Protein AF-A0AAE0TBE8-F1 (afdb_monomer_lite)

Foldseek 3Di:
DDDDDDDDDAALLLCLLVLLCVLVPHDLVQLCVLLVPDSVVNVCSNVVVDDDDPSSLCSSCVSSVHDSCSRRDDPDPDPDDDDDDPVNWDWDADPVRQKIWTWPDPSVCVVPDTDTDIGGHAFDKDKDAADDPPAKDKDAAQAAKKWKADPNDIDIAHHRDIDMDRRNGIMMIHHHAFAQAQPPDDPVVLVVCVVVVPPQSVLNVVCNVVVVLLVVLVVVVLVVCLVVVLVVQLVVCCVPVNDVCSVVSSVVSVVCCCVPSNPVNVVSNPRHHDPCNSVCSVVSVVSSVVCVVVSVVVVVVCVVPDDDDDDDPDDPVNVLVVLVVCVVVVNAPPLRNQLVVLVVCQVPDFQLVQFLFLVLAAAEEQQAFLLVVCVVCVLDPDQKHFYAHPDSQHGPAIAGNVVSVVCVVVVNRRDTNVVRGDHAAEDERRDGSVVVLVVCVVVVHFKHFHAYPVRGTGGMGGVQSSVCSSSVAADDDPSDPDRDSVVVVVVVVVVVVVVVVVVCVVDPDDD

Radius of gyration: 38.02 Å; chains: 1; bounding box: 78×93×111 Å

Sequence (511 aa):
MKKKTAAPAPPKVGKTIQRLRQAYNLSLGELADKSGVSKSIISQIERNEANPTIGTIWRLSNALDIKMEDVIGTEETTAFFGTLTDNSTPVIRSEDGLCTLRVVSPLQTVEWVQWYEFTARPGGVLESDGHQPGSTEHLTLLEGTLKVTALNEKKIVSAGETIRYRCHLNHVLHNTVAESAILSLNNAYIEKLLQQKKKNARILKKMKDNIDRTLSSILIMNNTVNTVGAIIIGAKSAEVFGEKELFFVSFAVTLVLLIFAEIVPKSIGAYHWKSVSLLLSYYLRFIVFITYPLLHITEMVTRFVKPAQNISLINREDIMLMINIARKEGQIADKDEKFIRNYLAIEQTEINEIMTPRTVMFTEDMTITAAEFYRRHPDCNFSRIPVYSGDEDNIEGMVIKNEILRAILDGKGDMPLSGFKRNVRSVPETMTVSELFGLLLNKKIHMVLAVNEYGTIDGLVTLEDIIEFIIGGEIIDESDKVTDLRNLAVQRWKTRMMLHTQKRELMPDRD

Secondary structure (DSSP, 8-state):
-PPPPPPPPPP-HHHHHHHHHHHTT--HHHHHHHH---HHHHHHHHTT-S---HHHHHHHHHHTT--HHHHH-------------GGGS-EEE-TTS-EEEEE-S-TTTTTT---EEEEE-TT-EEEE---STT-EEEEE--SSEEEEEETTEEEEEETT-EEEEE-SS-EEEE----S-TTTT--HHHHHHHHHTT-TTHHHHHHHHTTHHHHHHHHHHHHHHHHHHHHHHHHHHHHHHH-HHHHHHHHHHHHHHHIIIIIIHHHHHHHT-HHHHHHHHHHHHHHHHHHHHHHHHHHHHHHTTT-------S--HHHHHHHHHHHHHTTSS-HHHHHHHHHHHHTTT-BGGGTSEEGGG---EETTSBHHHHHHH-TT---SEEEEEESEEEEEEEEEEHHHHHHHHHTT-TTSBGGGG-BPPEEEETTSBHHHHHHHHHHHT--EEEEE-TTS-EEEEEEHHHHHHHHHTS----TT-S-S-HHHHHHHHHHHHHHHHHHHHHSS----

pLDDT: mean 77.82, std 15.18, range [33.66, 97.56]

Organism: NCBI:txid2493646

InterPro domains:
  IPR000644 CBS domain [PF00571] (352-409)
  IPR000644 CBS domain [PF00571] (422-471)
  IPR000644 CBS domain [PS51371] (355-415)
  IPR000644 CBS domain [PS51371] (420-478)
  IPR001387 Cro/C1-type, helix-turn-helix domain [PF01381] (17-70)
  IPR001387 Cro/C1-type, helix-turn-helix domain [PS50943] (17-71)
  IPR001387 Cro/C1-type, helix-turn-helix domain [SM00530] (16-71)
  IPR001387 Cro/C1-type, helix-turn-helix domain [cd00093] (14-71)
  IPR002550 CNNM, transmembrane domain [PF01595] (178-336)
  IPR010982 Lambda repressor-like, DNA-binding domain superfamily [G3DSA:1.10.260.40] (9-79)
  IPR010982 Lambda repressor-like, DNA-binding domain superfamily [SSF47413] (12-76)
  IPR011051 RmlC-like cupin domain superfamily [SSF51182] (95-181)
  IPR014710 RmlC-like jelly roll fold [G3DSA:2.60.120.10] (99-192)
  IPR044751 Ion transporter-like, CBS domain [cd04590] (351-465)
  IPR046342 CBS domain superfamily [G3DSA:3.10.580.10] (331-482)
  IPR046342 CBS domain superfamily [SSF54631] (339-472)

Structure (mmCIF, N/CA/C/O backbone):
data_AF-A0AAE0TBE8-F1
#
_entry.id   AF-A0AAE0TBE8-F1
#
loop_
_atom_site.group_PDB
_atom_site.id
_atom_site.type_symbol
_atom_site.label_atom_id
_atom_site.label_alt_id
_atom_site.label_comp_id
_atom_site.label_asym_id
_atom_site.label_entity_id
_atom_site.label_seq_id
_atom_site.pdbx_PDB_ins_code
_atom_site.Cartn_x
_atom_site.Cartn_y
_atom_site.Cartn_z
_atom_site.occupancy
_atom_site.B_iso_or_equiv
_atom_site.auth_seq_id
_atom_site.auth_comp_id
_atom_site.auth_asym_id
_atom_site.auth_atom_id
_atom_site.pdbx_PDB_model_num
ATOM 1 N N . MET A 1 1 ? -30.665 19.182 -53.267 1.00 40.41 1 MET A N 1
ATOM 2 C CA . MET A 1 1 ? -31.310 20.307 -52.537 1.00 40.41 1 MET A CA 1
ATOM 3 C C . MET A 1 1 ? -30.349 20.803 -51.461 1.00 40.41 1 MET A C 1
ATOM 5 O O . MET A 1 1 ? -29.712 19.961 -50.841 1.00 40.41 1 MET A O 1
ATOM 9 N N . LYS A 1 2 ? -30.218 22.117 -51.222 1.00 36.59 2 LYS A N 1
ATOM 10 C CA . LYS A 1 2 ? -29.435 22.624 -50.075 1.00 36.59 2 LYS A CA 1
ATOM 11 C C . LYS A 1 2 ? -30.213 22.351 -48.779 1.00 36.59 2 LYS A C 1
ATOM 13 O O . LYS A 1 2 ? -31.367 22.766 -48.686 1.00 36.59 2 LYS A O 1
ATOM 18 N N . LYS A 1 3 ? -29.609 21.686 -47.784 1.00 39.47 3 LYS A N 1
ATOM 19 C CA . LYS A 1 3 ? -30.172 21.652 -46.421 1.00 39.47 3 LYS A CA 1
ATOM 20 C C . LYS A 1 3 ? -30.158 23.082 -45.872 1.00 39.47 3 LYS A C 1
ATOM 22 O O . LYS A 1 3 ? -29.098 23.701 -45.838 1.00 39.47 3 LYS A O 1
ATOM 27 N N . LYS A 1 4 ? -31.312 23.600 -45.442 1.00 40.06 4 LYS A N 1
ATOM 28 C CA . LYS A 1 4 ? -31.348 24.785 -44.576 1.00 40.06 4 LYS A CA 1
ATOM 29 C C . LYS A 1 4 ? -30.743 24.383 -43.232 1.00 40.06 4 LYS A C 1
ATOM 31 O O . LYS A 1 4 ? -31.257 23.468 -42.593 1.00 40.06 4 LYS A O 1
ATOM 36 N N . THR A 1 5 ? -29.679 25.053 -42.807 1.00 39.91 5 THR A N 1
ATOM 37 C CA . THR A 1 5 ? -29.313 25.090 -41.389 1.00 39.91 5 THR A CA 1
ATOM 38 C C . THR A 1 5 ? -30.439 25.786 -40.627 1.00 39.91 5 THR A C 1
ATOM 40 O O . THR A 1 5 ? -30.981 26.792 -41.090 1.00 39.91 5 THR A O 1
ATOM 43 N N . ALA A 1 6 ? -30.844 25.223 -39.489 1.00 42.72 6 ALA A N 1
ATOM 44 C CA . ALA A 1 6 ? -31.768 25.905 -38.590 1.00 42.72 6 ALA A CA 1
ATOM 45 C C . ALA A 1 6 ? -31.060 27.118 -37.964 1.00 42.72 6 ALA A C 1
ATOM 47 O O . ALA A 1 6 ? -29.850 27.077 -37.736 1.00 42.72 6 ALA A O 1
ATOM 48 N N . ALA A 1 7 ? -31.806 28.188 -37.687 1.00 40.69 7 ALA A N 1
ATOM 49 C CA . ALA A 1 7 ? -31.277 29.296 -36.900 1.00 40.69 7 ALA A CA 1
ATOM 50 C C . ALA A 1 7 ? -30.946 28.807 -35.473 1.00 40.69 7 ALA A C 1
ATOM 52 O O . ALA A 1 7 ? -31.676 27.954 -34.956 1.00 40.69 7 ALA A O 1
ATOM 53 N N . PRO A 1 8 ? -29.878 29.317 -34.831 1.00 49.22 8 PRO A N 1
ATOM 54 C CA . PRO A 1 8 ? -29.572 28.965 -33.450 1.00 49.22 8 PRO A CA 1
ATOM 55 C C . PRO A 1 8 ? -30.736 29.369 -32.538 1.00 49.22 8 PRO A C 1
ATOM 57 O O . PRO A 1 8 ? -31.269 30.475 -32.644 1.00 49.22 8 PRO A O 1
ATOM 60 N N . ALA A 1 9 ? -31.143 28.461 -31.652 1.00 53.19 9 ALA A N 1
ATOM 61 C CA . ALA A 1 9 ? -32.158 28.757 -30.650 1.00 53.19 9 ALA A CA 1
ATOM 62 C C . ALA A 1 9 ? -31.617 29.783 -29.633 1.00 53.19 9 ALA A C 1
ATOM 64 O O . ALA A 1 9 ? -30.426 29.734 -29.312 1.00 53.19 9 ALA A O 1
ATOM 65 N N . PRO A 1 10 ? -32.457 30.693 -29.102 1.00 57.03 10 PRO A N 1
ATOM 66 C CA . PRO A 1 10 ? -32.034 31.604 -28.042 1.00 57.03 10 PRO A CA 1
ATOM 67 C C . PRO A 1 10 ? -31.594 30.824 -26.785 1.00 57.03 10 PRO A C 1
ATOM 69 O O . PRO A 1 10 ? -32.109 29.727 -26.533 1.00 57.03 10 PRO A O 1
ATOM 72 N N . PRO A 1 11 ? -30.655 31.365 -25.985 1.00 62.47 11 PRO A N 1
ATOM 73 C CA . PRO A 1 11 ? -30.159 30.699 -24.782 1.00 62.47 11 PRO A CA 1
ATOM 74 C C . PRO A 1 11 ? -31.294 30.449 -23.778 1.00 62.47 11 PRO A C 1
ATOM 76 O O . PRO A 1 11 ? -32.193 31.274 -23.614 1.00 62.47 11 PRO A O 1
ATOM 79 N N . LYS A 1 12 ? -31.248 29.308 -23.076 1.00 66.44 12 LYS A N 1
ATOM 80 C CA . LYS A 1 12 ? -32.323 28.795 -22.193 1.00 66.44 12 LYS A CA 1
ATOM 81 C C . LYS A 1 12 ? -32.382 29.497 -20.821 1.00 66.44 12 LYS A C 1
ATOM 83 O O . LYS A 1 12 ? -32.632 28.860 -19.796 1.00 66.44 12 LYS A O 1
ATOM 88 N N . VAL A 1 13 ? -32.178 30.815 -20.825 1.00 77.44 13 VAL A N 1
ATOM 89 C CA . VAL A 1 13 ? -32.112 31.733 -19.673 1.00 77.44 13 VAL A CA 1
ATOM 90 C C . VAL A 1 13 ? -33.233 31.489 -18.655 1.00 77.44 13 VAL A C 1
ATOM 92 O O . VAL A 1 13 ? -32.981 31.490 -17.450 1.00 77.44 13 VAL A O 1
ATOM 95 N N . GLY A 1 14 ? -34.455 31.222 -19.129 1.00 82.81 14 GLY A N 1
ATOM 96 C CA . GLY A 1 14 ? -35.623 30.971 -18.285 1.00 82.81 14 GLY A CA 1
ATOM 97 C C . GLY A 1 14 ? -35.432 29.838 -17.282 1.00 82.81 14 GLY A C 1
ATOM 98 O O . GLY A 1 14 ? -35.636 30.027 -16.082 1.00 82.81 14 GLY A O 1
ATOM 99 N N . LYS A 1 15 ? -34.963 28.677 -17.755 1.00 81.31 15 LYS A N 1
ATOM 100 C CA . LYS A 1 15 ? -34.728 27.510 -16.891 1.00 81.31 15 LYS A CA 1
ATOM 101 C C . LYS A 1 15 ? -33.586 27.738 -15.904 1.00 81.31 15 LYS A C 1
ATOM 103 O O . LYS A 1 15 ? -33.669 27.276 -14.769 1.00 81.31 15 LYS A O 1
ATOM 108 N N . THR A 1 16 ? -32.545 28.466 -16.308 1.00 80.81 16 THR A N 1
ATOM 109 C CA . THR A 1 16 ? -31.421 28.800 -15.423 1.00 80.81 16 THR A CA 1
ATOM 110 C C . THR A 1 16 ? -31.885 29.680 -14.262 1.00 80.81 16 THR A C 1
ATOM 112 O O . THR A 1 16 ? -31.612 29.348 -13.109 1.00 80.81 16 THR A O 1
ATOM 115 N N . ILE A 1 17 ? -32.658 30.736 -14.545 1.00 85.56 17 ILE A N 1
ATOM 116 C CA . ILE A 1 17 ? -33.230 31.634 -13.526 1.00 85.56 17 ILE A CA 1
ATOM 117 C C . ILE A 1 17 ? -34.191 30.876 -12.600 1.00 85.56 17 ILE A C 1
ATOM 119 O O . ILE A 1 17 ? -34.083 31.013 -11.382 1.00 85.56 17 ILE A O 1
ATOM 123 N N . GLN A 1 18 ? -35.068 30.029 -13.153 1.00 85.62 18 GLN A N 1
ATOM 124 C CA . GLN A 1 18 ? -35.995 29.199 -12.378 1.00 85.62 18 GLN A CA 1
ATOM 125 C C . GLN A 1 18 ? -35.259 28.306 -11.362 1.00 85.62 18 GLN A C 1
ATOM 127 O O . GLN A 1 18 ? -35.538 28.359 -10.161 1.00 85.62 18 GLN A O 1
ATOM 132 N N . ARG A 1 19 ? -34.280 27.526 -11.844 1.00 77.38 19 ARG A N 1
ATOM 133 C CA . ARG A 1 19 ? -33.468 26.601 -11.039 1.00 77.38 19 ARG A CA 1
ATOM 134 C C . ARG A 1 19 ? -32.723 27.330 -9.921 1.00 77.38 19 ARG A C 1
ATOM 136 O O . ARG A 1 19 ? -32.720 26.876 -8.783 1.00 77.38 19 ARG A O 1
ATOM 143 N N . LEU A 1 20 ? -32.118 28.480 -10.227 1.00 79.88 20 LEU A N 1
ATOM 144 C CA . LEU A 1 20 ? -31.409 29.298 -9.238 1.00 79.88 20 LEU A CA 1
ATOM 145 C C . LEU A 1 20 ? -32.360 29.862 -8.180 1.00 79.88 20 LEU A C 1
ATOM 147 O O . LEU A 1 20 ? -32.078 29.750 -6.989 1.00 79.88 20 LEU A O 1
ATOM 151 N N . ARG A 1 21 ? -33.514 30.407 -8.586 1.00 89.31 21 ARG A N 1
ATOM 152 C CA . ARG A 1 21 ? -34.530 30.906 -7.650 1.00 89.31 21 ARG A CA 1
ATOM 153 C C . ARG A 1 21 ? -34.958 29.815 -6.661 1.00 89.31 21 ARG A C 1
ATOM 155 O O . ARG A 1 21 ? -35.067 30.089 -5.468 1.00 89.31 21 ARG A O 1
ATOM 162 N N . GLN A 1 22 ? -35.164 28.592 -7.150 1.00 82.62 22 GLN A N 1
ATOM 163 C CA . GLN A 1 22 ? -35.510 27.435 -6.321 1.00 82.62 22 GLN A CA 1
ATOM 164 C C . GLN A 1 22 ? -34.340 26.976 -5.431 1.00 82.62 22 GLN A C 1
ATOM 166 O O . GLN A 1 22 ? -34.567 26.676 -4.263 1.00 82.62 22 GLN A O 1
ATOM 171 N N . ALA A 1 23 ? -33.094 27.000 -5.918 1.00 72.19 23 ALA A N 1
ATOM 172 C CA . ALA A 1 23 ? -31.908 26.648 -5.128 1.00 72.19 23 ALA A CA 1
ATOM 173 C C . ALA A 1 23 ? -31.639 27.614 -3.954 1.00 72.19 23 ALA A C 1
ATOM 175 O O . ALA A 1 23 ? -31.226 27.174 -2.885 1.00 72.19 23 ALA A O 1
ATOM 176 N N . TYR A 1 24 ? -31.934 28.910 -4.115 1.00 77.31 24 TYR A N 1
ATOM 177 C CA . TYR A 1 24 ? -31.923 29.898 -3.020 1.00 77.31 24 TYR A CA 1
ATOM 178 C C . TYR A 1 24 ? -33.225 29.912 -2.188 1.00 77.31 24 TYR A C 1
ATOM 180 O O . TYR A 1 24 ? -33.412 30.801 -1.358 1.00 77.31 24 TYR A O 1
ATOM 188 N N . ASN A 1 25 ? -34.125 28.946 -2.411 1.00 79.94 25 ASN A N 1
ATOM 189 C CA . ASN A 1 25 ? -35.432 28.790 -1.762 1.00 79.94 25 ASN A CA 1
ATOM 190 C C . ASN A 1 25 ? -36.331 30.046 -1.808 1.00 79.94 25 ASN A C 1
ATOM 192 O O . ASN A 1 25 ? -37.123 30.292 -0.902 1.00 79.94 25 ASN A O 1
ATOM 196 N N . LEU A 1 26 ? -36.207 30.859 -2.864 1.00 84.06 26 LEU A N 1
ATOM 197 C CA . LEU A 1 26 ? -36.980 32.089 -3.038 1.00 84.06 26 LEU A CA 1
ATOM 198 C C . LEU A 1 26 ? -38.313 31.801 -3.738 1.00 84.06 26 LEU A C 1
ATOM 200 O O . LEU A 1 26 ? -38.369 31.144 -4.787 1.00 84.06 26 LEU A O 1
ATOM 204 N N . SER A 1 27 ? -39.399 32.389 -3.244 1.00 90.31 27 SER A N 1
ATOM 205 C CA . SER A 1 27 ? -40.628 32.485 -4.030 1.00 90.31 27 SER A CA 1
ATOM 206 C C . SER A 1 27 ? -40.430 33.392 -5.254 1.00 90.31 27 SER A C 1
ATOM 208 O O . SER A 1 27 ? -39.543 34.251 -5.300 1.00 90.31 27 SER A O 1
ATOM 210 N N . LEU A 1 28 ? -41.325 33.270 -6.244 1.00 88.69 28 LEU A N 1
ATOM 211 C CA . LEU A 1 28 ? -41.469 34.275 -7.312 1.00 88.69 28 LEU A CA 1
ATOM 212 C C . LEU A 1 28 ? -41.697 35.690 -6.749 1.00 88.69 28 LEU A C 1
ATOM 214 O O . LEU A 1 28 ? -41.418 36.671 -7.433 1.00 88.69 28 LEU A O 1
ATOM 218 N N . GLY A 1 29 ? -42.199 35.792 -5.512 1.00 88.69 29 GLY A N 1
ATOM 219 C CA . GLY A 1 29 ? -42.341 37.041 -4.786 1.00 88.69 29 GLY A CA 1
ATOM 220 C C . GLY A 1 29 ? -40.998 37.661 -4.430 1.00 88.69 29 GLY A C 1
ATOM 221 O O . GLY A 1 29 ? -40.684 38.744 -4.909 1.00 88.69 29 GLY A O 1
ATOM 222 N N . GLU A 1 30 ? -40.191 36.958 -3.644 1.00 89.00 30 GLU A N 1
ATOM 223 C CA . GLU A 1 30 ? -38.946 37.507 -3.099 1.00 89.00 30 GLU A CA 1
ATOM 224 C C . GLU A 1 30 ? -37.898 37.786 -4.181 1.00 89.00 30 GLU A C 1
ATOM 226 O O . GLU A 1 30 ? -37.163 38.765 -4.065 1.00 89.00 30 GLU A O 1
ATOM 231 N N . LEU A 1 31 ? -37.847 37.003 -5.270 1.00 91.50 31 LEU A N 1
ATOM 232 C CA . LEU A 1 31 ? -36.969 37.345 -6.397 1.00 91.50 31 LEU A CA 1
ATOM 233 C C . LEU A 1 31 ? -37.447 38.600 -7.143 1.00 91.50 31 LEU A C 1
ATOM 235 O O . LEU A 1 31 ? -36.620 39.405 -7.577 1.00 91.50 31 LEU A O 1
ATOM 239 N N . ALA A 1 32 ? -38.759 38.807 -7.279 1.00 94.06 32 ALA A N 1
ATOM 240 C CA . ALA A 1 32 ? -39.288 40.039 -7.858 1.00 94.06 32 ALA A CA 1
ATOM 241 C C . ALA A 1 32 ? -38.990 41.252 -6.980 1.00 94.06 32 ALA A C 1
ATOM 243 O O . ALA A 1 32 ? -38.589 42.294 -7.492 1.00 94.06 32 ALA A O 1
ATOM 244 N N . ASP A 1 33 ? -39.124 41.099 -5.665 1.00 92.00 33 ASP A N 1
ATOM 245 C CA . ASP A 1 33 ? -38.919 42.183 -4.712 1.00 92.00 33 ASP A CA 1
ATOM 246 C C . ASP A 1 33 ? -37.410 42.519 -4.574 1.00 92.00 33 ASP A C 1
ATOM 248 O O . ASP A 1 33 ? -37.053 43.694 -4.509 1.00 92.00 33 ASP A O 1
ATOM 252 N N . LYS A 1 34 ? -36.503 41.525 -4.670 1.00 89.62 34 LYS A N 1
ATOM 253 C CA . LYS A 1 34 ? -35.034 41.729 -4.724 1.00 89.62 34 LYS A CA 1
ATOM 254 C C . LYS A 1 34 ? -34.519 42.302 -6.053 1.00 89.62 34 LYS A C 1
ATOM 256 O O . LYS A 1 34 ? -33.615 43.131 -6.050 1.00 89.62 34 LYS A O 1
ATOM 261 N N . SER A 1 35 ? -35.047 41.855 -7.195 1.00 92.69 35 SER A N 1
ATOM 262 C CA . SER A 1 35 ? -34.604 42.324 -8.526 1.00 92.69 35 SER A CA 1
ATOM 263 C C . SER A 1 35 ? -35.323 43.594 -8.997 1.00 92.69 35 SER A C 1
ATOM 265 O O . SER A 1 35 ? -34.857 44.291 -9.907 1.00 92.69 35 SER A O 1
ATOM 267 N N . GLY A 1 36 ? -36.495 43.880 -8.424 1.00 89.31 36 GLY A N 1
ATOM 268 C CA . GLY A 1 36 ? -37.480 44.847 -8.904 1.00 89.31 36 GLY A CA 1
ATOM 269 C C . GLY A 1 36 ? -38.080 44.506 -10.280 1.00 89.31 36 GLY A C 1
ATOM 270 O O . GLY A 1 36 ? -38.567 45.409 -10.966 1.00 89.31 36 GLY A O 1
ATOM 271 N N . VAL A 1 37 ? -37.977 43.254 -10.741 1.00 92.94 37 VAL A N 1
ATOM 272 C CA . VAL A 1 37 ? -38.628 42.751 -11.965 1.00 92.94 37 VAL A CA 1
ATOM 273 C C . VAL A 1 37 ? -39.956 42.113 -11.562 1.00 92.94 37 VAL A C 1
ATOM 275 O O . VAL A 1 37 ? -39.995 41.347 -10.611 1.00 92.94 37 VAL A O 1
ATOM 278 N N . SER A 1 38 ? -41.065 42.416 -12.243 1.00 93.00 38 SER A N 1
ATOM 279 C CA . SER A 1 38 ? -42.385 41.988 -11.747 1.00 93.00 38 SER A CA 1
ATOM 280 C C . SER A 1 38 ? -42.560 40.460 -11.699 1.00 93.00 38 SER A C 1
ATOM 282 O O . SER A 1 38 ? -42.088 39.735 -12.577 1.00 93.00 38 SER A O 1
ATOM 284 N N . LYS A 1 39 ? -43.325 39.987 -10.705 1.00 91.62 39 LYS A N 1
ATOM 285 C CA . LYS A 1 39 ? -43.638 38.564 -10.443 1.00 91.62 39 LYS A CA 1
ATOM 286 C C . LYS A 1 39 ? -44.170 37.849 -11.701 1.00 91.62 39 LYS A C 1
ATOM 288 O O . LYS A 1 39 ? -43.806 36.707 -11.968 1.00 91.62 39 LYS A O 1
ATOM 293 N N . SER A 1 40 ? -44.957 38.558 -12.518 1.00 89.50 40 SER A N 1
ATOM 294 C CA . SER A 1 40 ? -45.474 38.075 -13.809 1.00 89.50 40 SER A CA 1
ATOM 295 C C . SER A 1 40 ? -44.382 37.931 -14.879 1.00 89.50 40 SER A C 1
ATOM 297 O O . SER A 1 40 ? -44.275 36.877 -15.502 1.00 89.50 40 SER A O 1
ATOM 299 N N . ILE A 1 41 ? -43.519 38.944 -15.042 1.00 87.69 41 ILE A N 1
ATOM 300 C CA . ILE A 1 41 ? -42.416 38.919 -16.019 1.00 87.69 41 ILE A CA 1
ATOM 301 C C . ILE A 1 41 ? -41.430 37.792 -15.692 1.00 87.69 41 ILE A C 1
ATOM 303 O O . ILE A 1 41 ? -41.048 37.050 -16.592 1.00 87.69 41 ILE A O 1
ATOM 307 N N . ILE A 1 42 ? -41.067 37.605 -14.417 1.00 90.12 42 ILE A N 1
ATOM 308 C CA . ILE A 1 42 ? -40.213 36.479 -14.000 1.00 90.12 42 ILE A CA 1
ATOM 309 C C . ILE A 1 42 ? -40.887 35.147 -14.350 1.00 90.12 42 ILE A C 1
ATOM 311 O O . ILE A 1 42 ? -40.272 34.299 -14.984 1.00 90.12 42 ILE A O 1
ATOM 315 N N . SER A 1 43 ? -42.174 34.985 -14.030 1.00 90.44 43 SER A N 1
ATOM 316 C CA . SER A 1 43 ? -42.922 33.757 -14.325 1.00 90.44 43 SER A CA 1
ATOM 317 C C . SER A 1 43 ? -43.002 33.433 -15.831 1.00 90.44 43 SER A C 1
ATOM 319 O O . SER A 1 43 ? -42.915 32.266 -16.214 1.00 90.44 43 SER A O 1
ATOM 321 N N . GLN A 1 44 ? -43.115 34.449 -16.696 1.00 87.69 44 GLN A N 1
ATOM 322 C CA . GLN A 1 44 ? -43.058 34.292 -18.158 1.00 87.69 44 GLN A CA 1
ATOM 323 C C . GLN A 1 44 ? -41.644 33.952 -18.656 1.00 87.69 44 GLN A C 1
ATOM 325 O O . GLN A 1 44 ? -41.493 33.122 -19.552 1.00 87.69 44 GLN A O 1
ATOM 330 N N . ILE A 1 45 ? -40.602 34.553 -18.070 1.00 88.00 45 ILE A N 1
ATOM 331 C CA . ILE A 1 45 ? -39.202 34.227 -18.377 1.00 88.00 45 ILE A CA 1
ATOM 332 C C . ILE A 1 45 ? -38.910 32.768 -18.010 1.00 88.00 45 ILE A C 1
ATOM 334 O O . ILE A 1 45 ? -38.400 32.036 -18.850 1.00 88.00 45 ILE A O 1
ATOM 338 N N . GLU A 1 46 ? -39.288 32.313 -16.811 1.00 89.25 46 GLU A N 1
ATOM 339 C CA . GLU A 1 46 ? -39.060 30.934 -16.344 1.00 89.25 46 GLU A CA 1
ATOM 340 C C . GLU A 1 46 ? -39.708 29.889 -17.268 1.00 89.25 46 GLU A C 1
ATOM 342 O O . GLU A 1 46 ? -39.060 28.913 -17.659 1.00 89.25 46 GLU A O 1
ATOM 347 N N . ARG A 1 47 ? -40.943 30.140 -17.731 1.00 84.19 47 ARG A N 1
ATOM 348 C CA . ARG A 1 47 ? -41.619 29.291 -18.732 1.00 84.19 47 ARG A CA 1
ATOM 349 C C . ARG A 1 47 ? -41.050 29.411 -20.155 1.00 84.19 47 ARG A C 1
ATOM 351 O O . ARG A 1 47 ? -41.393 28.594 -21.004 1.00 84.19 47 ARG A O 1
ATOM 358 N N . ASN A 1 48 ? -40.116 30.332 -20.407 1.00 78.81 48 ASN A N 1
ATOM 359 C CA . ASN A 1 48 ? -39.570 30.696 -21.726 1.00 78.81 48 ASN A CA 1
ATOM 360 C C . ASN A 1 48 ? -40.631 31.292 -22.682 1.00 78.81 48 ASN A C 1
ATOM 362 O O . ASN A 1 48 ? -40.500 31.212 -23.901 1.00 78.81 48 ASN A O 1
ATOM 366 N N . GLU A 1 49 ? -41.674 31.913 -22.123 1.00 79.12 49 GLU A N 1
ATOM 367 C CA . GLU A 1 49 ? -42.727 32.644 -22.849 1.00 79.12 49 GLU A CA 1
ATOM 368 C C . GLU A 1 49 ? -42.314 34.085 -23.189 1.00 79.12 49 GLU A C 1
ATOM 370 O O . GLU A 1 49 ? -42.866 34.692 -24.104 1.00 79.12 49 GLU A O 1
ATOM 375 N N . ALA A 1 50 ? -41.336 34.635 -22.462 1.00 77.50 50 ALA A N 1
ATOM 376 C CA . ALA A 1 50 ? -40.770 35.959 -22.697 1.00 77.50 50 ALA A CA 1
ATOM 377 C C . ALA A 1 50 ? -39.250 35.879 -22.888 1.00 77.50 50 ALA A C 1
ATOM 379 O O . ALA A 1 50 ? -38.558 35.195 -22.135 1.00 77.50 50 ALA A O 1
ATOM 380 N N . ASN A 1 51 ? -38.725 36.628 -23.863 1.00 78.06 51 ASN A N 1
ATOM 381 C CA . ASN A 1 51 ? -37.287 36.807 -24.063 1.00 78.06 51 ASN A CA 1
ATOM 382 C C . ASN A 1 51 ? -36.809 38.037 -23.257 1.00 78.06 51 ASN A C 1
ATOM 384 O O . ASN A 1 51 ? -37.167 39.162 -23.623 1.00 78.06 51 ASN A O 1
ATOM 388 N N . PRO A 1 52 ? -36.069 37.871 -22.144 1.00 83.75 52 PRO A N 1
ATOM 389 C CA . PRO A 1 52 ? -35.690 38.984 -21.278 1.00 83.75 52 PRO A CA 1
ATOM 390 C C . PRO A 1 52 ? -34.648 39.906 -21.920 1.00 83.75 52 PRO A C 1
ATOM 392 O O . PRO A 1 52 ? -33.740 39.466 -22.621 1.00 83.75 52 PRO A O 1
ATOM 395 N N . THR A 1 53 ? -34.730 41.206 -21.622 1.00 86.75 53 THR A N 1
ATOM 396 C CA . THR A 1 53 ? -33.695 42.158 -22.055 1.00 86.75 53 THR A CA 1
ATOM 397 C C . THR A 1 53 ? -32.389 41.944 -21.288 1.00 86.75 53 THR A C 1
ATOM 399 O O . THR A 1 53 ? -32.403 41.476 -20.149 1.00 86.75 53 THR A O 1
ATOM 402 N N . ILE A 1 54 ? -31.270 42.390 -21.867 1.00 84.38 54 ILE A N 1
ATOM 403 C CA . ILE A 1 54 ? -29.939 42.409 -21.235 1.00 84.38 54 ILE A CA 1
ATOM 404 C C . ILE A 1 54 ? -29.992 42.966 -19.790 1.00 84.38 54 ILE A C 1
ATOM 406 O O . ILE A 1 54 ? -29.497 42.337 -18.857 1.00 84.38 54 ILE A O 1
ATOM 410 N N . GLY A 1 55 ? -30.709 44.075 -19.568 1.00 84.75 55 GLY A N 1
ATOM 411 C CA . GLY A 1 55 ? -30.889 44.678 -18.243 1.00 84.75 55 GLY A CA 1
ATOM 412 C C . GLY A 1 55 ? -31.829 43.898 -17.314 1.00 84.75 55 GLY A C 1
ATOM 413 O O . GLY A 1 55 ? -31.645 43.921 -16.100 1.00 84.75 55 GLY A O 1
ATOM 414 N N . THR A 1 56 ? -32.811 43.170 -17.854 1.00 89.31 56 THR A N 1
ATOM 415 C CA . THR A 1 56 ? -33.664 42.258 -17.070 1.00 89.31 56 THR A CA 1
ATOM 416 C C . THR A 1 56 ? -32.848 41.081 -16.536 1.00 89.31 56 THR A C 1
ATOM 418 O O . THR A 1 56 ? -32.952 40.761 -15.354 1.00 89.31 56 THR A O 1
ATOM 421 N N . ILE A 1 57 ? -32.001 40.479 -17.379 1.00 88.19 57 ILE A N 1
ATOM 422 C CA . ILE A 1 57 ? -31.115 39.375 -16.985 1.00 88.19 57 ILE A CA 1
ATOM 423 C C . ILE A 1 57 ? -30.105 39.857 -15.937 1.00 88.19 57 ILE A C 1
ATOM 425 O O . ILE A 1 57 ? -29.967 39.214 -14.900 1.00 88.19 57 ILE A O 1
ATOM 429 N N . TRP A 1 58 ? -29.458 41.010 -16.147 1.00 88.12 58 TRP A N 1
ATOM 430 C CA . TRP A 1 58 ? -28.506 41.588 -15.186 1.00 88.12 58 TRP A CA 1
ATOM 431 C C . TRP A 1 58 ? -29.130 41.801 -13.796 1.00 88.12 58 TRP A C 1
ATOM 433 O O . TRP A 1 58 ? -28.574 41.373 -12.788 1.00 88.12 58 TRP A O 1
ATOM 443 N N . ARG A 1 59 ? -30.340 42.377 -13.737 1.00 89.94 59 ARG A N 1
ATOM 444 C CA . ARG A 1 59 ? -31.073 42.592 -12.474 1.00 89.94 59 ARG A CA 1
ATOM 445 C C . ARG A 1 59 ? -31.450 41.293 -11.762 1.00 89.94 59 ARG A C 1
ATOM 447 O O . ARG A 1 59 ? -31.431 41.259 -10.536 1.00 89.94 59 ARG A O 1
ATOM 454 N N . LEU A 1 60 ? -31.794 40.243 -12.508 1.00 90.75 60 LEU A N 1
ATOM 455 C CA . LEU A 1 60 ? -32.094 38.924 -11.939 1.00 90.75 60 LEU A CA 1
ATOM 456 C C . LEU A 1 60 ? -30.818 38.197 -11.488 1.00 90.75 60 LEU A C 1
ATOM 458 O O . LEU A 1 60 ? -30.842 37.559 -10.443 1.00 90.75 60 LEU A O 1
ATOM 462 N N . SER A 1 61 ? -29.705 38.363 -12.210 1.00 88.81 61 SER A N 1
ATOM 463 C CA . SER A 1 61 ? -28.389 37.808 -11.848 1.00 88.81 61 SER A CA 1
ATOM 464 C C . SER A 1 61 ? -27.895 38.397 -10.521 1.00 88.81 61 SER A C 1
ATOM 466 O O . SER A 1 61 ? -27.628 37.657 -9.579 1.00 88.81 61 SER A O 1
ATOM 468 N N . ASN A 1 62 ? -27.905 39.731 -10.396 1.00 87.25 62 ASN A N 1
ATOM 469 C CA . ASN A 1 62 ? -27.523 40.426 -9.162 1.00 87.25 62 ASN A CA 1
ATOM 470 C C . ASN A 1 62 ? -28.427 40.057 -7.970 1.00 87.25 62 ASN A C 1
ATOM 472 O O . ASN A 1 62 ? -27.950 39.930 -6.848 1.00 87.25 62 ASN A O 1
ATOM 476 N N . ALA A 1 63 ? -29.734 39.876 -8.192 1.00 87.88 63 ALA A N 1
ATOM 477 C CA . ALA A 1 63 ? -30.680 39.493 -7.138 1.00 87.88 63 ALA A CA 1
ATOM 478 C C . ALA A 1 63 ? -30.530 38.033 -6.659 1.00 87.88 63 ALA A C 1
ATOM 480 O O . ALA A 1 63 ? -31.093 37.670 -5.621 1.00 87.88 63 ALA A O 1
ATOM 481 N N . LEU A 1 64 ? -29.786 37.220 -7.415 1.00 84.69 64 LEU A N 1
ATOM 482 C CA . LEU A 1 64 ? -29.414 35.834 -7.122 1.00 84.69 64 LEU A CA 1
ATOM 483 C C . LEU A 1 64 ? -27.926 35.694 -6.729 1.00 84.69 64 LEU A C 1
ATOM 485 O O . LEU A 1 64 ? -27.476 34.573 -6.535 1.00 84.69 64 LEU A O 1
ATOM 489 N N . ASP A 1 65 ? -27.189 36.806 -6.610 1.00 82.62 65 ASP A N 1
ATOM 490 C CA . ASP A 1 65 ? -25.746 36.875 -6.307 1.00 82.62 65 ASP A CA 1
ATOM 491 C C . ASP A 1 65 ? -24.859 35.997 -7.217 1.00 82.62 65 ASP A C 1
ATOM 493 O O . ASP A 1 65 ? -23.939 35.308 -6.778 1.00 82.62 65 ASP A O 1
ATOM 497 N N . ILE A 1 66 ? -25.157 36.011 -8.520 1.00 80.81 66 ILE A N 1
ATOM 498 C CA . ILE A 1 66 ? -24.390 35.299 -9.551 1.00 80.81 66 ILE A CA 1
ATOM 499 C C . ILE A 1 66 ? -24.047 36.209 -10.732 1.00 80.81 66 ILE A C 1
ATOM 501 O O . ILE A 1 66 ? -24.657 37.265 -10.934 1.00 80.81 66 ILE A O 1
ATOM 505 N N . LYS A 1 67 ? -23.083 35.793 -11.559 1.00 82.50 67 LYS A N 1
ATOM 506 C CA . LYS A 1 67 ? -22.709 36.570 -12.736 1.00 82.50 67 LYS A CA 1
ATOM 507 C C . LYS A 1 67 ? -23.707 36.370 -13.872 1.00 82.50 67 LYS A C 1
ATOM 509 O O . LYS A 1 67 ? -24.300 35.314 -14.063 1.00 82.50 67 LYS A O 1
ATOM 514 N N . MET A 1 68 ? -23.801 37.390 -14.713 1.00 80.25 68 MET A N 1
ATOM 515 C CA . MET A 1 68 ? -24.649 37.378 -15.902 1.00 80.25 68 MET A CA 1
ATOM 516 C C . MET A 1 68 ? -24.194 36.372 -16.980 1.00 80.25 68 MET A C 1
ATOM 518 O O . MET A 1 68 ? -25.024 35.873 -17.741 1.00 80.25 68 MET A O 1
ATOM 522 N N . GLU A 1 69 ? -22.897 36.050 -17.032 1.00 77.50 69 GLU A N 1
ATOM 523 C CA . GLU A 1 69 ? -22.343 35.020 -17.925 1.00 77.50 69 GLU A CA 1
ATOM 524 C C . GLU A 1 69 ? -22.885 33.618 -17.595 1.00 77.50 69 GLU A C 1
ATOM 526 O O . GLU A 1 69 ? -23.308 32.908 -18.506 1.00 77.50 69 GLU A O 1
ATOM 531 N N . ASP A 1 70 ? -23.033 33.284 -16.307 1.00 70.81 70 ASP A N 1
ATOM 532 C CA . ASP A 1 70 ? -23.579 32.001 -15.831 1.00 70.81 70 ASP A CA 1
ATOM 533 C C . ASP A 1 70 ? -25.069 31.800 -16.190 1.00 70.81 70 ASP A C 1
ATOM 535 O O . ASP A 1 70 ? -25.576 30.676 -16.188 1.00 70.81 70 ASP A O 1
ATOM 539 N N . VAL A 1 71 ? -25.791 32.886 -16.502 1.00 74.62 71 VAL A N 1
ATOM 540 C CA . VAL A 1 71 ? -27.215 32.858 -16.889 1.00 74.62 71 VAL A CA 1
ATOM 541 C C . VAL A 1 71 ? -27.410 32.701 -18.397 1.00 74.62 71 VAL A C 1
ATOM 543 O O . VAL A 1 71 ? -28.379 32.074 -18.832 1.00 74.62 71 VAL A O 1
ATOM 546 N N . ILE A 1 72 ? -26.518 33.298 -19.191 1.00 74.44 72 ILE A N 1
ATOM 547 C CA . ILE A 1 72 ? -26.619 33.366 -20.659 1.00 74.44 72 ILE A CA 1
ATOM 548 C C . ILE A 1 72 ? -25.834 32.238 -21.341 1.00 74.44 72 ILE A C 1
ATOM 550 O O . ILE A 1 72 ? -26.181 31.865 -22.463 1.00 74.44 72 ILE A O 1
ATOM 554 N N . GLY A 1 73 ? -24.811 31.695 -20.673 1.00 61.22 73 GLY A N 1
ATOM 555 C CA . GLY A 1 73 ? -23.904 30.685 -21.209 1.00 61.22 73 GLY A CA 1
ATOM 556 C C . GLY A 1 73 ? -24.616 29.518 -21.895 1.00 61.22 73 GLY A C 1
ATOM 557 O O . GLY A 1 73 ? -25.419 28.800 -21.298 1.00 61.22 73 GLY A O 1
ATOM 558 N N . THR A 1 74 ? -24.294 29.314 -23.170 1.00 52.81 74 THR A N 1
ATOM 559 C CA . THR A 1 74 ? -24.553 28.051 -23.862 1.00 52.81 74 THR A CA 1
ATOM 560 C C . THR A 1 74 ? -23.630 26.968 -23.316 1.00 52.81 74 THR A C 1
ATOM 562 O O . THR A 1 74 ? -22.487 27.254 -22.970 1.00 52.81 74 THR A O 1
ATOM 565 N N . GLU A 1 75 ? -24.104 25.722 -23.283 1.00 53.72 75 GLU A N 1
ATOM 566 C CA . GLU A 1 75 ? -23.308 24.547 -22.905 1.00 53.72 75 GLU A CA 1
ATOM 567 C C . GLU A 1 75 ? -22.203 24.283 -23.948 1.00 53.72 75 GLU A C 1
ATOM 569 O O . GLU A 1 75 ? -22.353 23.447 -24.839 1.00 53.72 75 GLU A O 1
ATOM 574 N N . GLU A 1 76 ? -21.086 25.007 -23.859 1.00 43.38 76 GLU A N 1
ATOM 575 C CA . GLU A 1 76 ? -19.858 24.620 -24.547 1.00 43.38 76 GLU A CA 1
ATOM 576 C C . GLU A 1 76 ? -19.289 23.369 -23.878 1.00 43.38 76 GLU A C 1
ATOM 578 O O . GLU A 1 76 ? -18.998 23.365 -22.680 1.00 43.38 76 GLU A O 1
ATOM 583 N N . THR A 1 77 ? -19.089 22.305 -24.657 1.00 45.44 77 THR A N 1
ATOM 584 C CA . THR A 1 77 ? -18.438 21.066 -24.212 1.00 45.44 77 THR A CA 1
ATOM 585 C C . THR A 1 77 ? -16.928 21.269 -24.061 1.00 45.44 77 THR A C 1
ATOM 587 O O . THR A 1 77 ? -16.127 20.734 -24.827 1.00 45.44 77 THR A O 1
ATOM 590 N N . THR A 1 78 ? -16.554 22.080 -23.076 1.00 40.62 78 THR A N 1
ATOM 591 C CA . THR A 1 78 ? -15.190 22.265 -22.572 1.00 40.62 78 THR A CA 1
ATOM 592 C C . THR A 1 78 ? -14.989 21.441 -21.296 1.00 40.62 78 THR A C 1
ATOM 594 O O . THR A 1 78 ? -15.943 20.938 -20.699 1.00 40.62 78 THR A O 1
ATOM 597 N N . ALA A 1 79 ? -13.738 21.255 -20.871 1.00 38.00 79 ALA A N 1
ATOM 598 C CA . ALA A 1 79 ? -13.435 20.522 -19.645 1.00 38.00 79 ALA A CA 1
ATOM 599 C C . ALA A 1 79 ? -13.826 21.352 -18.406 1.00 38.00 79 ALA A C 1
ATOM 601 O O . ALA A 1 79 ? -13.128 22.293 -18.028 1.00 38.00 79 ALA A O 1
ATOM 602 N N . PHE A 1 80 ? -14.951 21.005 -17.773 1.00 53.22 80 PHE A N 1
ATOM 603 C CA . PHE A 1 80 ? -15.459 21.699 -16.589 1.00 53.22 80 PHE A CA 1
ATOM 604 C C . PHE A 1 80 ? -14.630 21.367 -15.334 1.00 53.22 80 PHE A C 1
ATOM 606 O O . PHE A 1 80 ? -14.877 20.378 -14.644 1.00 53.22 80 PHE A O 1
ATOM 613 N N . PHE A 1 81 ? -13.658 22.224 -15.018 1.00 55.81 81 PHE A N 1
ATOM 614 C CA . PHE A 1 81 ? -12.906 22.186 -13.762 1.00 55.81 81 PHE A CA 1
ATOM 615 C C . PHE A 1 81 ? -13.536 23.134 -12.729 1.00 55.81 81 PHE A C 1
ATOM 617 O O . PHE A 1 81 ? -13.237 24.327 -12.699 1.00 55.81 81 PHE A O 1
ATOM 624 N N . GLY A 1 82 ? -14.424 22.606 -11.882 1.00 59.44 82 GLY A N 1
ATOM 625 C CA . GLY A 1 82 ? -15.064 23.357 -10.798 1.00 59.44 82 GLY A CA 1
ATOM 626 C C . GLY A 1 82 ? -14.424 23.092 -9.432 1.00 59.44 82 GLY A C 1
ATOM 627 O O . GLY A 1 82 ? -14.534 21.985 -8.911 1.00 59.44 82 GLY A O 1
ATOM 628 N N . THR A 1 83 ? -13.817 24.113 -8.820 1.00 60.22 83 THR A N 1
ATOM 629 C CA . THR A 1 83 ? -13.263 24.036 -7.454 1.00 60.22 83 THR A CA 1
ATOM 630 C C . THR A 1 83 ? -14.222 24.667 -6.447 1.00 60.22 83 THR A C 1
ATOM 632 O O . THR A 1 83 ? -14.425 25.879 -6.454 1.00 60.22 83 THR A O 1
ATOM 635 N N . LEU A 1 84 ? -14.782 23.858 -5.546 1.00 65.44 84 LEU A N 1
ATOM 636 C CA . LEU A 1 84 ? -15.575 24.322 -4.403 1.00 65.44 84 LEU A CA 1
ATOM 637 C C . LEU A 1 84 ? -14.670 24.475 -3.174 1.00 65.44 84 LEU A C 1
ATOM 639 O O . LEU A 1 84 ? -13.960 23.542 -2.809 1.00 65.44 84 LEU A O 1
ATOM 643 N N . THR A 1 85 ? -14.703 25.645 -2.530 1.00 63.62 85 THR A N 1
ATOM 644 C CA . THR A 1 85 ? -14.007 25.888 -1.252 1.00 63.62 85 THR A CA 1
ATOM 645 C C . THR A 1 85 ? -14.995 25.837 -0.090 1.00 63.62 85 THR A C 1
ATOM 647 O O . THR A 1 85 ? -16.179 26.113 -0.280 1.00 63.62 85 THR A O 1
ATOM 650 N N . ASP A 1 86 ? -14.527 25.528 1.121 1.00 58.84 86 ASP A N 1
ATOM 651 C CA . ASP A 1 86 ? -15.390 25.328 2.299 1.00 58.84 86 ASP A CA 1
ATOM 652 C C . ASP A 1 86 ? -16.286 26.538 2.620 1.00 58.84 86 ASP A C 1
ATOM 654 O O . ASP A 1 86 ? -17.429 26.376 3.048 1.00 58.84 86 ASP A O 1
ATOM 658 N N . ASN A 1 87 ? -15.796 27.753 2.348 1.00 58.03 87 ASN A N 1
ATOM 659 C CA . ASN A 1 87 ? -16.537 29.006 2.536 1.00 58.03 87 ASN A CA 1
ATOM 660 C C . ASN A 1 87 ? -17.577 29.281 1.430 1.00 58.03 87 ASN A C 1
ATOM 662 O O . ASN A 1 87 ? -18.390 30.189 1.578 1.00 58.03 87 ASN A O 1
ATOM 666 N N . SER A 1 88 ? -17.545 28.537 0.320 1.00 58.38 88 SER A N 1
ATOM 667 C CA . SER A 1 88 ? -18.436 28.701 -0.842 1.00 58.38 88 SER A CA 1
ATOM 668 C C . SER A 1 88 ? -19.657 27.771 -0.812 1.00 58.38 88 SER A C 1
ATOM 670 O O . SER A 1 88 ? -20.507 27.849 -1.694 1.00 58.38 88 SER A O 1
ATOM 672 N N . THR A 1 89 ? -19.739 26.869 0.170 1.00 64.50 89 THR A N 1
ATOM 673 C CA . THR A 1 89 ? -20.780 25.832 0.272 1.00 64.50 89 THR A CA 1
ATOM 674 C C . THR A 1 89 ? -21.731 26.083 1.447 1.00 64.50 89 THR A C 1
ATOM 676 O O . THR A 1 89 ? -21.245 26.292 2.560 1.00 64.50 89 THR A O 1
ATOM 679 N N . PRO A 1 90 ? -23.067 26.003 1.268 1.00 70.12 90 PRO A N 1
ATOM 680 C CA . PRO A 1 90 ? -24.014 26.049 2.381 1.00 70.12 90 PRO A CA 1
ATOM 681 C C . PRO A 1 90 ? -23.743 24.948 3.417 1.00 70.12 90 PRO A C 1
ATOM 683 O O . PRO A 1 90 ? -23.651 23.768 3.071 1.00 70.12 90 PRO A O 1
ATOM 686 N N . VAL A 1 91 ? -23.656 25.334 4.694 1.00 78.06 91 VAL A N 1
ATOM 687 C CA . VAL A 1 91 ? -23.515 24.417 5.836 1.00 78.06 91 VAL A CA 1
ATOM 688 C C . VAL A 1 91 ? -24.752 24.530 6.719 1.00 78.06 91 VAL A C 1
ATOM 690 O O . VAL A 1 91 ? -24.898 25.496 7.470 1.00 78.06 91 VAL A O 1
ATOM 693 N N . ILE A 1 92 ? -25.617 23.522 6.659 1.00 78.44 92 ILE A N 1
ATOM 694 C CA . ILE A 1 92 ? -26.710 23.336 7.616 1.00 78.44 92 ILE A CA 1
ATOM 695 C C . ILE A 1 92 ? -26.095 22.843 8.934 1.00 78.44 92 ILE A C 1
ATOM 697 O O . ILE A 1 92 ? -25.112 22.094 8.935 1.00 78.44 92 ILE A O 1
ATOM 701 N N . ARG A 1 93 ? -26.640 23.280 10.071 1.00 78.94 93 ARG A N 1
ATOM 702 C CA . ARG A 1 93 ? -26.215 22.854 11.412 1.00 78.94 93 ARG A CA 1
ATOM 703 C C . ARG A 1 93 ? -27.443 22.526 12.252 1.00 78.94 93 ARG A C 1
ATOM 705 O O . ARG A 1 93 ? -28.454 23.209 12.117 1.00 78.94 93 ARG A O 1
ATOM 712 N N . SER A 1 94 ? -27.341 21.517 13.111 1.00 74.06 94 SER A N 1
ATOM 713 C CA . SER A 1 94 ? -28.331 21.272 14.166 1.00 74.06 94 SER A CA 1
ATOM 714 C C . SER A 1 94 ? -28.318 22.409 15.198 1.00 74.06 94 SER A C 1
ATOM 716 O O . SER A 1 94 ? -27.317 23.120 15.328 1.00 74.06 94 SER A O 1
ATOM 718 N N . GLU A 1 95 ? -29.413 22.581 15.945 1.00 68.19 95 GLU A N 1
ATOM 719 C CA . GLU A 1 95 ? -29.560 23.669 16.932 1.00 68.19 95 GLU A CA 1
ATOM 720 C C . GLU A 1 95 ? -28.490 23.627 18.039 1.00 68.19 95 GLU A C 1
ATOM 722 O O . GLU A 1 95 ? -28.024 24.665 18.504 1.00 68.19 95 GLU A O 1
ATOM 727 N N . ASP A 1 96 ? -28.039 22.426 18.412 1.00 59.47 96 ASP A N 1
ATOM 728 C CA . ASP A 1 96 ? -26.956 22.189 19.376 1.00 59.47 96 ASP A CA 1
ATOM 729 C C . ASP A 1 96 ? -25.539 22.457 18.811 1.00 59.47 96 ASP A C 1
ATOM 731 O O . ASP A 1 96 ? -24.546 22.435 19.546 1.00 59.47 96 ASP A O 1
ATOM 735 N N . GLY A 1 97 ? -25.416 22.692 17.500 1.00 73.44 97 GLY A N 1
ATOM 736 C CA . GLY A 1 97 ? -24.142 22.848 16.798 1.00 73.44 97 GLY A CA 1
ATOM 737 C C . GLY A 1 97 ? -23.234 21.609 16.836 1.00 73.44 97 GLY A C 1
ATOM 738 O O . GLY A 1 97 ? -22.021 21.740 16.612 1.00 73.44 97 GLY A O 1
ATOM 739 N N . LEU A 1 98 ? -23.774 20.425 17.151 1.00 68.69 98 LEU A N 1
ATOM 740 C CA . LEU A 1 98 ? -23.030 19.165 17.184 1.00 68.69 98 LEU A CA 1
ATOM 741 C C . LEU A 1 98 ? -22.999 18.467 15.823 1.00 68.69 98 LEU A C 1
ATOM 743 O O . LEU A 1 98 ? -21.977 17.863 15.499 1.00 68.69 98 LEU A O 1
ATOM 747 N N . CYS A 1 99 ? -24.049 18.589 15.013 1.00 78.12 99 CYS A N 1
ATOM 748 C CA . CYS A 1 99 ? -24.105 18.060 13.654 1.00 78.12 99 CYS A CA 1
ATOM 749 C C . CYS A 1 99 ? -23.989 19.182 12.617 1.00 78.12 99 CYS A C 1
ATOM 751 O O . CYS A 1 99 ? -24.581 20.255 12.752 1.00 78.12 99 CYS A O 1
ATOM 753 N N . THR A 1 100 ? -23.234 18.923 11.552 1.00 85.50 100 THR A N 1
ATOM 754 C CA . THR A 1 100 ? -23.085 19.818 10.401 1.00 85.50 100 THR A CA 1
ATOM 755 C C . THR A 1 100 ? -23.233 19.032 9.105 1.00 85.50 100 THR A C 1
ATOM 757 O O . THR A 1 100 ? -22.593 17.992 8.942 1.00 85.50 100 THR A O 1
ATOM 760 N N . LEU A 1 101 ? -24.042 19.549 8.185 1.00 84.50 101 LEU A N 1
ATOM 761 C CA . LEU A 1 101 ? -24.342 18.952 6.888 1.00 84.50 101 LEU A CA 1
ATOM 762 C C . LEU A 1 101 ? -24.020 19.986 5.797 1.00 84.50 101 LEU A C 1
ATOM 764 O O . LEU A 1 101 ? -24.720 20.992 5.656 1.00 84.50 101 LEU A O 1
ATOM 768 N N . ARG A 1 102 ? -22.922 19.781 5.066 1.00 85.31 102 ARG A N 1
ATOM 769 C CA . ARG A 1 102 ? -22.413 20.711 4.046 1.00 85.31 102 ARG A CA 1
ATOM 770 C C . ARG A 1 102 ? -22.790 20.231 2.650 1.00 85.31 102 ARG A C 1
ATOM 772 O O . ARG A 1 102 ? -22.484 19.098 2.293 1.00 85.31 102 ARG A O 1
ATOM 779 N N . VAL A 1 103 ? -23.442 21.081 1.859 1.00 83.62 103 VAL A N 1
ATOM 780 C CA . VAL A 1 103 ? -23.812 20.761 0.470 1.00 83.62 103 VAL A CA 1
ATOM 781 C C . VAL A 1 103 ? -22.556 20.787 -0.400 1.00 83.62 103 VAL A C 1
ATOM 783 O O . VAL A 1 103 ? -21.920 21.832 -0.513 1.00 83.62 103 VAL A O 1
ATOM 786 N N . VAL A 1 104 ? -22.213 19.660 -1.028 1.00 84.00 104 VAL A N 1
ATOM 787 C CA . VAL A 1 104 ? -21.042 19.538 -1.924 1.00 84.00 104 VAL A CA 1
ATOM 788 C C . VAL A 1 104 ? -21.415 19.226 -3.379 1.00 84.00 104 VAL A C 1
ATOM 790 O O . VAL A 1 104 ? -20.576 19.345 -4.268 1.00 84.00 104 VAL A O 1
ATOM 793 N N . SER A 1 105 ? -22.674 18.873 -3.655 1.00 76.56 105 SER A N 1
ATOM 794 C CA . SER A 1 105 ? -23.198 18.768 -5.025 1.00 76.56 105 SER A CA 1
ATOM 795 C C . SER A 1 105 ? -23.346 20.147 -5.689 1.00 76.56 105 SER A C 1
ATOM 797 O O . SER A 1 105 ? -23.785 21.086 -5.018 1.00 76.56 105 SER A O 1
ATOM 799 N N . PRO A 1 106 ? -23.091 20.286 -7.005 1.00 71.44 106 PRO A N 1
ATOM 800 C CA . PRO A 1 106 ? -23.371 21.522 -7.732 1.00 71.44 106 PRO A CA 1
ATOM 801 C C . PRO A 1 106 ? -24.843 21.941 -7.607 1.00 71.44 106 PRO A C 1
ATOM 803 O O . PRO A 1 106 ? -25.734 21.100 -7.717 1.00 71.44 106 PRO A O 1
ATOM 806 N N . LEU A 1 107 ? -25.118 23.251 -7.523 1.00 62.59 107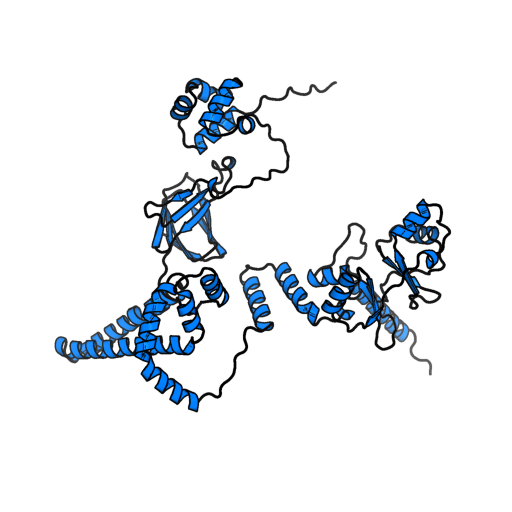 LEU A N 1
ATOM 807 C CA . LEU A 1 107 ? -26.487 23.819 -7.516 1.00 62.59 107 LEU A CA 1
ATOM 808 C C . LEU A 1 107 ? -27.362 23.328 -8.688 1.00 62.59 107 LEU A C 1
ATOM 810 O O . LEU A 1 107 ? -28.586 23.392 -8.649 1.00 62.59 107 LEU A O 1
ATOM 814 N N . GLN A 1 108 ? -26.718 22.829 -9.742 1.00 61.41 108 GLN A N 1
ATOM 815 C CA . GLN A 1 108 ? -27.329 22.298 -10.950 1.00 61.41 108 GLN A CA 1
ATOM 816 C C . GLN A 1 108 ? -28.019 20.935 -10.775 1.00 61.41 108 GLN A C 1
ATOM 818 O O . GLN A 1 108 ? -28.897 20.616 -11.577 1.00 61.41 108 GLN A O 1
ATOM 823 N N . THR A 1 109 ? -27.632 20.132 -9.775 1.00 69.06 109 THR A N 1
ATOM 824 C CA . THR A 1 109 ? -28.154 18.765 -9.570 1.00 69.06 109 THR A CA 1
ATOM 825 C C . THR A 1 109 ? -29.191 18.666 -8.452 1.00 69.06 109 THR A C 1
ATOM 827 O O . THR A 1 109 ? -29.882 17.657 -8.360 1.00 69.06 109 THR A O 1
ATOM 830 N N . VAL A 1 110 ? -29.333 19.716 -7.633 1.00 66.25 110 VAL A N 1
ATOM 831 C CA . VAL A 1 110 ? -30.066 19.736 -6.349 1.00 66.25 110 VAL A CA 1
ATOM 832 C C . VAL A 1 110 ? -31.528 19.271 -6.439 1.00 66.25 110 VAL A C 1
ATOM 834 O O . VAL A 1 110 ? -32.066 18.795 -5.445 1.00 66.25 110 VAL A O 1
ATOM 837 N N . GLU A 1 111 ? -32.171 19.350 -7.605 1.00 56.72 111 GLU A N 1
ATOM 838 C CA . GLU A 1 111 ? -33.547 18.864 -7.814 1.00 56.72 111 GLU A CA 1
ATOM 839 C C . GLU A 1 111 ? -33.670 17.331 -7.944 1.00 56.72 111 GLU A C 1
ATOM 841 O O . GLU A 1 111 ? -34.771 16.805 -7.800 1.00 56.72 111 GLU A O 1
ATOM 846 N N . TRP A 1 112 ? -32.579 16.606 -8.226 1.00 67.06 112 TRP A N 1
ATOM 847 C CA . TRP A 1 112 ? -32.611 15.160 -8.511 1.00 67.06 112 TRP A CA 1
ATOM 848 C C . TRP A 1 112 ? -31.498 14.343 -7.833 1.00 67.06 112 TRP A C 1
ATOM 850 O O . TRP A 1 112 ? -31.735 13.187 -7.491 1.00 67.06 112 TRP A O 1
ATOM 860 N N . VAL A 1 113 ? -30.317 14.925 -7.587 1.00 80.44 113 VAL A N 1
ATOM 861 C CA . VAL A 1 113 ? -29.242 14.346 -6.758 1.00 80.44 113 VAL A CA 1
ATOM 862 C C . VAL A 1 113 ? -28.583 15.442 -5.918 1.00 80.44 113 VAL A C 1
ATOM 864 O O . VAL A 1 113 ? -28.032 16.414 -6.440 1.00 80.44 113 VAL A O 1
ATOM 867 N N . GLN A 1 114 ? -28.590 15.237 -4.603 1.00 82.44 114 GLN A N 1
ATOM 868 C CA . GLN A 1 114 ? -27.914 16.072 -3.612 1.00 82.44 114 GLN A CA 1
ATOM 869 C C . GLN A 1 114 ? -26.778 15.265 -2.976 1.00 82.44 114 GLN A C 1
ATOM 871 O O . GLN A 1 114 ? -26.955 14.087 -2.661 1.00 82.44 114 GLN A O 1
ATOM 876 N N . TRP A 1 115 ? -25.615 15.888 -2.791 1.00 85.44 115 TRP A N 1
ATOM 877 C CA . TRP A 1 115 ? -24.478 15.299 -2.082 1.00 85.44 115 TRP A CA 1
ATOM 878 C C . TRP A 1 115 ? -24.129 16.154 -0.875 1.00 85.44 115 TRP A C 1
ATOM 880 O O . TRP A 1 115 ? -24.009 17.379 -0.982 1.00 85.44 115 TRP A O 1
ATOM 890 N N . TYR A 1 116 ? -23.915 15.482 0.251 1.00 87.12 116 TYR A N 1
ATOM 891 C CA . TYR A 1 116 ? -23.634 16.108 1.528 1.00 87.12 116 TYR A CA 1
ATOM 892 C C . TYR A 1 116 ? -22.370 15.534 2.160 1.00 87.12 116 TYR A C 1
ATOM 894 O O . TYR A 1 116 ? -22.201 14.320 2.248 1.00 87.12 116 TYR A O 1
ATOM 902 N N . GLU A 1 117 ? -21.525 16.416 2.676 1.00 88.38 117 GLU A N 1
ATOM 903 C CA . GLU A 1 117 ? -20.523 16.062 3.672 1.00 88.38 117 GLU A CA 1
ATOM 904 C C . GLU A 1 117 ? -21.168 16.205 5.058 1.00 88.38 117 GLU A C 1
ATOM 906 O O . GLU A 1 117 ? -21.519 17.305 5.492 1.00 88.38 117 GLU A O 1
ATOM 911 N N . PHE A 1 118 ? -21.370 15.077 5.740 1.00 86.94 118 PHE A N 1
ATOM 912 C CA . PHE A 1 118 ? -21.917 15.030 7.094 1.00 86.94 118 PHE A CA 1
ATOM 913 C C . PHE A 1 118 ? -20.796 14.903 8.128 1.00 86.94 118 PHE A C 1
ATOM 915 O O . PHE A 1 118 ? -19.876 14.101 7.977 1.00 86.94 118 PHE A O 1
ATOM 922 N N . THR A 1 119 ? -20.887 15.662 9.218 1.00 85.19 119 THR A N 1
ATOM 923 C CA . THR A 1 119 ? -20.019 15.517 10.393 1.00 85.19 119 THR A CA 1
ATOM 924 C C . THR A 1 119 ? -20.845 15.681 11.663 1.00 85.19 119 THR A C 1
ATOM 926 O O . THR A 1 119 ? -21.459 16.723 11.875 1.00 85.19 119 THR A O 1
ATOM 929 N N . ALA A 1 120 ? -20.809 14.675 12.538 1.00 77.50 120 ALA A N 1
ATOM 930 C CA . ALA A 1 120 ? -21.379 14.736 13.882 1.00 77.50 120 ALA A CA 1
ATOM 931 C C . ALA A 1 120 ? -20.271 14.711 14.940 1.00 77.50 120 ALA A C 1
ATOM 933 O O . ALA A 1 120 ? -19.422 13.816 14.952 1.00 77.50 120 ALA A O 1
ATOM 934 N N . ARG A 1 121 ? -20.307 15.659 15.875 1.00 71.00 121 ARG A N 1
ATOM 935 C CA . ARG A 1 121 ? -19.531 15.620 17.122 1.00 71.00 121 ARG A CA 1
ATOM 936 C C . ARG A 1 121 ? -20.087 14.526 18.056 1.00 71.00 121 ARG A C 1
ATOM 938 O O . ARG A 1 121 ? -21.238 14.125 17.889 1.00 71.00 121 ARG A O 1
ATOM 945 N N . PRO A 1 122 ? -19.315 14.032 19.043 1.00 62.75 122 PRO A N 1
ATOM 946 C CA . PRO A 1 122 ? -19.821 13.063 20.019 1.00 62.75 122 PRO A CA 1
ATOM 947 C C . PRO A 1 122 ? -21.040 13.607 20.774 1.00 62.75 122 PRO A C 1
ATOM 949 O O . PRO A 1 122 ? -21.028 14.760 21.200 1.00 62.75 122 PRO A O 1
ATOM 952 N N . GLY A 1 123 ? -22.077 12.783 20.927 1.00 60.56 123 GLY A N 1
ATOM 953 C CA . GLY A 1 123 ? -23.386 13.180 21.457 1.00 60.56 123 GLY A CA 1
ATOM 954 C C . GLY A 1 123 ? -24.299 13.867 20.436 1.00 60.56 123 GLY A C 1
ATOM 955 O O . GLY A 1 123 ? -25.473 14.062 20.727 1.00 60.56 123 GLY A O 1
ATOM 956 N N . GLY A 1 124 ? -23.790 14.208 19.248 1.00 70.38 124 GLY A N 1
ATOM 957 C CA . GLY A 1 124 ? -24.566 14.851 18.196 1.00 70.38 124 GLY A CA 1
ATOM 958 C C . GLY A 1 124 ? -25.650 13.937 17.639 1.00 70.38 124 GLY A C 1
ATOM 959 O O . GLY A 1 124 ? -25.389 12.777 17.289 1.00 70.38 124 GLY A O 1
ATOM 960 N N . VAL A 1 125 ? -26.850 14.504 17.536 1.00 77.31 125 VAL A N 1
ATOM 961 C CA . VAL A 1 125 ? -28.013 13.928 16.865 1.00 77.31 125 VAL A CA 1
ATOM 962 C C . VAL A 1 125 ? -28.380 14.844 15.698 1.00 77.31 125 VAL A C 1
ATOM 964 O O . VAL A 1 125 ? -28.422 16.062 15.856 1.00 77.31 125 VAL A O 1
ATOM 967 N N . LEU A 1 126 ? -28.613 14.279 14.516 1.00 83.00 126 LEU A N 1
ATOM 968 C CA . LEU A 1 126 ? -29.313 14.960 13.431 1.00 83.00 126 LEU A CA 1
ATOM 969 C C . LEU A 1 126 ? -30.617 14.209 13.196 1.00 83.00 126 LEU A C 1
ATOM 971 O O . LEU A 1 126 ? -30.604 13.091 12.682 1.00 83.00 126 LEU A O 1
ATOM 975 N N . GLU A 1 127 ? -31.724 14.815 13.607 1.00 82.25 127 GLU A N 1
ATOM 976 C CA . GLU A 1 127 ? -33.060 14.401 13.183 1.00 82.25 127 GLU A CA 1
ATOM 977 C C . GLU A 1 127 ? -33.375 15.090 11.851 1.00 82.25 127 GLU A C 1
ATOM 979 O O . GLU A 1 127 ? -32.898 16.197 11.584 1.00 82.25 127 GLU A O 1
ATOM 984 N N . SER A 1 128 ? -34.107 14.422 10.966 1.00 80.56 128 SER A N 1
ATOM 985 C CA . SER A 1 128 ? -34.455 14.961 9.649 1.00 80.56 128 SER A CA 1
ATOM 986 C C . SER A 1 128 ? -35.827 14.465 9.209 1.00 80.56 128 SER A C 1
ATOM 988 O O . SER A 1 128 ? -36.168 13.290 9.383 1.00 80.56 128 SER A O 1
ATOM 990 N N . ASP A 1 129 ? -36.626 15.389 8.678 1.00 77.88 129 ASP A N 1
ATOM 991 C CA . ASP A 1 129 ? -37.984 15.135 8.204 1.00 77.88 129 ASP A CA 1
ATOM 992 C C . ASP A 1 129 ? -38.016 14.286 6.927 1.00 77.88 129 ASP A C 1
ATOM 994 O O . ASP A 1 129 ? -37.026 14.151 6.206 1.00 77.88 129 ASP A O 1
ATOM 998 N N . GLY A 1 130 ? -39.179 13.702 6.637 1.00 79.12 130 GLY A N 1
ATOM 999 C CA . GLY A 1 130 ? -39.392 12.948 5.406 1.00 79.12 130 GLY A CA 1
ATOM 1000 C C . GLY A 1 130 ? -39.189 13.792 4.141 1.00 79.12 130 GLY A C 1
ATOM 1001 O O . GLY A 1 130 ? -39.897 14.771 3.907 1.00 79.12 130 GLY A O 1
ATOM 1002 N N . HIS A 1 131 ? -38.258 13.360 3.291 1.00 80.44 131 HIS A N 1
ATOM 1003 C CA . HIS A 1 131 ? -38.035 13.903 1.949 1.00 80.44 131 HIS A CA 1
ATOM 1004 C C . HIS A 1 131 ? -39.173 13.507 0.979 1.00 80.44 131 HIS A C 1
ATOM 1006 O O . HIS A 1 131 ? -40.175 12.903 1.364 1.00 80.44 131 HIS A O 1
ATOM 1012 N N . GLN A 1 132 ? -39.050 13.850 -0.309 1.00 75.75 132 GLN A N 1
ATOM 1013 C CA . GLN A 1 132 ? -40.108 13.577 -1.288 1.00 75.75 132 GLN A CA 1
ATOM 1014 C C . GLN A 1 132 ? -40.412 12.066 -1.441 1.00 75.75 132 GLN A C 1
ATOM 1016 O O . GLN A 1 132 ? -39.529 11.222 -1.252 1.00 75.75 132 GLN A O 1
ATOM 1021 N N . PRO A 1 133 ? -41.653 11.683 -1.808 1.00 74.12 133 PRO A N 1
ATOM 1022 C CA . PRO A 1 133 ? -42.020 10.283 -2.009 1.00 74.12 133 PRO A CA 1
ATOM 1023 C C . PRO A 1 133 ? -41.104 9.572 -3.016 1.00 74.12 133 PRO A C 1
ATOM 1025 O O . PRO A 1 133 ? -41.037 9.940 -4.184 1.00 74.12 133 PRO A O 1
ATOM 1028 N N . GLY A 1 134 ? -40.411 8.528 -2.552 1.00 77.19 134 GLY A N 1
ATOM 1029 C CA . GLY A 1 134 ? -39.433 7.765 -3.339 1.00 77.19 134 GLY A CA 1
ATOM 1030 C C . GLY A 1 134 ? -37.964 8.099 -3.049 1.00 77.19 134 GLY A C 1
ATOM 1031 O O . GLY A 1 134 ? -37.096 7.301 -3.408 1.00 77.19 134 GLY A O 1
ATOM 1032 N N . SER A 1 135 ? -37.666 9.204 -2.352 1.00 82.00 135 SER A N 1
ATOM 1033 C CA . SER A 1 135 ? -36.295 9.562 -1.967 1.00 82.00 135 SER A CA 1
ATOM 1034 C C . SER A 1 135 ? -35.617 8.456 -1.144 1.00 82.00 135 SER A C 1
ATOM 1036 O O . SER A 1 135 ? -36.206 7.856 -0.237 1.00 82.00 135 SER A O 1
ATOM 1038 N N . THR A 1 136 ? -34.359 8.180 -1.489 1.00 87.06 136 THR A N 1
ATOM 1039 C CA . THR A 1 136 ? -33.499 7.165 -0.868 1.00 87.06 136 THR A CA 1
ATOM 1040 C C . THR A 1 136 ? -32.112 7.761 -0.671 1.00 87.06 136 THR A C 1
ATOM 1042 O O . THR A 1 136 ? -31.514 8.255 -1.624 1.00 87.06 136 THR A O 1
ATOM 1045 N N . GLU A 1 137 ? -31.595 7.693 0.550 1.00 89.62 137 GLU A N 1
ATOM 1046 C CA . GLU A 1 137 ? -30.265 8.184 0.901 1.00 89.62 137 GLU A CA 1
ATOM 1047 C C . GLU A 1 137 ? -29.222 7.074 0.841 1.00 89.62 137 GLU A C 1
ATOM 1049 O O . GLU A 1 137 ? -29.501 5.908 1.134 1.00 89.62 137 GLU A O 1
ATOM 1054 N N . HIS A 1 138 ? -28.011 7.452 0.437 1.00 91.69 138 HIS A N 1
ATOM 1055 C CA . HIS A 1 138 ? -26.835 6.595 0.338 1.00 91.69 138 HIS A CA 1
ATOM 1056 C C . HIS A 1 138 ? -25.741 7.206 1.223 1.00 91.69 138 HIS A C 1
ATOM 1058 O O . HIS A 1 138 ? -25.039 8.121 0.796 1.00 91.69 138 HIS A O 1
ATOM 1064 N N . LEU A 1 139 ? -25.613 6.722 2.459 1.00 90.62 139 LEU A N 1
ATOM 1065 C CA . LEU A 1 139 ? -24.666 7.248 3.442 1.00 90.62 139 LEU A CA 1
ATOM 1066 C C . LEU A 1 139 ? -23.473 6.293 3.551 1.00 90.62 139 LEU A C 1
ATOM 1068 O O . LEU A 1 139 ? -23.590 5.201 4.109 1.00 90.62 139 LEU A O 1
ATOM 1072 N N . THR A 1 140 ? -22.326 6.714 3.019 1.00 89.69 140 THR A N 1
ATOM 1073 C CA . THR A 1 140 ? -21.020 6.070 3.230 1.00 89.69 140 THR A CA 1
ATOM 1074 C C . THR A 1 140 ? -20.312 6.767 4.384 1.00 89.69 140 THR A C 1
ATOM 1076 O O . THR A 1 140 ? -20.073 7.973 4.319 1.00 89.69 140 THR A O 1
ATOM 1079 N N . LEU A 1 141 ? -19.979 6.038 5.451 1.00 85.31 141 LEU A N 1
ATOM 1080 C CA . LEU A 1 141 ? -19.301 6.637 6.600 1.00 85.31 141 LEU A CA 1
ATOM 1081 C C . LEU A 1 141 ? -17.782 6.635 6.382 1.00 85.31 141 LEU A C 1
ATOM 1083 O O . LEU A 1 141 ? -17.176 5.577 6.252 1.00 85.31 141 LEU A O 1
ATOM 1087 N N . LEU A 1 142 ? -17.157 7.815 6.361 1.00 83.25 142 LEU A N 1
ATOM 1088 C CA . LEU A 1 142 ? -15.712 7.946 6.118 1.00 83.25 142 LEU A CA 1
ATOM 1089 C C . LEU A 1 142 ? -14.868 7.713 7.383 1.00 83.25 142 LEU A C 1
ATOM 1091 O O . LEU A 1 142 ? -13.847 7.036 7.331 1.00 83.25 142 LEU A O 1
ATOM 1095 N N . GLU A 1 143 ? -15.299 8.231 8.538 1.00 68.88 143 GLU A N 1
ATOM 1096 C CA . GLU A 1 143 ? -14.632 8.019 9.829 1.00 68.88 143 GLU A CA 1
ATOM 1097 C C . GLU A 1 143 ? -15.641 7.762 10.961 1.00 68.88 143 GLU A C 1
ATOM 1099 O O . GLU A 1 143 ? -16.692 8.394 11.038 1.00 68.88 143 GLU A O 1
ATOM 1104 N N . GLY A 1 144 ? -15.269 6.885 11.902 1.00 73.25 144 GLY A N 1
ATOM 1105 C CA . GLY A 1 144 ? -16.010 6.642 13.145 1.00 73.25 144 GLY A CA 1
ATOM 1106 C C . GLY A 1 144 ? -17.069 5.541 13.047 1.00 73.25 144 GLY A C 1
ATOM 1107 O O . GLY A 1 144 ? -16.913 4.576 12.300 1.00 73.25 144 GLY A O 1
ATOM 1108 N N . THR A 1 145 ? -18.123 5.685 13.849 1.00 71.75 145 THR A N 1
ATOM 1109 C CA . THR A 1 145 ? -19.354 4.888 13.801 1.00 71.75 145 THR A CA 1
ATOM 1110 C C . THR A 1 145 ? -20.553 5.827 13.908 1.00 71.75 145 THR A C 1
ATOM 1112 O O . THR A 1 145 ? -20.495 6.848 14.597 1.00 71.75 145 THR A O 1
ATOM 1115 N N . LEU A 1 146 ? -21.645 5.494 13.222 1.00 79.38 146 LEU A N 1
ATOM 1116 C CA . LEU A 1 146 ? -22.870 6.285 13.201 1.00 79.38 146 LEU A CA 1
ATOM 1117 C C . LEU A 1 146 ? -24.081 5.367 13.344 1.00 79.38 146 LEU A C 1
ATOM 1119 O O . LEU A 1 146 ? -24.219 4.380 12.622 1.00 79.38 146 LEU A O 1
ATOM 1123 N N . LYS A 1 147 ? -24.976 5.689 14.277 1.00 83.75 147 LYS A N 1
ATOM 1124 C CA . LYS A 1 147 ? -26.242 4.978 14.437 1.00 83.75 147 LYS A CA 1
ATOM 1125 C C . LYS A 1 147 ? -27.311 5.657 13.593 1.00 83.75 147 LYS A C 1
ATOM 1127 O O . LYS A 1 147 ? -27.682 6.793 13.875 1.00 83.75 147 LYS A O 1
ATOM 1132 N N . VAL A 1 148 ? -27.813 4.941 12.596 1.00 87.94 148 VAL A N 1
ATOM 1133 C CA . VAL A 1 148 ? -28.905 5.371 11.720 1.00 87.94 148 VAL A CA 1
ATOM 1134 C C . VAL A 1 148 ? -30.205 4.736 12.203 1.00 87.94 148 VAL A C 1
ATOM 1136 O O . VAL A 1 148 ? -30.260 3.532 12.469 1.00 87.94 148 VAL A O 1
ATOM 1139 N N . THR A 1 149 ? -31.250 5.547 12.334 1.00 86.12 149 THR A N 1
ATOM 1140 C CA . THR A 1 149 ? -32.604 5.118 12.700 1.00 86.12 149 THR A CA 1
ATOM 1141 C C . THR A 1 149 ? -33.583 5.583 11.631 1.00 86.12 149 THR A C 1
ATOM 1143 O O . THR A 1 149 ? -33.649 6.776 11.359 1.00 86.12 149 THR A O 1
ATOM 1146 N N . ALA A 1 150 ? -34.353 4.669 11.047 1.00 85.75 150 ALA A N 1
ATOM 1147 C CA . ALA A 1 150 ? -35.405 4.975 10.076 1.00 85.75 150 ALA A CA 1
ATOM 1148 C C . ALA A 1 150 ? -36.504 3.909 10.179 1.00 85.75 150 ALA A C 1
ATOM 1150 O O . ALA A 1 150 ? -36.193 2.740 10.388 1.00 85.75 150 ALA A O 1
ATOM 1151 N N . LEU A 1 151 ? -37.785 4.284 10.048 1.00 72.56 151 LEU A N 1
ATOM 1152 C CA . LEU A 1 151 ? -38.916 3.334 10.122 1.00 72.56 151 LEU A CA 1
ATOM 1153 C C . LEU A 1 151 ? -38.908 2.429 11.384 1.00 72.56 151 LEU A C 1
ATOM 1155 O O . LEU A 1 151 ? -39.294 1.267 11.338 1.00 72.56 151 LEU A O 1
ATOM 1159 N N . ASN A 1 152 ? -38.460 2.968 12.526 1.00 70.12 152 ASN A N 1
ATOM 1160 C CA . ASN A 1 152 ? -38.169 2.262 13.790 1.00 70.12 152 ASN A CA 1
ATOM 1161 C C . ASN A 1 152 ? -37.022 1.229 13.760 1.00 70.12 152 ASN A C 1
ATOM 1163 O O . ASN A 1 152 ? -36.544 0.848 14.835 1.00 70.12 152 ASN A O 1
ATOM 1167 N N . GLU A 1 153 ? -36.515 0.834 12.591 1.00 74.81 153 GLU A N 1
ATOM 1168 C CA . GLU A 1 153 ? -35.281 0.055 12.481 1.00 74.81 153 GLU A CA 1
ATOM 1169 C C . GLU A 1 153 ? -34.059 0.896 12.873 1.00 74.81 153 GLU A C 1
ATOM 1171 O O . GLU A 1 153 ? -34.015 2.115 12.685 1.00 74.81 153 GLU A O 1
ATOM 1176 N N . LYS A 1 154 ? -33.056 0.236 13.461 1.00 82.19 154 LYS A N 1
ATOM 1177 C CA . LYS A 1 154 ? -31.843 0.861 14.005 1.00 82.19 154 LYS A CA 1
ATOM 1178 C C . LYS A 1 154 ? -30.630 0.071 13.545 1.00 82.19 154 LYS A C 1
ATOM 1180 O O . LYS A 1 154 ? -30.453 -1.070 13.967 1.00 82.19 154 LYS A O 1
ATOM 1185 N N . LYS A 1 155 ? -29.781 0.683 12.721 1.00 80.44 155 LYS A N 1
ATOM 1186 C CA . LYS A 1 155 ? -28.560 0.065 12.196 1.00 80.44 155 LYS A CA 1
ATOM 1187 C C . LYS A 1 155 ? -27.346 0.920 12.542 1.00 80.44 155 LYS A C 1
ATOM 1189 O O . LYS A 1 155 ? -27.380 2.141 12.421 1.00 80.44 155 LYS A O 1
ATOM 1194 N N . ILE A 1 156 ? -26.283 0.276 13.010 1.00 78.44 156 ILE A N 1
ATOM 1195 C CA . ILE A 1 156 ? -24.981 0.921 13.192 1.00 78.44 156 ILE A CA 1
ATOM 1196 C C . ILE A 1 156 ? -24.221 0.784 11.873 1.00 78.44 156 ILE A C 1
ATOM 1198 O O . ILE A 1 156 ? -24.290 -0.261 11.229 1.00 78.44 156 ILE A O 1
ATOM 1202 N N . VAL A 1 157 ? -23.549 1.859 11.478 1.00 76.94 157 VAL A N 1
ATOM 1203 C CA . VAL A 1 157 ? -22.697 1.961 10.293 1.00 76.94 157 VAL A CA 1
ATOM 1204 C C . VAL A 1 157 ? -21.295 2.313 10.773 1.00 76.94 157 VAL A C 1
ATOM 1206 O O . VAL A 1 157 ? -21.133 3.197 11.619 1.00 76.94 157 VAL A O 1
ATOM 1209 N N . SER A 1 158 ? -20.296 1.616 10.257 1.00 78.00 158 SER A N 1
ATOM 1210 C CA . SER A 1 158 ? -18.878 1.764 10.594 1.00 78.00 158 SER A CA 1
ATOM 1211 C C . SER A 1 158 ? -18.126 2.458 9.460 1.00 78.00 158 SER A C 1
ATOM 1213 O O . SER A 1 158 ? -18.601 2.494 8.327 1.00 78.00 158 SER A O 1
ATOM 1215 N N . ALA A 1 159 ? -16.945 3.011 9.741 1.00 81.06 159 ALA A N 1
ATOM 1216 C CA . ALA A 1 159 ? -16.083 3.572 8.701 1.00 81.06 159 ALA A CA 1
ATOM 1217 C C . ALA A 1 159 ? -15.837 2.559 7.560 1.00 81.06 159 ALA A C 1
ATOM 1219 O O . ALA A 1 159 ? -15.522 1.399 7.819 1.00 81.06 159 ALA A O 1
ATOM 1220 N N . GLY A 1 160 ? -16.007 3.001 6.312 1.00 75.00 160 GLY A N 1
ATOM 1221 C CA . GLY A 1 160 ? -15.966 2.171 5.102 1.00 75.00 160 GLY A CA 1
ATOM 1222 C C . GLY A 1 160 ? -17.313 1.550 4.699 1.00 75.00 160 GLY A C 1
ATOM 1223 O O . GLY A 1 160 ? -17.506 1.228 3.527 1.00 75.00 160 GLY A O 1
ATOM 1224 N N . GLU A 1 161 ? -18.281 1.420 5.612 1.00 78.56 161 GLU A N 1
ATOM 1225 C CA . GLU A 1 161 ? -19.601 0.875 5.281 1.00 78.56 161 GLU A CA 1
ATOM 1226 C C . GLU A 1 161 ? -20.494 1.915 4.585 1.00 78.56 161 GLU A C 1
ATOM 1228 O O . GLU A 1 161 ? -20.488 3.106 4.907 1.00 78.56 161 GLU A O 1
ATOM 1233 N N . THR A 1 162 ? -21.323 1.445 3.646 1.00 89.06 162 THR A N 1
ATOM 1234 C CA . THR A 1 162 ? -22.382 2.245 3.013 1.00 89.06 162 THR A CA 1
ATOM 1235 C C . THR A 1 162 ? -23.750 1.682 3.370 1.00 89.06 162 THR A C 1
ATOM 1237 O O . THR A 1 162 ? -24.085 0.563 2.978 1.00 89.06 162 THR A O 1
ATOM 1240 N N . ILE A 1 163 ? -24.568 2.471 4.064 1.00 89.50 163 ILE A N 1
ATOM 1241 C CA . ILE A 1 163 ? -25.987 2.170 4.273 1.00 89.50 163 ILE A CA 1
ATOM 1242 C C . ILE A 1 163 ? -26.833 2.833 3.183 1.00 89.50 163 ILE A C 1
ATOM 1244 O O . ILE A 1 163 ? -26.475 3.878 2.635 1.00 89.50 163 ILE A O 1
ATOM 1248 N N . ARG A 1 164 ? -27.980 2.225 2.875 1.00 91.00 164 ARG A N 1
ATOM 1249 C CA . ARG A 1 164 ? -29.027 2.829 2.049 1.00 91.00 164 ARG A CA 1
ATOM 1250 C C . ARG A 1 164 ? -30.362 2.693 2.766 1.00 91.00 164 ARG A C 1
ATOM 1252 O O . ARG A 1 164 ? -30.687 1.596 3.217 1.00 91.00 164 ARG A O 1
ATOM 1259 N N . TYR A 1 165 ? -31.114 3.781 2.876 1.00 87.88 165 TYR A N 1
ATOM 1260 C CA . TYR A 1 165 ? -32.432 3.805 3.517 1.00 87.88 165 TYR A CA 1
ATOM 1261 C C . TYR A 1 165 ? -33.381 4.739 2.764 1.00 87.88 165 TYR A C 1
ATOM 1263 O O . TYR A 1 165 ? -32.960 5.713 2.143 1.00 87.88 165 TYR A O 1
ATOM 1271 N N . ARG A 1 166 ? -34.683 4.436 2.797 1.00 85.25 166 ARG A N 1
ATOM 1272 C CA . ARG A 1 166 ? -35.705 5.298 2.191 1.00 85.25 166 ARG A CA 1
ATOM 1273 C C . ARG A 1 166 ? -35.965 6.490 3.110 1.00 85.25 166 ARG A C 1
ATOM 1275 O O . ARG A 1 166 ? -36.535 6.303 4.180 1.00 85.25 166 ARG A O 1
ATOM 1282 N N . CYS A 1 167 ? -35.610 7.694 2.679 1.00 80.56 167 CYS A N 1
ATOM 1283 C CA . CYS A 1 167 ? -35.685 8.913 3.489 1.00 80.56 167 CYS A CA 1
ATOM 1284 C C . CYS A 1 167 ? -36.953 9.755 3.267 1.00 80.56 167 CYS A C 1
ATOM 1286 O O . CYS A 1 167 ? -37.105 10.806 3.874 1.00 80.56 167 CYS A O 1
ATOM 1288 N N . HIS A 1 168 ? -37.925 9.264 2.489 1.00 76.06 168 HIS A N 1
ATOM 1289 C CA . HIS A 1 168 ? -39.297 9.808 2.407 1.00 76.06 168 HIS A CA 1
ATOM 1290 C C . HIS A 1 168 ? -40.108 9.808 3.732 1.00 76.06 168 HIS A C 1
ATOM 1292 O O . HIS A 1 168 ? -41.315 10.036 3.725 1.00 76.06 168 HIS A O 1
ATOM 1298 N N . LEU A 1 169 ? -39.467 9.480 4.857 1.00 75.12 169 LEU A N 1
ATOM 1299 C CA . LEU A 1 169 ? -40.007 9.411 6.213 1.00 75.12 169 LEU A CA 1
ATOM 1300 C C . LEU A 1 169 ? -38.907 9.843 7.192 1.00 75.12 169 LEU A C 1
ATOM 1302 O O . LEU A 1 169 ? -37.721 9.688 6.888 1.00 75.12 169 LEU A O 1
ATOM 1306 N N . ASN A 1 170 ? -39.304 10.346 8.362 1.00 81.56 170 ASN A N 1
ATOM 1307 C CA . ASN A 1 170 ? -38.373 10.885 9.350 1.00 81.56 170 ASN A CA 1
ATOM 1308 C C . ASN A 1 170 ? -37.315 9.856 9.777 1.00 81.56 170 ASN A C 1
ATOM 1310 O O . ASN A 1 170 ? -37.615 8.679 10.024 1.00 81.56 170 ASN A O 1
ATOM 1314 N N . HIS A 1 171 ? -36.075 10.323 9.876 1.00 85.75 171 HIS A N 1
ATOM 1315 C CA . HIS A 1 171 ? -34.908 9.507 10.186 1.00 85.75 171 HIS A CA 1
ATOM 1316 C C . HIS A 1 171 ? -33.922 10.273 11.082 1.00 85.75 171 HIS A C 1
ATOM 1318 O O . HIS A 1 171 ? -33.988 11.496 11.204 1.00 85.75 171 HIS A O 1
ATOM 1324 N N . VAL A 1 172 ? -33.041 9.539 11.769 1.00 84.44 172 VAL A N 1
ATOM 1325 C CA . VAL A 1 172 ? -32.144 10.092 12.796 1.00 84.44 172 VAL A CA 1
ATOM 1326 C C . VAL A 1 172 ? -30.743 9.490 12.700 1.00 84.44 172 VAL A C 1
ATOM 1328 O O . VAL A 1 172 ? -30.585 8.266 12.708 1.00 84.44 172 VAL A O 1
ATOM 1331 N N . LEU A 1 173 ? -29.729 10.355 12.682 1.00 85.44 173 LEU A N 1
ATOM 1332 C CA . LEU A 1 173 ? -28.303 10.024 12.735 1.00 85.44 173 LEU A CA 1
ATOM 1333 C C . LEU A 1 173 ? -27.747 10.383 14.124 1.00 85.44 173 LEU A C 1
ATOM 1335 O O . LEU A 1 173 ? -27.924 11.512 14.569 1.00 85.44 173 LEU A O 1
ATOM 1339 N N . HIS A 1 174 ? -27.071 9.462 14.820 1.00 78.25 174 HIS A N 1
ATOM 1340 C CA . HIS A 1 174 ? -26.608 9.679 16.205 1.00 78.25 174 HIS A CA 1
ATOM 1341 C C . HIS A 1 174 ? -25.194 9.118 16.456 1.00 78.25 174 HIS A C 1
ATOM 1343 O O . HIS A 1 174 ? -24.903 7.960 16.143 1.00 78.25 174 HIS A O 1
ATOM 1349 N N . ASN A 1 175 ? -24.323 9.943 17.049 1.00 73.12 175 ASN A N 1
ATOM 1350 C CA . ASN A 1 175 ? -22.936 9.630 17.414 1.00 73.12 175 ASN A CA 1
ATOM 1351 C C . ASN A 1 175 ? -22.777 9.381 18.938 1.00 73.12 175 ASN A C 1
ATOM 1353 O O . ASN A 1 175 ? -22.766 10.324 19.728 1.00 73.12 175 ASN A O 1
ATOM 1357 N N . THR A 1 176 ? -22.615 8.122 19.362 1.00 53.53 176 THR A N 1
ATOM 1358 C CA . THR A 1 176 ? -22.487 7.706 20.779 1.00 53.53 176 THR A CA 1
ATOM 1359 C C . THR A 1 176 ? -21.091 7.149 21.075 1.00 53.53 176 THR A C 1
ATOM 1361 O O . THR A 1 176 ? -20.708 6.175 20.435 1.00 53.53 176 THR A O 1
ATOM 1364 N N . VAL A 1 177 ? -20.324 7.699 22.035 1.00 52.12 177 VAL A N 1
ATOM 1365 C CA . VAL A 1 177 ? -18.918 7.274 22.262 1.00 52.12 177 VAL A CA 1
ATOM 1366 C C . VAL A 1 177 ? -18.551 7.140 23.752 1.00 52.12 177 VAL A C 1
ATOM 1368 O O . VAL A 1 177 ? -18.110 8.098 24.379 1.00 52.12 177 VAL A O 1
ATOM 1371 N N . ALA A 1 178 ? -18.753 5.918 24.261 1.00 37.44 178 ALA A N 1
ATOM 1372 C CA . ALA A 1 178 ? -18.505 5.378 25.607 1.00 37.44 178 ALA A CA 1
ATOM 1373 C C . ALA A 1 178 ? -17.070 5.400 26.206 1.00 37.44 178 ALA A C 1
ATOM 1375 O O . ALA A 1 178 ? -16.766 6.288 26.996 1.00 37.44 178 ALA A O 1
ATOM 1376 N N . GLU A 1 179 ? -16.236 4.362 25.976 1.00 33.66 179 GLU A N 1
ATOM 1377 C CA . GLU A 1 179 ? -15.102 4.072 26.885 1.00 33.66 179 GLU A CA 1
ATOM 1378 C C . GLU A 1 179 ? -13.799 3.404 26.353 1.00 33.66 179 GLU A C 1
ATOM 1380 O O . GLU A 1 179 ? -12.782 3.681 26.981 1.00 33.66 179 GLU A O 1
ATOM 1385 N N . SER A 1 180 ? -13.696 2.595 25.268 1.00 36.66 180 SER A N 1
ATOM 1386 C CA . SER A 1 180 ? -12.525 1.652 25.102 1.00 36.66 180 SER A CA 1
ATOM 1387 C C . SER A 1 180 ? -11.133 2.262 25.145 1.00 36.66 180 SER A C 1
ATOM 1389 O O . SER A 1 180 ? -10.171 1.539 25.402 1.00 36.66 180 SER A O 1
ATOM 1391 N N . ALA A 1 181 ? -11.068 3.555 24.838 1.00 41.22 181 ALA A N 1
ATOM 1392 C CA . ALA A 1 181 ? -10.012 4.556 24.919 1.00 41.22 181 ALA A CA 1
ATOM 1393 C C . ALA A 1 181 ? -8.567 4.138 24.639 1.00 41.22 181 ALA A C 1
ATOM 1395 O O . ALA A 1 181 ? -7.884 4.792 23.856 1.00 41.22 181 ALA A O 1
ATOM 1396 N N . ILE A 1 182 ? -8.094 3.119 25.338 1.00 38.66 182 ILE A N 1
ATOM 1397 C CA . ILE A 1 182 ? -6.705 2.757 25.560 1.00 38.66 182 ILE A CA 1
ATOM 1398 C C . ILE A 1 182 ? -6.287 1.569 24.683 1.00 38.66 182 ILE A C 1
ATOM 1400 O O . ILE A 1 182 ? -5.154 1.544 24.209 1.00 38.66 182 ILE A O 1
ATOM 1404 N N . LEU A 1 183 ? -7.193 0.616 24.424 1.00 38.16 183 LEU A N 1
ATOM 1405 C CA . LEU A 1 183 ? -6.852 -0.659 23.773 1.00 38.16 183 LEU A CA 1
ATOM 1406 C C . LEU A 1 183 ? -6.547 -0.530 22.271 1.00 38.16 183 LEU A C 1
ATOM 1408 O O . LEU A 1 183 ? -5.599 -1.134 21.783 1.00 38.16 183 LEU A O 1
ATOM 1412 N N . SER A 1 184 ? -7.311 0.281 21.536 1.00 38.53 184 SER A N 1
ATOM 1413 C CA . SER A 1 184 ? -7.211 0.376 20.067 1.00 38.53 184 SER A CA 1
ATOM 1414 C C . SER A 1 184 ? -6.340 1.542 19.564 1.00 38.53 184 SER A C 1
ATOM 1416 O O . SER A 1 184 ? -6.336 1.851 18.373 1.00 38.53 184 SER A O 1
ATOM 1418 N N . LEU A 1 185 ? -5.591 2.214 20.449 1.00 47.97 185 LEU A N 1
ATOM 1419 C CA . LEU A 1 185 ? -4.726 3.346 20.090 1.00 47.97 185 LEU A CA 1
ATOM 1420 C C . LEU A 1 185 ? -3.548 2.913 19.202 1.00 47.97 185 LEU A C 1
ATOM 1422 O O . LEU A 1 185 ? -2.540 2.411 19.700 1.00 47.97 185 LEU A O 1
ATOM 1426 N N . ASN A 1 186 ? -3.595 3.202 17.901 1.00 49.50 186 ASN A N 1
ATOM 1427 C CA . ASN A 1 186 ? -2.403 3.138 17.043 1.00 49.50 186 ASN A CA 1
ATOM 1428 C C . ASN A 1 186 ? -1.392 4.244 17.444 1.00 49.50 186 ASN A C 1
ATOM 1430 O O . ASN A 1 186 ? -1.785 5.378 17.732 1.00 49.50 186 ASN A O 1
ATOM 1434 N N . ASN A 1 187 ? -0.087 3.935 17.431 1.00 49.72 187 ASN A N 1
ATOM 1435 C CA . ASN A 1 187 ? 0.993 4.902 17.685 1.00 49.72 187 ASN A CA 1
ATOM 1436 C C . ASN A 1 187 ? 0.891 6.133 16.770 1.00 49.72 187 ASN A C 1
ATOM 1438 O O . ASN A 1 187 ? 1.042 7.257 17.245 1.00 49.72 187 ASN A O 1
ATOM 1442 N N . ALA A 1 188 ? 0.542 5.939 15.493 1.00 42.84 188 ALA A N 1
ATOM 1443 C CA . ALA A 1 188 ? 0.368 7.028 14.530 1.00 42.84 188 ALA A CA 1
ATOM 1444 C C . ALA A 1 188 ? -0.700 8.054 14.967 1.00 42.84 188 ALA A C 1
ATOM 1446 O O . ALA A 1 188 ? -0.545 9.254 14.742 1.00 42.84 188 ALA A O 1
ATOM 1447 N N . TYR A 1 189 ? -1.762 7.611 15.652 1.00 51.25 189 TYR A N 1
ATOM 1448 C CA . TYR A 1 189 ? -2.802 8.502 16.174 1.00 51.25 189 TYR A CA 1
ATOM 1449 C C . TYR A 1 189 ? -2.321 9.296 17.400 1.00 51.25 189 TYR A C 1
ATOM 1451 O O . TYR A 1 189 ? -2.623 10.484 17.519 1.00 51.25 189 TYR A O 1
ATOM 1459 N N . ILE A 1 190 ? -1.520 8.683 18.280 1.00 56.75 190 ILE A N 1
ATOM 1460 C CA . ILE A 1 190 ? -0.896 9.388 19.413 1.00 56.75 190 ILE A CA 1
ATOM 1461 C C . ILE A 1 190 ? 0.096 10.447 18.907 1.00 56.75 190 ILE A C 1
ATOM 1463 O O . ILE A 1 190 ? 0.080 11.577 19.401 1.00 56.75 190 ILE A O 1
ATOM 1467 N N . GLU A 1 191 ? 0.897 10.139 17.884 1.00 55.75 191 GLU A N 1
ATOM 1468 C CA . GLU A 1 191 ? 1.840 11.111 17.318 1.00 55.75 191 GLU A CA 1
ATOM 1469 C C . GLU A 1 191 ? 1.122 12.252 16.576 1.00 55.75 191 GLU A C 1
ATOM 1471 O O . GLU A 1 191 ? 1.474 13.417 16.771 1.00 55.75 191 GLU A O 1
ATOM 1476 N N . LYS A 1 192 ? 0.031 11.964 15.846 1.00 56.38 192 LYS A N 1
ATOM 1477 C CA . LYS A 1 192 ? -0.872 12.985 15.270 1.00 56.38 192 LYS A CA 1
ATOM 1478 C C . LYS A 1 192 ? -1.421 13.927 16.355 1.00 56.38 192 LYS A C 1
ATOM 1480 O O . LYS A 1 192 ? -1.418 15.144 16.174 1.00 56.38 192 LYS A O 1
ATOM 1485 N N . LEU A 1 193 ? -1.832 13.401 17.514 1.00 56.09 193 LEU A N 1
ATOM 1486 C CA . LEU A 1 193 ? -2.301 14.213 18.651 1.00 56.09 193 LEU A CA 1
ATOM 1487 C C . LEU A 1 193 ? -1.185 15.054 19.307 1.00 56.09 193 LEU A C 1
ATOM 1489 O O . LEU A 1 193 ? -1.462 16.155 19.798 1.00 56.09 193 LEU A O 1
ATOM 1493 N N . LEU A 1 194 ? 0.063 14.569 19.306 1.00 61.09 194 LEU A N 1
ATOM 1494 C CA . LEU A 1 194 ? 1.235 15.313 19.787 1.00 61.09 194 LEU A CA 1
ATOM 1495 C C . LEU A 1 194 ? 1.626 16.451 18.837 1.00 61.09 194 LEU A C 1
ATOM 1497 O O . LEU A 1 194 ? 1.846 17.571 19.304 1.00 61.09 194 LEU A O 1
ATOM 1501 N N . GLN A 1 195 ? 1.637 16.203 17.524 1.00 63.12 195 GLN A N 1
ATOM 1502 C CA . GLN A 1 195 ? 1.844 17.233 16.497 1.00 63.12 195 GLN A CA 1
ATOM 1503 C C . GLN A 1 195 ? 0.769 18.329 16.581 1.00 63.12 195 GLN A C 1
ATOM 1505 O O . GLN A 1 195 ? 1.087 19.517 16.572 1.00 63.12 195 GLN A O 1
ATOM 1510 N N . GLN A 1 196 ? -0.495 17.945 16.798 1.00 62.47 196 GLN A N 1
ATOM 1511 C CA . GLN A 1 196 ? -1.612 18.866 17.058 1.00 62.47 196 GLN A CA 1
ATOM 1512 C C . GLN A 1 196 ? -1.573 19.550 18.445 1.00 62.47 196 GLN A C 1
ATOM 1514 O O . GLN A 1 196 ? -2.529 20.238 18.814 1.00 62.47 196 GLN A O 1
ATOM 1519 N N . LYS A 1 197 ? -0.506 19.359 19.239 1.00 61.72 197 LYS A N 1
ATOM 1520 C CA . LYS A 1 197 ? -0.283 19.960 20.572 1.00 61.72 197 LYS A CA 1
ATOM 1521 C C . LYS A 1 197 ? -1.462 19.790 21.552 1.00 61.72 197 LYS A C 1
ATOM 1523 O O . LYS A 1 197 ? -1.644 20.604 22.460 1.00 61.72 197 LYS A O 1
ATOM 1528 N N . LYS A 1 198 ? -2.269 18.729 21.410 1.00 63.50 198 LYS A N 1
ATOM 1529 C CA . LYS A 1 198 ? -3.427 18.474 22.286 1.00 63.50 198 LYS A CA 1
ATOM 1530 C C . LYS A 1 198 ? -2.931 18.179 23.708 1.00 63.50 198 LYS A C 1
ATOM 1532 O O . LYS A 1 198 ? -2.132 17.263 23.901 1.00 63.50 198 LYS A O 1
ATOM 1537 N N . LYS A 1 199 ? -3.418 18.934 24.708 1.00 57.34 199 LYS A N 1
ATOM 1538 C CA . LYS A 1 199 ? -2.888 18.955 26.095 1.00 57.34 199 LYS A CA 1
ATOM 1539 C C . LYS A 1 199 ? -2.617 17.564 26.694 1.00 57.34 199 LYS A C 1
ATOM 1541 O O . LYS A 1 199 ? -1.589 17.371 27.340 1.00 57.34 199 LYS A O 1
ATOM 1546 N N . ASN A 1 200 ? -3.493 16.593 26.437 1.00 61.88 200 ASN A N 1
ATOM 1547 C CA . ASN A 1 200 ? -3.473 15.293 27.117 1.00 61.88 200 ASN A CA 1
ATOM 1548 C C . ASN A 1 200 ? -2.673 14.219 26.346 1.00 61.88 200 ASN A C 1
ATOM 1550 O O . ASN A 1 200 ? -2.409 13.146 26.887 1.00 61.88 200 ASN A O 1
ATOM 1554 N N . ALA A 1 201 ? -2.214 14.501 25.117 1.00 62.25 201 ALA A N 1
ATOM 1555 C CA . ALA A 1 201 ? -1.526 13.529 24.257 1.00 62.25 201 ALA A CA 1
ATOM 1556 C C . ALA A 1 201 ? -0.234 12.965 24.885 1.00 62.25 201 ALA A C 1
ATOM 1558 O O . ALA A 1 201 ? 0.078 11.787 24.732 1.00 62.25 201 ALA A O 1
ATOM 1559 N N . ARG A 1 202 ? 0.485 13.782 25.673 1.00 68.56 202 ARG A N 1
ATOM 1560 C CA . ARG A 1 202 ? 1.682 13.358 26.428 1.00 68.56 202 ARG A CA 1
ATOM 1561 C C . ARG A 1 202 ? 1.373 12.383 27.570 1.00 68.56 202 ARG A C 1
ATOM 1563 O O . ARG A 1 202 ? 2.232 11.578 27.916 1.00 68.56 202 ARG A O 1
ATOM 1570 N N . ILE A 1 203 ? 0.180 12.464 28.163 1.00 66.94 203 ILE A N 1
ATOM 1571 C CA . ILE A 1 203 ? -0.275 11.516 29.192 1.00 66.94 203 ILE A CA 1
ATOM 1572 C C . ILE A 1 203 ? -0.636 10.194 28.511 1.00 66.94 203 ILE A C 1
ATOM 1574 O O . ILE A 1 203 ? -0.202 9.134 28.954 1.00 66.94 203 ILE A O 1
ATOM 1578 N N . LEU A 1 204 ? -1.344 10.280 27.381 1.00 63.84 204 LEU A N 1
ATOM 1579 C CA . LEU A 1 204 ? -1.755 9.128 26.586 1.00 63.84 204 LEU A CA 1
ATOM 1580 C C . LEU A 1 204 ? -0.567 8.321 26.041 1.00 63.84 204 LEU A C 1
ATOM 1582 O O . LEU A 1 204 ? -0.585 7.096 26.130 1.00 63.84 204 LEU A O 1
ATOM 1586 N N . LYS A 1 205 ? 0.490 8.999 25.561 1.00 68.31 205 LYS A N 1
ATOM 1587 C CA . LYS A 1 205 ? 1.747 8.345 25.164 1.00 68.31 205 LYS A CA 1
ATOM 1588 C C . LYS A 1 205 ? 2.353 7.572 26.337 1.00 68.31 205 LYS A C 1
ATOM 1590 O O . LYS A 1 205 ? 2.414 6.354 26.261 1.00 68.31 205 LYS A O 1
ATOM 1595 N N . LYS A 1 206 ? 2.606 8.226 27.483 1.00 70.69 206 LYS A N 1
ATOM 1596 C CA . LYS A 1 206 ? 3.157 7.564 28.686 1.00 70.69 206 LYS A CA 1
ATOM 1597 C C . LYS A 1 206 ? 2.354 6.352 29.176 1.00 70.69 206 LYS A C 1
ATOM 1599 O O . LYS A 1 206 ? 2.951 5.423 29.717 1.00 70.69 206 LYS A O 1
ATOM 1604 N N . MET A 1 207 ? 1.029 6.361 29.015 1.00 65.62 207 MET A N 1
ATOM 1605 C CA . MET A 1 207 ? 0.171 5.214 29.338 1.00 65.62 207 MET A CA 1
ATOM 1606 C C . MET A 1 207 ? 0.352 4.061 28.353 1.00 65.62 207 MET A C 1
ATOM 1608 O O . MET A 1 207 ? 0.475 2.919 28.790 1.00 65.62 207 MET A O 1
ATOM 1612 N N . LYS A 1 208 ? 0.426 4.339 27.044 1.00 64.12 208 LYS A N 1
ATOM 1613 C CA . LYS A 1 208 ? 0.688 3.298 26.043 1.00 64.12 208 LYS A CA 1
ATOM 1614 C C . LYS A 1 208 ? 2.127 2.771 26.112 1.00 64.12 208 LYS A C 1
ATOM 1616 O O . LYS A 1 208 ? 2.321 1.564 26.025 1.00 64.12 208 LYS A O 1
ATOM 1621 N N . ASP A 1 209 ? 3.105 3.638 26.371 1.00 65.19 209 ASP A N 1
ATOM 1622 C CA . ASP A 1 209 ? 4.509 3.269 26.615 1.00 65.19 209 ASP A CA 1
ATOM 1623 C C . ASP A 1 209 ? 4.656 2.296 27.812 1.00 65.19 209 ASP A C 1
ATOM 1625 O O . ASP A 1 209 ? 5.683 1.645 27.963 1.00 65.19 209 ASP A O 1
ATOM 1629 N N . ASN A 1 210 ? 3.637 2.209 28.680 1.00 66.94 210 ASN A N 1
ATOM 1630 C CA . ASN A 1 210 ? 3.573 1.338 29.857 1.00 66.94 210 ASN A CA 1
ATOM 1631 C C . ASN A 1 210 ? 2.226 0.582 29.892 1.00 66.94 210 ASN A C 1
ATOM 1633 O O . ASN A 1 210 ? 1.520 0.597 30.910 1.00 66.94 210 ASN A O 1
ATOM 1637 N N . ILE A 1 211 ? 1.828 -0.026 28.766 1.00 62.16 211 ILE A N 1
ATOM 1638 C CA . ILE A 1 211 ? 0.481 -0.596 28.605 1.00 62.16 211 ILE A CA 1
ATOM 1639 C C . ILE A 1 211 ? 0.171 -1.691 29.636 1.00 62.16 211 ILE A C 1
ATOM 1641 O O . ILE A 1 211 ? -0.871 -1.611 30.280 1.00 62.16 211 ILE A O 1
ATOM 1645 N N . ASP A 1 212 ? 1.099 -2.619 29.899 1.00 62.78 212 ASP A N 1
ATOM 1646 C CA . ASP A 1 212 ? 0.931 -3.690 30.897 1.00 62.78 212 ASP A CA 1
ATOM 1647 C C . ASP A 1 212 ? 0.628 -3.137 32.292 1.00 62.78 212 ASP A C 1
ATOM 1649 O O . ASP A 1 212 ? -0.268 -3.616 32.990 1.00 62.78 212 ASP A O 1
ATOM 1653 N N . ARG A 1 213 ? 1.343 -2.074 32.684 1.00 70.25 213 ARG A N 1
ATOM 1654 C CA . ARG A 1 213 ? 1.147 -1.393 33.966 1.00 70.25 213 ARG A CA 1
ATOM 1655 C C . ARG A 1 213 ? -0.216 -0.713 34.016 1.00 70.25 213 ARG A C 1
ATOM 1657 O O . ARG A 1 213 ? -0.914 -0.819 35.016 1.00 70.25 213 ARG A O 1
ATOM 1664 N N . THR A 1 214 ? -0.615 -0.047 32.933 1.00 69.12 214 THR A N 1
ATOM 1665 C CA . THR A 1 214 ? -1.915 0.631 32.827 1.00 69.12 214 THR A CA 1
ATOM 1666 C C . THR A 1 214 ? -3.076 -0.368 32.891 1.00 69.12 214 THR A C 1
ATOM 1668 O O . THR A 1 214 ? -4.017 -0.151 33.653 1.00 69.12 214 THR A O 1
ATOM 1671 N N . LEU A 1 215 ? -2.989 -1.487 32.167 1.00 66.38 215 LEU A N 1
ATOM 1672 C CA . LEU A 1 215 ? -3.985 -2.563 32.191 1.00 66.38 215 LEU A CA 1
ATOM 1673 C C . LEU A 1 215 ? -4.055 -3.245 33.563 1.00 66.38 215 LEU A C 1
ATOM 1675 O O . LEU A 1 215 ? -5.150 -3.451 34.085 1.00 66.38 215 LEU A O 1
ATOM 1679 N N . SER A 1 216 ? -2.904 -3.514 34.185 1.00 72.31 216 SER A N 1
ATOM 1680 C CA . SER A 1 216 ? -2.837 -4.084 35.536 1.00 72.31 216 SER A CA 1
ATOM 1681 C C . SER A 1 216 ? -3.471 -3.155 36.578 1.00 72.31 216 SER A C 1
ATOM 1683 O O . SER A 1 216 ? -4.225 -3.630 37.423 1.00 72.31 216 SER A O 1
ATOM 1685 N N . SER A 1 217 ? -3.258 -1.834 36.488 1.00 77.00 217 SER A N 1
ATOM 1686 C CA . SER A 1 217 ? -3.930 -0.841 37.346 1.00 77.00 217 SER A CA 1
ATOM 1687 C C . SER A 1 217 ? -5.455 -0.925 37.252 1.00 77.00 217 SER A C 1
ATOM 1689 O O . SER A 1 217 ? -6.141 -0.930 38.273 1.00 77.00 217 SER A O 1
ATOM 1691 N N . ILE A 1 218 ? -5.987 -0.996 36.025 1.00 76.19 218 ILE A N 1
ATOM 1692 C CA . ILE A 1 218 ? -7.431 -1.071 35.763 1.00 76.19 218 ILE A CA 1
ATOM 1693 C C . ILE A 1 218 ? -7.997 -2.384 36.316 1.00 76.19 218 ILE A C 1
ATOM 1695 O O . ILE A 1 218 ? -8.997 -2.362 37.031 1.00 76.19 218 ILE A O 1
ATOM 1699 N N . LEU A 1 219 ? -7.340 -3.513 36.031 1.00 77.44 219 LEU A N 1
ATOM 1700 C CA . LEU A 1 219 ? -7.771 -4.840 36.476 1.00 77.44 219 LEU A CA 1
ATOM 1701 C C . LEU A 1 219 ? -7.784 -4.956 38.007 1.00 77.44 219 LEU A C 1
ATOM 1703 O O . LEU A 1 219 ? -8.765 -5.433 38.572 1.00 77.44 219 LEU A O 1
ATOM 1707 N N . ILE A 1 220 ? -6.726 -4.479 38.673 1.00 81.38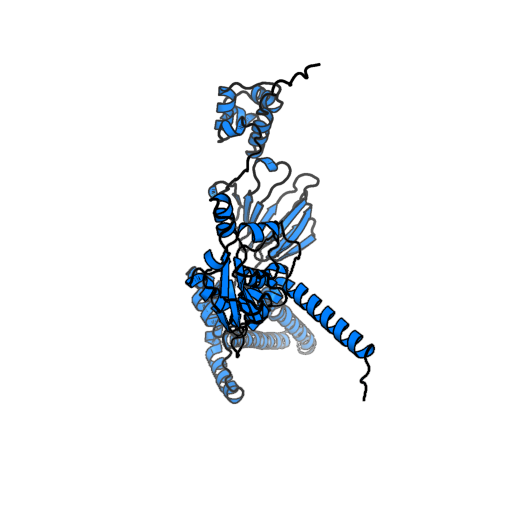 220 ILE A N 1
ATOM 1708 C CA . ILE A 1 220 ? -6.636 -4.430 40.138 1.00 81.38 220 ILE A CA 1
ATOM 1709 C C . ILE A 1 220 ? -7.793 -3.602 40.704 1.00 81.38 220 ILE A C 1
ATOM 1711 O O . ILE A 1 220 ? -8.546 -4.109 41.530 1.00 81.38 220 ILE A O 1
ATOM 1715 N N . MET A 1 221 ? -7.983 -2.367 40.228 1.00 82.88 221 MET A N 1
ATOM 1716 C CA . MET A 1 221 ? -9.026 -1.471 40.740 1.00 82.88 221 MET A CA 1
ATOM 1717 C C . MET A 1 221 ? -10.435 -2.047 40.540 1.00 82.88 221 MET A C 1
ATOM 1719 O O . MET A 1 221 ? -11.211 -2.099 41.492 1.00 82.88 221 MET A O 1
ATOM 1723 N N . ASN A 1 222 ? -10.748 -2.534 39.335 1.00 81.69 222 ASN A N 1
ATOM 1724 C CA . ASN A 1 222 ? -12.032 -3.162 39.016 1.00 81.69 222 ASN A CA 1
ATOM 1725 C C . ASN A 1 222 ? -12.324 -4.355 39.936 1.00 81.69 222 ASN A C 1
ATOM 1727 O O . ASN A 1 222 ? -13.389 -4.437 40.548 1.00 81.69 222 ASN A O 1
ATOM 1731 N N . ASN A 1 223 ? -11.358 -5.264 40.078 1.00 84.06 223 ASN A N 1
ATOM 1732 C CA . ASN A 1 223 ? -11.543 -6.471 40.874 1.00 84.06 223 ASN A CA 1
ATOM 1733 C C . ASN A 1 223 ? -11.641 -6.143 42.372 1.00 84.06 223 ASN A C 1
ATOM 1735 O O . ASN A 1 223 ? -12.440 -6.765 43.072 1.00 84.06 223 ASN A O 1
ATOM 1739 N N . THR A 1 224 ? -10.905 -5.139 42.866 1.00 84.88 224 THR A N 1
ATOM 1740 C CA . THR A 1 224 ? -11.053 -4.632 44.239 1.00 84.88 224 THR A CA 1
ATOM 1741 C C . THR A 1 224 ? -12.447 -4.050 44.472 1.00 84.88 224 THR A C 1
ATOM 1743 O O . THR A 1 224 ? -13.098 -4.446 45.437 1.00 84.88 224 THR A O 1
ATOM 1746 N N . VAL A 1 225 ? -12.936 -3.169 43.591 1.00 84.81 225 VAL A N 1
ATOM 1747 C CA . VAL A 1 225 ? -14.270 -2.551 43.719 1.00 84.81 225 VAL A CA 1
ATOM 1748 C C . VAL A 1 225 ? -15.377 -3.606 43.679 1.00 84.81 225 VAL A C 1
ATOM 1750 O O . VAL A 1 225 ? -16.233 -3.608 44.562 1.00 84.81 225 VAL A O 1
ATOM 1753 N N . ASN A 1 226 ? -15.331 -4.548 42.733 1.00 83.81 226 ASN A N 1
ATOM 1754 C CA . ASN A 1 226 ? -16.343 -5.601 42.621 1.00 83.81 226 ASN A CA 1
ATOM 1755 C C . ASN A 1 226 ? -16.320 -6.554 43.828 1.00 83.81 226 ASN A C 1
ATOM 1757 O O . ASN A 1 226 ? -17.379 -6.908 44.343 1.00 83.81 226 ASN A O 1
ATOM 1761 N N . THR A 1 227 ? -15.135 -6.919 44.333 1.00 87.12 227 THR A N 1
ATOM 1762 C CA . THR A 1 227 ? -15.005 -7.802 45.509 1.00 87.12 227 THR A CA 1
ATOM 1763 C C . THR A 1 227 ? -15.487 -7.112 46.787 1.00 87.12 227 THR A C 1
ATOM 1765 O O . THR A 1 227 ? -16.299 -7.671 47.520 1.00 87.12 227 THR A O 1
ATOM 1768 N N . VAL A 1 228 ? -15.036 -5.881 47.050 1.00 89.06 228 VAL A N 1
ATOM 1769 C CA . VAL A 1 228 ? -15.438 -5.115 48.243 1.00 89.06 228 VAL A CA 1
ATOM 1770 C C . VAL A 1 228 ? -16.927 -4.760 48.188 1.00 89.06 228 VAL A C 1
ATOM 1772 O O . VAL A 1 228 ? -17.619 -4.892 49.195 1.00 89.06 228 VAL A O 1
ATOM 1775 N N . GLY A 1 229 ? -17.448 -4.392 47.013 1.00 85.44 229 GLY A N 1
ATOM 1776 C CA . GLY A 1 229 ? -18.875 -4.160 46.794 1.00 85.44 229 GLY A CA 1
ATOM 1777 C C . GLY A 1 229 ? -19.718 -5.404 47.077 1.00 85.44 229 GLY A C 1
ATOM 1778 O O . GLY A 1 229 ? -20.674 -5.325 47.847 1.00 85.44 229 GLY A O 1
ATOM 1779 N N . ALA A 1 230 ? -19.333 -6.565 46.538 1.00 86.12 230 ALA A N 1
ATOM 1780 C CA . ALA A 1 230 ? -20.018 -7.831 46.804 1.00 86.12 230 ALA A CA 1
ATOM 1781 C C . ALA A 1 230 ? -19.993 -8.216 48.296 1.00 86.12 230 ALA A C 1
ATOM 1783 O O . ALA A 1 230 ? -21.018 -8.644 48.824 1.00 86.12 230 ALA A O 1
ATOM 1784 N N . ILE A 1 231 ? -18.868 -8.009 48.994 1.00 88.25 231 ILE A N 1
ATOM 1785 C CA . ILE A 1 231 ? -18.753 -8.258 50.443 1.00 88.25 231 ILE A CA 1
ATOM 1786 C C . ILE A 1 231 ? -19.689 -7.337 51.238 1.00 88.25 231 ILE A C 1
ATOM 1788 O O . ILE A 1 231 ? -20.437 -7.821 52.085 1.00 88.25 231 ILE A O 1
ATOM 1792 N N . ILE A 1 232 ? -19.689 -6.028 50.960 1.00 88.06 232 ILE A N 1
ATOM 1793 C CA . ILE A 1 232 ? -20.530 -5.052 51.676 1.00 88.06 232 ILE A CA 1
ATOM 1794 C C . ILE A 1 232 ? -22.020 -5.334 51.443 1.00 88.06 232 ILE A C 1
ATOM 1796 O O . ILE A 1 232 ? -22.799 -5.361 52.397 1.00 88.06 232 ILE A O 1
ATOM 1800 N N . ILE A 1 233 ? -22.420 -5.574 50.190 1.00 86.25 233 ILE A N 1
ATOM 1801 C CA . ILE A 1 233 ? -23.821 -5.845 49.845 1.00 86.25 233 ILE A CA 1
ATOM 1802 C C . ILE A 1 233 ? -24.261 -7.204 50.411 1.00 86.25 233 ILE A C 1
ATOM 1804 O O . ILE A 1 233 ? -25.357 -7.299 50.957 1.00 86.25 233 ILE A O 1
ATOM 1808 N N . GLY A 1 234 ? -23.412 -8.236 50.350 1.00 84.44 234 GLY A N 1
ATOM 1809 C CA . GLY A 1 234 ? -23.691 -9.553 50.930 1.00 84.44 234 GLY A CA 1
ATOM 1810 C C . GLY A 1 234 ? -23.855 -9.507 52.451 1.00 84.44 234 GLY A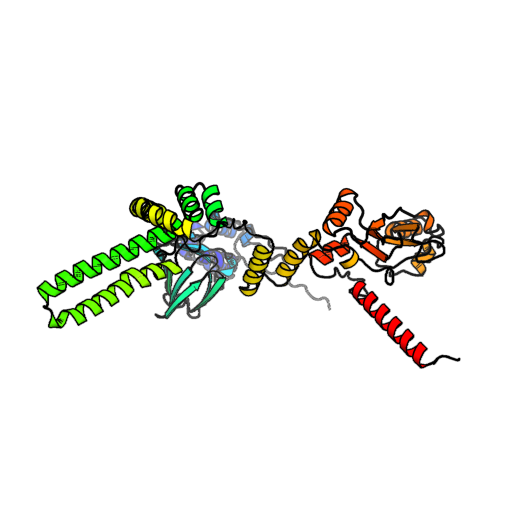 C 1
ATOM 1811 O O . GLY A 1 234 ? -24.853 -10.001 52.973 1.00 84.44 234 GLY A O 1
ATOM 1812 N N . ALA A 1 235 ? -22.937 -8.841 53.159 1.00 84.31 235 ALA A N 1
ATOM 1813 C CA . ALA A 1 235 ? -23.029 -8.656 54.607 1.00 84.31 235 ALA A CA 1
ATOM 1814 C C . ALA A 1 235 ? -24.307 -7.898 55.004 1.00 84.31 235 ALA A C 1
ATOM 1816 O O . ALA A 1 235 ? -25.042 -8.339 55.887 1.00 84.31 235 ALA A O 1
ATOM 1817 N N . LYS A 1 236 ? -24.633 -6.799 54.305 1.00 85.75 236 LYS A N 1
ATOM 1818 C CA . LYS A 1 236 ? -25.847 -6.027 54.606 1.00 85.75 236 LYS A CA 1
ATOM 1819 C C . LYS A 1 236 ? -27.136 -6.744 54.188 1.00 85.75 236 LYS A C 1
ATOM 1821 O O . LYS A 1 236 ? -28.166 -6.554 54.826 1.00 85.75 236 LYS A O 1
ATOM 1826 N N . SER A 1 237 ? -27.086 -7.598 53.166 1.00 83.25 237 SER A N 1
ATOM 1827 C CA . SER A 1 237 ? -28.199 -8.474 52.789 1.00 83.25 237 SER A CA 1
ATOM 1828 C C . SER A 1 237 ? -28.500 -9.509 53.874 1.00 83.25 237 SER A C 1
ATOM 1830 O O . SER A 1 237 ? -29.670 -9.691 54.206 1.00 83.25 237 SER A O 1
ATOM 1832 N N . ALA A 1 238 ? -27.474 -10.123 54.473 1.00 81.25 238 ALA A N 1
ATOM 1833 C CA . ALA A 1 238 ? -27.650 -11.103 55.545 1.00 81.25 238 ALA A CA 1
ATOM 1834 C C . ALA A 1 238 ? -28.371 -10.507 56.770 1.00 81.25 238 ALA A C 1
ATOM 1836 O O . ALA A 1 238 ? -29.257 -11.152 57.327 1.00 81.25 238 ALA A O 1
ATOM 1837 N N . GLU A 1 239 ? -28.060 -9.258 57.139 1.00 83.62 239 GLU A N 1
ATOM 1838 C CA . GLU A 1 239 ? -28.745 -8.536 58.226 1.00 83.62 239 GLU A CA 1
ATOM 1839 C C . GLU A 1 239 ? -30.225 -8.218 57.936 1.00 83.62 239 GLU A C 1
ATOM 1841 O O . GLU A 1 239 ? -31.018 -8.127 58.871 1.00 83.62 239 GLU A O 1
ATOM 1846 N N . VAL A 1 240 ? -30.598 -7.999 56.668 1.00 84.50 240 VAL A N 1
ATOM 1847 C CA . VAL A 1 240 ? -31.926 -7.470 56.286 1.00 84.50 240 VAL A CA 1
ATOM 1848 C C . VAL A 1 240 ? -32.897 -8.565 55.833 1.00 84.50 240 VAL A C 1
ATOM 1850 O O . VAL A 1 240 ? -34.077 -8.500 56.166 1.00 84.50 240 VAL A O 1
ATOM 1853 N N . PHE A 1 241 ? -32.416 -9.562 55.087 1.00 80.00 241 PHE A N 1
ATOM 1854 C CA . PHE A 1 241 ? -33.239 -10.630 54.496 1.00 80.00 241 PHE A CA 1
ATOM 1855 C C . PHE A 1 241 ? -33.074 -11.984 55.209 1.00 80.00 241 PHE A C 1
ATOM 1857 O O . PHE A 1 241 ? -33.873 -12.898 55.009 1.00 80.00 241 PHE A O 1
ATOM 1864 N N . GLY A 1 242 ? -32.058 -12.119 56.068 1.00 75.62 242 GLY A N 1
ATOM 1865 C CA . GLY A 1 242 ? -31.740 -13.361 56.767 1.00 75.62 242 GLY A CA 1
ATOM 1866 C C . GLY A 1 242 ? -31.122 -14.440 55.869 1.00 75.62 242 GLY A C 1
ATOM 1867 O O . GLY A 1 242 ? -31.126 -14.372 54.639 1.00 75.62 242 GLY A O 1
ATOM 1868 N N . GLU A 1 243 ? -30.579 -15.483 56.498 1.00 75.19 243 GLU A N 1
ATOM 1869 C CA . GLU A 1 243 ? -29.755 -16.496 55.817 1.00 75.19 243 GLU A CA 1
ATOM 1870 C C . GLU A 1 243 ? -30.492 -17.278 54.715 1.00 75.19 243 GLU A C 1
ATOM 1872 O O . GLU A 1 243 ? -29.866 -17.726 53.757 1.00 75.19 243 GLU A O 1
ATOM 1877 N N . LYS A 1 244 ? -31.822 -17.431 54.816 1.00 75.69 244 LYS A N 1
ATOM 1878 C CA . LYS A 1 244 ? -32.614 -18.245 53.875 1.00 75.69 244 LYS A CA 1
ATOM 1879 C C . LYS A 1 244 ? -32.728 -17.648 52.471 1.00 75.69 244 LYS A C 1
ATOM 1881 O O . LYS A 1 244 ? -32.835 -18.413 51.517 1.00 75.69 244 LYS A O 1
ATOM 1886 N N . GLU A 1 245 ? -32.697 -16.324 52.332 1.00 80.25 245 GLU A N 1
ATOM 1887 C CA . GLU A 1 245 ? -32.771 -15.655 51.022 1.00 80.25 245 GLU A CA 1
ATOM 1888 C C . GLU A 1 245 ? -31.405 -15.165 50.520 1.00 80.25 245 GLU A C 1
ATOM 1890 O O . GLU A 1 245 ? -31.262 -14.831 49.342 1.00 80.25 245 GLU A O 1
ATOM 1895 N N . LEU A 1 246 ? -30.374 -15.207 51.375 1.00 82.31 246 LEU A N 1
ATOM 1896 C CA . LEU A 1 246 ? -29.020 -14.731 51.081 1.00 82.31 246 LEU A CA 1
ATOM 1897 C C . LEU A 1 246 ? -28.449 -15.308 49.774 1.00 82.31 246 LEU A C 1
ATOM 1899 O O . LEU A 1 246 ? -27.844 -14.570 49.003 1.00 82.31 246 LEU A O 1
ATOM 1903 N N . PHE A 1 247 ? -28.700 -16.588 49.470 1.00 83.56 247 PHE A N 1
ATOM 1904 C CA . PHE A 1 247 ? -28.283 -17.214 48.206 1.00 83.56 247 PHE A CA 1
ATOM 1905 C C . PHE A 1 247 ? -28.833 -16.484 46.967 1.00 83.56 247 PHE A C 1
ATOM 1907 O O . PHE A 1 247 ? -28.083 -16.198 46.031 1.00 83.56 247 PHE A O 1
ATOM 1914 N N . PHE A 1 248 ? -30.127 -16.150 46.966 1.00 85.62 248 PHE A N 1
ATOM 1915 C CA . PHE A 1 248 ? -30.773 -15.474 45.840 1.00 85.62 248 PHE A CA 1
ATOM 1916 C C . PHE A 1 248 ? -30.290 -14.029 45.701 1.00 85.62 248 PHE A C 1
ATOM 1918 O O . PHE A 1 248 ? -30.034 -13.580 44.582 1.00 85.62 248 PHE A O 1
ATOM 1925 N N . VAL A 1 249 ? -30.096 -13.321 46.821 1.00 85.12 249 VAL A N 1
ATOM 1926 C CA . VAL A 1 249 ? -29.564 -11.951 46.790 1.00 85.12 249 VAL A CA 1
ATOM 1927 C C . VAL A 1 249 ? -28.103 -11.942 46.333 1.00 85.12 249 VAL A C 1
ATOM 1929 O O . VAL A 1 249 ? -27.760 -11.154 45.455 1.00 85.12 249 VAL A O 1
ATOM 1932 N N . SER A 1 250 ? -27.251 -12.847 46.828 1.00 84.06 250 SER A N 1
ATOM 1933 C CA . SER A 1 250 ? -25.870 -12.986 46.344 1.00 84.06 250 SER A CA 1
ATOM 1934 C C . SER A 1 250 ? -25.817 -13.283 44.844 1.00 84.06 250 SER A C 1
ATOM 1936 O O . SER A 1 250 ? -25.083 -12.605 44.129 1.00 84.06 250 SER A O 1
ATOM 1938 N N . PHE A 1 251 ? -26.631 -14.219 44.341 1.00 87.50 251 PHE A N 1
ATOM 1939 C CA . PHE A 1 251 ? -26.696 -14.523 42.907 1.00 87.50 251 PHE A CA 1
ATOM 1940 C C . PHE A 1 251 ? -27.119 -13.303 42.071 1.00 87.50 251 PHE A C 1
ATOM 1942 O O . PHE A 1 251 ? -26.469 -12.980 41.073 1.00 87.50 251 PHE A O 1
ATOM 1949 N N . ALA A 1 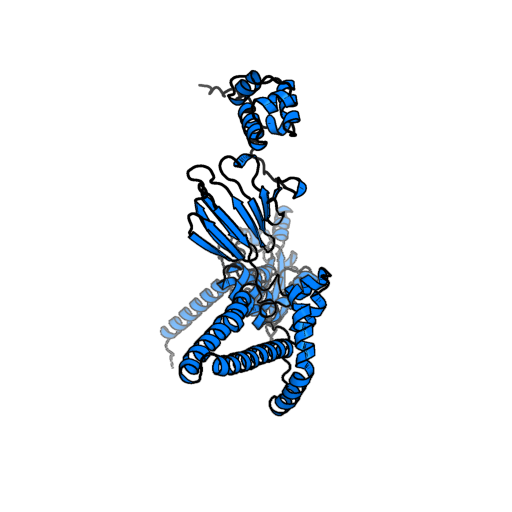252 ? -28.158 -12.580 42.501 1.00 88.88 252 ALA A N 1
ATOM 1950 C CA . ALA A 1 252 ? -28.616 -11.364 41.833 1.00 88.88 252 ALA A CA 1
ATOM 1951 C C . ALA A 1 252 ? -27.545 -10.256 41.837 1.00 88.88 252 ALA A C 1
ATOM 1953 O O . ALA A 1 252 ? -27.318 -9.615 40.812 1.00 88.88 252 ALA A O 1
ATOM 1954 N N . VAL A 1 253 ? -26.842 -10.059 42.956 1.00 86.38 253 VAL A N 1
ATOM 1955 C CA . VAL A 1 253 ? -25.766 -9.061 43.091 1.00 86.38 253 VAL A CA 1
ATOM 1956 C C . VAL A 1 253 ? -24.564 -9.414 42.214 1.00 86.38 253 VAL A C 1
ATOM 1958 O O . VAL A 1 253 ? -24.043 -8.537 41.526 1.00 86.38 253 VAL A O 1
ATOM 1961 N N . THR A 1 254 ? -24.155 -10.686 42.160 1.00 87.94 254 THR A N 1
ATOM 1962 C CA . THR A 1 254 ? -23.102 -11.146 41.241 1.00 87.94 254 THR A CA 1
ATOM 1963 C C . THR A 1 254 ? -23.494 -10.911 39.782 1.00 87.94 254 THR A C 1
ATOM 1965 O O . THR A 1 254 ? -22.675 -10.405 39.019 1.00 87.94 254 THR A O 1
ATOM 1968 N N . LEU A 1 255 ? -24.742 -11.203 39.395 1.00 89.81 255 LEU A N 1
ATOM 1969 C CA . LEU A 1 255 ? -25.236 -10.954 38.037 1.00 89.81 255 LEU A CA 1
ATOM 1970 C C . LEU A 1 255 ? -25.256 -9.453 37.693 1.00 89.81 255 LEU A C 1
ATOM 1972 O O . LEU A 1 255 ? -24.827 -9.066 36.607 1.00 89.81 255 LEU A O 1
ATOM 1976 N N . VAL A 1 256 ? -25.701 -8.600 38.621 1.00 88.81 256 VAL A N 1
ATOM 1977 C CA . VAL A 1 256 ? -25.720 -7.138 38.444 1.00 88.81 256 VAL A CA 1
ATOM 1978 C C . VAL A 1 256 ? -24.306 -6.572 38.306 1.00 88.81 256 VAL A C 1
ATOM 1980 O O . VAL A 1 256 ? -24.073 -5.780 37.396 1.00 88.81 256 VAL A O 1
ATOM 1983 N N . LEU A 1 257 ? -23.347 -6.994 39.137 1.00 85.81 257 LEU A N 1
ATOM 1984 C CA . LEU A 1 257 ? -21.949 -6.562 39.013 1.00 85.81 257 LEU A CA 1
ATOM 1985 C C . LEU A 1 257 ? -21.325 -7.050 37.695 1.00 85.81 257 LEU A C 1
ATOM 1987 O O . LEU A 1 257 ? -20.728 -6.258 36.968 1.00 85.81 257 LEU A O 1
ATOM 1991 N N . LEU A 1 258 ? -21.529 -8.319 37.334 1.00 86.38 258 LEU A N 1
ATOM 1992 C CA . LEU A 1 258 ? -21.016 -8.896 36.089 1.00 86.38 258 LEU A CA 1
ATOM 1993 C C . LEU A 1 258 ? -21.569 -8.181 34.843 1.00 86.38 258 LEU A C 1
ATOM 1995 O O . LEU A 1 258 ? -20.825 -7.949 33.893 1.00 86.38 258 LEU A O 1
ATOM 1999 N N . ILE A 1 259 ? -22.841 -7.773 34.843 1.00 85.00 259 ILE A N 1
ATOM 2000 C CA . ILE A 1 259 ? -23.419 -6.999 33.736 1.00 85.00 259 ILE A CA 1
ATOM 2001 C C . ILE A 1 259 ? -22.955 -5.537 33.788 1.00 85.00 259 ILE A C 1
ATOM 2003 O O . ILE A 1 259 ? -22.345 -5.064 32.832 1.00 85.00 259 ILE A O 1
ATOM 2007 N N . PHE A 1 260 ? -23.232 -4.810 34.873 1.00 82.50 260 PHE A N 1
ATOM 2008 C CA . PHE A 1 260 ? -23.143 -3.343 34.907 1.00 82.50 260 PHE A CA 1
ATOM 2009 C C . PHE A 1 260 ? -21.791 -2.781 35.356 1.00 82.50 260 PHE A C 1
ATOM 2011 O O . PHE A 1 260 ? -21.473 -1.657 34.978 1.00 82.50 260 PHE A O 1
ATOM 2018 N N . ALA A 1 261 ? -20.997 -3.529 36.126 1.00 77.56 261 ALA A N 1
ATOM 2019 C CA . ALA A 1 261 ? -19.646 -3.124 36.521 1.00 77.56 261 ALA A CA 1
ATOM 2020 C C . ALA A 1 261 ? -18.553 -3.766 35.648 1.00 77.56 261 ALA A C 1
ATOM 2022 O O . ALA A 1 261 ? -17.447 -3.241 35.589 1.00 77.56 261 ALA A O 1
ATOM 2023 N N . GLU A 1 262 ? -18.848 -4.865 34.939 1.00 77.81 262 GLU A N 1
ATOM 2024 C CA . GLU A 1 262 ? -17.854 -5.569 34.121 1.00 77.81 262 GLU A CA 1
ATOM 2025 C C . GLU A 1 262 ? -18.174 -5.613 32.616 1.00 77.81 262 GLU A C 1
ATOM 2027 O O . GLU A 1 262 ? -17.460 -4.979 31.838 1.00 77.81 262 GLU A O 1
ATOM 2032 N N . ILE A 1 263 ? -19.209 -6.330 32.165 1.00 75.31 263 ILE A N 1
ATOM 2033 C CA . ILE A 1 263 ? -19.457 -6.541 30.724 1.00 75.31 263 ILE A CA 1
ATOM 2034 C C . ILE A 1 263 ? -19.838 -5.241 30.012 1.00 75.31 263 ILE A C 1
ATOM 2036 O O . ILE A 1 263 ? -19.292 -4.945 28.946 1.00 75.31 263 ILE A O 1
ATOM 2040 N N . VAL A 1 264 ? -20.761 -4.459 30.575 1.00 75.44 264 VAL A N 1
ATOM 2041 C CA . VAL A 1 264 ? -21.238 -3.216 29.958 1.00 75.44 264 VAL A CA 1
ATOM 2042 C C . VAL A 1 264 ? -20.116 -2.171 29.895 1.00 75.44 264 VAL A C 1
ATOM 2044 O O . VAL A 1 264 ? -19.862 -1.722 28.780 1.00 75.44 264 VAL A O 1
ATOM 2047 N N . PRO A 1 265 ? -19.353 -1.856 30.964 1.00 68.38 265 PRO A N 1
ATOM 2048 C CA . PRO A 1 265 ? -18.178 -0.982 30.865 1.00 68.38 265 PRO A CA 1
ATOM 2049 C C . PRO A 1 265 ? -17.101 -1.513 29.911 1.00 68.38 265 PRO A C 1
ATOM 2051 O O . PRO A 1 265 ? -16.604 -0.769 29.076 1.00 68.38 265 PRO A O 1
ATOM 2054 N N . LYS A 1 266 ? -16.799 -2.821 29.898 1.00 65.88 266 LYS A N 1
ATOM 2055 C CA . LYS A 1 266 ? -15.834 -3.388 28.930 1.00 65.88 266 LYS A CA 1
ATOM 2056 C C . LYS A 1 266 ? -16.321 -3.350 27.471 1.00 65.88 266 LYS A C 1
ATOM 2058 O O . LYS A 1 266 ? -15.485 -3.350 26.567 1.00 65.88 266 LYS A O 1
ATOM 2063 N N . SER A 1 267 ? -17.632 -3.264 27.223 1.00 60.84 267 SER A N 1
ATOM 2064 C CA . SER A 1 267 ? -18.239 -3.223 25.875 1.00 60.84 267 SER A CA 1
ATOM 2065 C C . SER A 1 267 ? -18.530 -1.802 25.381 1.00 60.84 267 SER A C 1
ATOM 2067 O O . SER A 1 267 ? -18.177 -1.452 24.256 1.00 60.84 267 SER A O 1
ATOM 2069 N N . ILE A 1 268 ? -19.110 -0.950 26.236 1.00 59.19 268 ILE A N 1
ATOM 2070 C CA . ILE A 1 268 ? -19.142 0.516 26.077 1.00 59.19 268 ILE A CA 1
ATOM 2071 C C . ILE A 1 268 ? -17.712 1.035 25.945 1.00 59.19 268 ILE A C 1
ATOM 2073 O O . ILE A 1 268 ? -17.477 1.958 25.165 1.00 59.19 268 ILE A O 1
ATOM 2077 N N . GLY A 1 269 ? -16.793 0.346 26.622 1.00 53.66 269 GLY A N 1
ATOM 2078 C CA . GLY A 1 269 ? -15.443 0.006 26.222 1.00 53.66 269 GLY A CA 1
ATOM 2079 C C . GLY A 1 269 ? -15.345 -0.293 24.729 1.00 53.66 269 GLY A C 1
ATOM 2080 O O . GLY A 1 269 ? -15.429 0.642 23.937 1.00 53.66 269 GLY A O 1
ATOM 2081 N N . ALA A 1 270 ? -15.075 -1.554 24.362 1.00 46.75 270 ALA A N 1
ATOM 2082 C CA . ALA A 1 270 ? -14.700 -2.069 23.031 1.00 46.75 270 ALA A CA 1
ATOM 2083 C C . ALA A 1 270 ? -14.829 -1.093 21.834 1.00 46.75 270 ALA A C 1
ATOM 2085 O O . ALA A 1 270 ? -13.826 -0.752 21.206 1.00 46.75 270 ALA A O 1
ATOM 2086 N N . TYR A 1 271 ? -16.027 -0.580 21.554 1.00 44.28 271 TYR A N 1
ATOM 2087 C CA . TYR A 1 271 ? -16.352 0.205 20.357 1.00 44.28 271 TYR A CA 1
ATOM 2088 C C . TYR A 1 271 ? -15.917 1.686 20.347 1.00 44.28 271 TYR A C 1
ATOM 2090 O O . TYR A 1 271 ? -15.812 2.277 19.274 1.00 44.28 271 TYR A O 1
ATOM 2098 N N . HIS A 1 272 ? -15.651 2.321 21.491 1.00 51.56 272 HIS A N 1
ATOM 2099 C CA . HIS A 1 272 ? -15.753 3.786 21.610 1.00 51.56 272 HIS A CA 1
ATOM 2100 C C . HIS A 1 272 ? -14.469 4.543 22.012 1.00 51.56 272 HIS A C 1
ATOM 2102 O O . HIS A 1 272 ? -14.488 5.431 22.868 1.00 51.56 272 HIS A O 1
ATOM 2108 N N . TRP A 1 273 ? -13.321 4.226 21.413 1.00 48.84 273 TRP A N 1
ATOM 2109 C CA . TRP A 1 273 ? -12.049 4.666 21.995 1.00 48.84 273 TRP A CA 1
ATOM 2110 C C . TRP A 1 273 ? -11.656 6.134 21.785 1.00 48.84 273 TRP A C 1
ATOM 2112 O O . TRP A 1 273 ? -11.267 6.815 22.739 1.00 48.84 273 TRP A O 1
ATOM 2122 N N . LYS A 1 274 ? -11.704 6.636 20.547 1.00 43.31 274 LYS A N 1
ATOM 2123 C CA . LYS A 1 274 ? -10.990 7.871 20.157 1.00 43.31 274 LYS A CA 1
ATOM 2124 C C . LYS A 1 274 ? -11.347 9.104 21.001 1.00 43.31 274 LYS A C 1
ATOM 2126 O O . LYS A 1 274 ? -10.442 9.875 21.322 1.00 43.31 274 LYS A O 1
ATOM 2131 N N . SER A 1 275 ? -12.619 9.277 21.368 1.00 52.94 275 SER A N 1
ATOM 2132 C CA . SER A 1 275 ? -13.115 10.459 22.094 1.00 52.94 275 SER A CA 1
ATOM 2133 C C . SER A 1 275 ? -12.768 10.454 23.584 1.00 52.94 275 SER A C 1
ATOM 2135 O O . SER A 1 275 ? -12.527 11.506 24.172 1.00 52.94 275 SER A O 1
ATOM 2137 N N . VAL A 1 276 ? -12.743 9.274 24.205 1.00 54.31 276 VAL A N 1
ATOM 2138 C CA . VAL A 1 276 ? -12.769 9.143 25.672 1.00 54.31 276 VAL A CA 1
ATOM 2139 C C . VAL A 1 276 ? -11.371 9.061 26.264 1.00 54.31 276 VAL A C 1
ATOM 2141 O O . VAL A 1 276 ? -11.144 9.507 27.388 1.00 54.31 276 VAL A O 1
ATOM 2144 N N . SER A 1 277 ? -10.401 8.594 25.477 1.00 55.50 277 SER A N 1
ATOM 2145 C CA . SER A 1 277 ? -8.998 8.452 25.875 1.00 55.50 277 SER A CA 1
ATOM 2146 C C . SER A 1 277 ? -8.403 9.727 26.474 1.00 55.50 277 SER A C 1
ATOM 2148 O O . SER A 1 277 ? -7.699 9.678 27.483 1.00 55.50 277 SER A O 1
ATOM 2150 N N . LEU A 1 278 ? -8.768 10.889 25.933 1.00 63.91 278 LEU A N 1
ATOM 2151 C CA . LEU A 1 278 ? -8.321 12.184 26.434 1.00 63.91 278 LEU A CA 1
ATOM 2152 C C . LEU A 1 278 ? -8.908 12.517 27.816 1.00 63.91 278 LEU A C 1
ATOM 2154 O O . LEU A 1 278 ? -8.180 13.074 28.638 1.00 63.91 278 LEU A O 1
ATOM 2158 N N . LEU A 1 279 ? -10.161 12.156 28.107 1.00 62.59 279 LEU A N 1
ATOM 2159 C CA . LEU A 1 279 ? -10.790 12.392 29.414 1.00 62.59 279 LEU A CA 1
ATOM 2160 C C . LEU A 1 279 ? -10.311 11.362 30.450 1.00 62.59 279 LEU A C 1
ATOM 2162 O O . LEU A 1 279 ? -9.799 11.728 31.512 1.00 62.59 279 LEU A O 1
ATOM 2166 N N . LEU A 1 280 ? -10.375 10.075 30.092 1.00 65.06 280 LEU A N 1
ATOM 2167 C CA . LEU A 1 280 ? -9.940 8.967 30.942 1.00 65.06 280 LEU A CA 1
ATOM 2168 C C . LEU A 1 280 ? -8.444 9.044 31.277 1.00 65.06 280 LEU A C 1
ATOM 2170 O O . LEU A 1 280 ? -8.055 8.576 32.340 1.00 65.06 280 LEU A O 1
ATOM 2174 N N . SER A 1 281 ? -7.605 9.704 30.465 1.00 66.06 281 SER A N 1
ATOM 2175 C CA . SER A 1 281 ? -6.177 9.901 30.783 1.00 66.06 281 SER A CA 1
ATOM 2176 C C . SER A 1 281 ? -5.903 10.585 32.136 1.00 66.06 281 SER A C 1
ATOM 2178 O O . SER A 1 281 ? -4.835 10.383 32.712 1.00 66.06 281 SER A O 1
ATOM 2180 N N . TYR A 1 282 ? -6.850 11.353 32.689 1.00 71.38 282 TYR A N 1
ATOM 2181 C CA . TYR A 1 282 ? -6.738 11.881 34.056 1.00 71.38 282 TYR A CA 1
ATOM 2182 C C . TYR A 1 282 ? -7.195 10.868 35.116 1.00 71.38 282 TYR A C 1
ATOM 2184 O O . TYR A 1 282 ? -6.481 10.646 36.094 1.00 71.38 282 TYR A O 1
ATOM 2192 N N . TYR A 1 283 ? -8.336 10.210 34.900 1.00 71.88 283 TYR A N 1
ATOM 2193 C CA . TYR A 1 283 ? -8.892 9.205 35.813 1.00 71.88 283 TYR A CA 1
ATOM 2194 C C . TYR A 1 283 ? -7.984 7.970 35.945 1.00 71.88 283 TYR A C 1
ATOM 2196 O O . TYR A 1 283 ? -7.632 7.557 37.045 1.00 71.88 283 TYR A O 1
ATOM 2204 N N . LEU A 1 284 ? -7.481 7.455 34.824 1.00 72.06 284 LEU A N 1
ATOM 2205 C CA . LEU A 1 284 ? -6.506 6.367 34.780 1.00 72.06 284 LEU A CA 1
ATOM 2206 C C . LEU A 1 284 ? -5.181 6.746 35.441 1.00 72.06 284 LEU A C 1
ATOM 2208 O O . LEU A 1 284 ? -4.570 5.907 36.092 1.00 72.06 284 LEU A O 1
ATOM 2212 N N . ARG A 1 285 ? -4.734 8.006 35.334 1.00 78.00 285 ARG A N 1
ATOM 2213 C CA . ARG A 1 285 ? -3.526 8.472 36.033 1.00 78.00 285 ARG A CA 1
ATOM 2214 C C . ARG A 1 285 ? -3.723 8.455 37.552 1.00 78.00 285 ARG A C 1
ATOM 2216 O O . ARG A 1 285 ? -2.771 8.172 38.273 1.00 78.00 285 ARG A O 1
ATOM 2223 N N . PHE A 1 286 ? -4.936 8.738 38.021 1.00 80.06 286 PHE A N 1
ATOM 2224 C CA . PHE A 1 286 ? -5.313 8.647 39.430 1.00 80.06 286 PHE A CA 1
ATOM 2225 C C . PHE A 1 286 ? -5.425 7.187 39.904 1.00 80.06 286 PHE A C 1
ATOM 2227 O O . PHE A 1 286 ? -4.857 6.854 40.941 1.00 80.06 286 PHE A O 1
ATOM 2234 N N . ILE A 1 287 ? -6.030 6.292 39.109 1.00 79.00 287 ILE A N 1
ATOM 2235 C CA . ILE A 1 287 ? -6.036 4.843 39.388 1.00 79.00 287 ILE A CA 1
ATOM 2236 C C . ILE A 1 287 ? -4.602 4.303 39.473 1.00 79.00 287 ILE A C 1
ATOM 2238 O O . ILE A 1 287 ? -4.237 3.755 40.506 1.00 79.00 287 ILE A O 1
ATOM 2242 N N . VAL A 1 288 ? -3.772 4.523 38.442 1.00 80.50 288 VAL A N 1
ATOM 2243 C CA . VAL A 1 288 ? -2.360 4.084 38.386 1.00 80.50 288 VAL A CA 1
ATOM 2244 C C . VAL A 1 288 ? -1.556 4.592 39.589 1.00 80.50 288 VAL A C 1
ATOM 2246 O O . VAL A 1 288 ? -0.649 3.904 40.050 1.00 80.50 288 VAL A O 1
ATOM 2249 N N . PHE A 1 289 ? -1.875 5.782 40.109 1.00 85.12 289 PHE A N 1
ATOM 2250 C CA . PHE A 1 289 ? -1.250 6.334 41.312 1.00 85.12 289 PHE A CA 1
ATOM 2251 C C . PHE A 1 289 ? -1.686 5.602 42.593 1.00 85.12 289 PHE A C 1
ATOM 2253 O O . PHE A 1 289 ? -0.832 5.269 43.409 1.00 85.12 289 PHE A O 1
ATOM 2260 N N . ILE A 1 290 ? -2.978 5.290 42.752 1.00 85.94 290 ILE A N 1
ATOM 2261 C CA . ILE A 1 290 ? -3.490 4.528 43.908 1.00 85.94 290 ILE A CA 1
ATOM 2262 C C . ILE A 1 290 ? -3.009 3.072 43.882 1.00 85.94 290 ILE A C 1
ATOM 2264 O O . ILE A 1 290 ? -2.615 2.536 44.915 1.00 85.94 290 ILE A O 1
ATOM 2268 N N . THR A 1 291 ? -2.997 2.423 42.715 1.00 85.00 291 THR A N 1
ATOM 2269 C CA . THR A 1 291 ? -2.543 1.030 42.575 1.00 85.00 291 THR A CA 1
ATOM 2270 C C . THR A 1 291 ? -1.018 0.892 42.548 1.00 85.00 291 THR A C 1
ATOM 2272 O O . THR A 1 291 ? -0.519 -0.228 42.635 1.00 85.00 291 THR A O 1
ATOM 2275 N N . TYR A 1 292 ? -0.265 1.996 42.464 1.00 85.19 292 TYR A N 1
ATOM 2276 C CA . TYR A 1 292 ? 1.202 2.026 42.376 1.00 85.19 292 TYR A CA 1
ATOM 2277 C C . TYR A 1 292 ? 1.942 1.111 43.377 1.00 85.19 292 TYR A C 1
ATOM 2279 O O . TYR A 1 292 ? 2.778 0.324 42.926 1.00 85.19 292 TYR A O 1
ATOM 2287 N N . PRO A 1 293 ? 1.686 1.157 44.705 1.00 84.62 293 PRO A N 1
ATOM 2288 C CA . PRO A 1 293 ? 2.404 0.304 45.656 1.00 84.62 293 PRO A CA 1
ATOM 2289 C C . PRO A 1 293 ? 2.139 -1.191 45.426 1.00 84.62 293 PRO A C 1
ATOM 2291 O O . PRO A 1 293 ? 3.070 -1.991 45.483 1.00 84.62 293 PRO A O 1
ATOM 2294 N N . LEU A 1 294 ? 0.898 -1.570 45.101 1.00 83.56 294 LEU A N 1
ATOM 2295 C CA . LEU A 1 294 ? 0.537 -2.963 44.827 1.00 83.56 294 LEU A CA 1
ATOM 2296 C C . LEU A 1 294 ? 1.119 -3.445 43.489 1.00 83.56 294 LEU A C 1
ATOM 2298 O O . LEU A 1 294 ? 1.630 -4.560 43.404 1.00 83.56 294 LEU A O 1
ATOM 2302 N N . LEU A 1 295 ? 1.133 -2.578 42.472 1.00 82.88 295 LEU A N 1
ATOM 2303 C CA . LEU A 1 295 ? 1.804 -2.846 41.200 1.00 82.88 295 LEU A CA 1
ATOM 2304 C C . LEU A 1 295 ? 3.288 -3.122 41.402 1.00 82.88 295 LEU A C 1
ATOM 2306 O O . LEU A 1 295 ? 3.793 -4.097 40.856 1.00 82.88 295 LEU A O 1
ATOM 2310 N N . HIS A 1 296 ? 3.974 -2.339 42.237 1.00 81.25 296 HIS A N 1
ATOM 2311 C CA . HIS A 1 296 ? 5.396 -2.548 42.492 1.00 81.25 296 HIS A CA 1
ATOM 2312 C C . HIS A 1 296 ? 5.693 -3.901 43.166 1.00 81.25 296 HIS A C 1
ATOM 2314 O O . HIS A 1 296 ? 6.693 -4.544 42.846 1.00 81.25 296 HIS A O 1
ATOM 2320 N N . ILE A 1 297 ? 4.787 -4.391 44.021 1.00 80.62 297 ILE A N 1
ATOM 2321 C CA . ILE A 1 297 ? 4.856 -5.751 44.578 1.00 80.62 297 ILE A CA 1
ATOM 2322 C C . ILE A 1 297 ? 4.671 -6.798 43.463 1.00 80.62 297 ILE A C 1
ATOM 2324 O O . ILE A 1 297 ? 5.467 -7.732 43.362 1.00 80.62 297 ILE A O 1
ATOM 2328 N N . THR A 1 298 ? 3.690 -6.634 42.566 1.00 76.69 298 THR A N 1
ATOM 2329 C CA . THR A 1 298 ? 3.503 -7.564 41.431 1.00 76.69 298 THR A CA 1
ATOM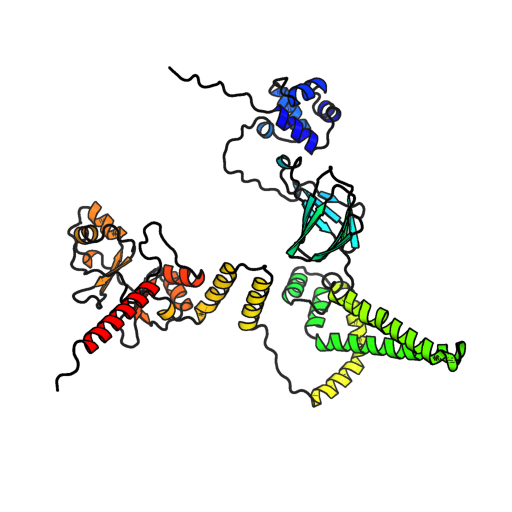 2330 C C . THR A 1 298 ? 4.645 -7.516 40.405 1.00 76.69 298 THR A C 1
ATOM 2332 O O . THR A 1 298 ? 5.023 -8.551 39.860 1.00 76.69 298 THR A O 1
ATOM 2335 N N . GLU A 1 299 ? 5.261 -6.352 40.183 1.00 76.75 299 GLU A N 1
ATOM 2336 C CA . GLU A 1 299 ? 6.476 -6.172 39.376 1.00 76.75 299 GLU A CA 1
ATOM 2337 C C . GLU A 1 299 ? 7.670 -6.897 40.007 1.00 76.75 299 GLU A C 1
ATOM 2339 O O . GLU A 1 299 ? 8.428 -7.561 39.304 1.00 76.75 299 GLU A O 1
ATOM 2344 N N . MET A 1 300 ? 7.833 -6.808 41.331 1.00 75.50 300 MET A N 1
ATOM 2345 C CA . MET A 1 300 ? 8.870 -7.544 42.054 1.00 75.50 300 MET A CA 1
ATOM 2346 C C . MET A 1 300 ? 8.675 -9.060 41.919 1.00 75.50 300 MET A C 1
ATOM 2348 O O . MET A 1 300 ? 9.633 -9.754 41.595 1.00 75.50 300 MET A O 1
ATOM 2352 N N . VAL A 1 301 ? 7.450 -9.573 42.089 1.00 75.12 301 VAL A N 1
ATOM 2353 C CA . VAL A 1 301 ? 7.151 -11.012 41.945 1.00 75.12 301 VAL A CA 1
ATOM 2354 C C . VAL A 1 301 ? 7.367 -11.494 40.505 1.00 75.12 301 VAL A C 1
ATOM 2356 O O . VAL A 1 301 ? 8.052 -12.489 40.283 1.00 75.12 301 VAL A O 1
ATOM 2359 N N . THR A 1 302 ? 6.840 -10.783 39.504 1.00 68.81 302 THR A N 1
ATOM 2360 C CA . THR A 1 302 ? 6.959 -11.185 38.086 1.00 68.81 302 THR A CA 1
ATOM 2361 C C . THR A 1 302 ? 8.395 -11.147 37.552 1.00 68.81 302 THR A C 1
ATOM 2363 O O . THR A 1 302 ? 8.723 -11.933 36.660 1.00 68.81 302 THR A O 1
ATOM 2366 N N . ARG A 1 303 ? 9.285 -10.324 38.127 1.00 66.81 303 ARG A N 1
ATOM 2367 C CA . ARG A 1 303 ? 10.729 -10.330 37.811 1.00 66.81 303 ARG A CA 1
ATOM 2368 C C . ARG A 1 303 ? 11.452 -11.620 38.209 1.00 66.81 303 ARG A C 1
ATOM 2370 O O . ARG A 1 303 ? 12.486 -11.911 37.620 1.00 66.81 303 ARG A O 1
ATOM 2377 N N . PHE A 1 304 ? 10.910 -12.416 39.133 1.00 63.50 304 PHE A N 1
ATOM 2378 C CA . PHE A 1 304 ? 11.412 -13.770 39.413 1.00 63.50 304 PHE A CA 1
ATOM 2379 C C . PHE A 1 304 ? 10.892 -14.830 38.420 1.00 63.50 304 PHE A C 1
ATOM 2381 O O . PHE A 1 304 ? 11.316 -15.979 38.490 1.00 63.50 304 PHE A O 1
ATOM 2388 N N . VAL A 1 305 ? 9.977 -14.467 37.508 1.00 64.50 305 VAL A N 1
ATOM 2389 C CA . VAL A 1 305 ? 9.247 -15.412 36.638 1.00 64.50 305 VAL A CA 1
ATOM 2390 C C . VAL A 1 305 ? 9.512 -15.187 35.142 1.00 64.50 305 VAL A C 1
ATOM 2392 O O . VAL A 1 305 ? 9.477 -16.146 34.374 1.00 64.50 305 VAL A O 1
ATOM 2395 N N . LYS A 1 306 ? 9.789 -13.950 34.699 1.00 48.34 306 LYS A N 1
ATOM 2396 C CA . LYS A 1 306 ? 10.059 -13.635 33.282 1.00 48.34 306 LYS A CA 1
ATOM 2397 C C . LYS A 1 306 ? 11.481 -13.099 33.048 1.00 48.34 306 LYS A C 1
ATOM 2399 O O . LYS A 1 306 ? 11.793 -12.027 33.569 1.00 48.34 306 LYS A O 1
ATOM 2404 N N . PRO A 1 307 ? 12.310 -13.744 32.201 1.00 42.56 307 PRO A N 1
ATOM 2405 C CA . PRO A 1 307 ? 13.483 -13.089 31.629 1.00 42.56 307 PRO A CA 1
ATOM 2406 C C . PRO A 1 307 ? 13.042 -11.984 30.655 1.00 42.56 307 PRO A C 1
ATOM 2408 O O . PRO A 1 307 ? 12.018 -12.104 29.980 1.00 42.56 307 PRO A O 1
ATOM 2411 N N . ALA A 1 308 ? 13.806 -10.894 30.581 1.00 42.22 308 ALA A N 1
ATOM 2412 C CA . ALA A 1 308 ? 13.461 -9.752 29.739 1.00 42.22 308 ALA A CA 1
ATOM 2413 C C . ALA A 1 308 ? 13.755 -10.031 28.254 1.00 42.22 308 ALA A C 1
ATOM 2415 O O . ALA A 1 308 ? 14.900 -10.279 27.881 1.00 42.22 308 ALA A O 1
ATOM 2416 N N . GLN A 1 309 ? 12.732 -9.922 27.404 1.00 43.62 309 GLN A N 1
ATOM 2417 C CA . GLN A 1 309 ? 12.884 -9.846 25.950 1.00 43.62 309 GLN A CA 1
ATOM 2418 C C . GLN A 1 309 ? 12.567 -8.422 25.486 1.00 43.62 309 GLN A C 1
ATOM 2420 O O . GLN A 1 309 ? 11.487 -7.899 25.761 1.00 43.62 309 GLN A O 1
ATOM 2425 N N . ASN A 1 310 ? 13.507 -7.797 24.775 1.00 35.69 310 ASN A N 1
ATOM 2426 C CA . ASN A 1 310 ? 13.256 -6.539 24.077 1.00 35.69 310 ASN A CA 1
ATOM 2427 C C . ASN A 1 310 ? 12.439 -6.838 22.817 1.00 35.69 310 ASN A C 1
ATOM 2429 O O . ASN A 1 310 ? 12.958 -7.434 21.876 1.00 35.69 310 ASN A O 1
ATOM 2433 N N . ILE A 1 311 ? 11.174 -6.419 22.796 1.00 40.94 311 ILE A N 1
ATOM 2434 C CA . ILE A 1 311 ? 10.344 -6.477 21.590 1.00 40.94 311 ILE A CA 1
ATOM 2435 C C . ILE A 1 311 ? 10.715 -5.274 20.717 1.00 40.94 311 ILE A C 1
ATOM 2437 O O . ILE A 1 311 ? 10.470 -4.125 21.090 1.00 40.94 311 ILE A O 1
ATOM 2441 N N . SER A 1 312 ? 11.346 -5.548 19.576 1.00 38.09 312 SER A N 1
ATOM 2442 C CA . SER A 1 312 ? 11.712 -4.550 18.566 1.00 38.09 312 SER A CA 1
ATOM 2443 C C . SER A 1 312 ? 10.486 -3.793 18.046 1.00 38.09 312 SER A C 1
ATOM 2445 O O . SER A 1 312 ? 9.385 -4.338 17.986 1.00 38.09 312 SER A O 1
ATOM 2447 N N . LEU A 1 313 ? 10.668 -2.536 17.631 1.00 48.41 313 LEU A N 1
ATOM 2448 C CA . LEU A 1 313 ? 9.599 -1.792 16.963 1.00 48.41 313 LEU A CA 1
ATOM 2449 C C . LEU A 1 313 ? 9.369 -2.344 15.548 1.00 48.41 313 LEU A C 1
ATOM 2451 O O . LEU A 1 313 ? 10.344 -2.535 14.829 1.00 48.41 313 LEU A O 1
ATOM 2455 N N . ILE A 1 314 ? 8.087 -2.535 15.200 1.00 53.25 314 ILE A N 1
ATOM 2456 C CA . ILE A 1 314 ? 7.480 -2.765 13.868 1.00 53.25 314 ILE A CA 1
ATOM 2457 C C . ILE A 1 314 ? 8.488 -3.153 12.777 1.00 53.25 314 ILE A C 1
ATOM 2459 O O . ILE A 1 314 ? 9.163 -2.287 12.212 1.00 53.25 314 ILE A O 1
ATOM 2463 N N . ASN A 1 315 ? 8.554 -4.442 12.450 1.00 65.88 315 ASN A N 1
ATOM 2464 C CA . ASN A 1 315 ? 9.438 -4.939 11.402 1.00 65.88 315 ASN A CA 1
ATOM 2465 C C . ASN A 1 315 ? 8.785 -4.847 9.998 1.00 65.88 315 ASN A C 1
ATOM 2467 O O . ASN A 1 315 ? 7.650 -4.401 9.821 1.00 65.88 315 ASN A O 1
ATOM 2471 N N . ARG A 1 316 ? 9.519 -5.266 8.960 1.00 67.81 316 ARG A N 1
ATOM 2472 C CA . ARG A 1 316 ? 9.031 -5.283 7.567 1.00 67.81 316 ARG A CA 1
ATOM 2473 C C . ARG A 1 316 ? 7.878 -6.276 7.352 1.00 67.81 316 ARG A C 1
ATOM 2475 O O . ARG A 1 316 ? 7.020 -6.039 6.507 1.00 67.81 316 ARG A O 1
ATOM 2482 N N . GLU A 1 317 ? 7.824 -7.354 8.126 1.00 67.56 317 GLU A N 1
ATOM 2483 C CA . GLU A 1 317 ? 6.777 -8.380 8.071 1.00 67.56 317 GLU A CA 1
ATOM 2484 C C . GLU A 1 317 ? 5.460 -7.852 8.662 1.00 67.56 317 GLU A C 1
ATOM 2486 O O . GLU A 1 317 ? 4.406 -8.076 8.071 1.00 67.56 317 GLU A O 1
ATOM 2491 N N . ASP A 1 318 ? 5.519 -7.066 9.746 1.00 65.31 318 ASP A N 1
ATOM 2492 C CA . ASP A 1 318 ? 4.381 -6.338 10.323 1.00 65.31 318 ASP A CA 1
ATOM 2493 C C . ASP A 1 318 ? 3.761 -5.372 9.300 1.00 65.31 318 ASP A C 1
ATOM 2495 O O . ASP A 1 318 ? 2.540 -5.318 9.147 1.00 65.31 318 ASP A O 1
ATOM 2499 N N . ILE A 1 319 ? 4.595 -4.636 8.553 1.00 72.81 319 ILE A N 1
ATOM 2500 C CA . ILE A 1 319 ? 4.144 -3.733 7.480 1.00 72.81 319 ILE A CA 1
ATOM 2501 C C . ILE A 1 319 ? 3.427 -4.531 6.382 1.00 72.81 319 ILE A C 1
ATOM 2503 O O . ILE A 1 319 ? 2.313 -4.180 5.987 1.00 72.81 319 ILE A O 1
ATOM 2507 N N . MET A 1 320 ? 4.014 -5.644 5.933 1.00 74.06 320 MET A N 1
ATOM 2508 C CA . MET A 1 320 ? 3.391 -6.527 4.940 1.00 74.06 320 MET A CA 1
ATOM 2509 C C . MET A 1 320 ? 2.093 -7.162 5.460 1.00 74.06 320 MET A C 1
ATOM 2511 O O . MET A 1 320 ? 1.128 -7.294 4.707 1.00 74.06 320 MET A O 1
ATOM 2515 N N . LEU A 1 321 ? 2.018 -7.509 6.748 1.00 68.56 321 LEU A N 1
ATOM 2516 C CA . LEU A 1 321 ? 0.804 -8.000 7.400 1.00 68.56 321 LEU A CA 1
ATOM 2517 C C . LEU A 1 321 ? -0.291 -6.924 7.435 1.00 68.56 321 LEU A C 1
ATOM 2519 O O . LEU A 1 321 ? -1.435 -7.224 7.095 1.00 68.56 321 LEU A O 1
ATOM 2523 N N . MET A 1 322 ? 0.048 -5.675 7.764 1.00 71.38 322 MET A N 1
ATOM 2524 C CA . MET A 1 322 ? -0.892 -4.548 7.726 1.00 71.38 322 MET A CA 1
ATOM 2525 C C . MET A 1 322 ? -1.441 -4.301 6.313 1.00 71.38 322 MET A C 1
ATOM 2527 O O . MET A 1 322 ? -2.646 -4.102 6.164 1.00 71.38 322 MET A O 1
ATOM 2531 N N . ILE A 1 323 ? -0.600 -4.380 5.275 1.00 74.94 323 ILE A N 1
ATOM 2532 C CA . ILE A 1 323 ? -1.026 -4.262 3.868 1.00 74.94 323 ILE A CA 1
ATOM 2533 C C . ILE A 1 323 ? -1.957 -5.427 3.482 1.00 74.94 323 ILE A C 1
ATOM 2535 O O . ILE A 1 323 ? -3.035 -5.200 2.932 1.00 74.94 323 ILE A O 1
ATOM 2539 N N . ASN A 1 324 ? -1.597 -6.668 3.835 1.00 69.94 324 ASN A N 1
ATOM 2540 C CA . ASN A 1 324 ? -2.430 -7.856 3.599 1.00 69.94 324 ASN A CA 1
ATOM 2541 C C . ASN A 1 324 ? -3.812 -7.755 4.282 1.00 69.94 324 ASN A C 1
ATOM 2543 O O . ASN A 1 324 ? -4.804 -8.235 3.731 1.00 69.94 324 ASN A O 1
ATOM 2547 N N . ILE A 1 325 ? -3.883 -7.172 5.486 1.00 67.88 325 ILE A N 1
ATOM 2548 C CA . ILE A 1 325 ? -5.138 -6.936 6.218 1.00 67.88 325 ILE A CA 1
ATOM 2549 C C . ILE A 1 325 ? -5.960 -5.856 5.511 1.00 67.88 325 ILE A C 1
ATOM 2551 O O . ILE A 1 325 ? -7.101 -6.119 5.140 1.00 67.88 325 ILE A O 1
ATOM 2555 N N . ALA A 1 326 ? -5.368 -4.695 5.226 1.00 65.81 326 ALA A N 1
ATOM 2556 C CA . ALA A 1 326 ? -6.057 -3.586 4.570 1.00 65.81 326 ALA A CA 1
ATOM 2557 C C . ALA A 1 326 ? -6.621 -3.972 3.186 1.00 65.81 326 ALA A C 1
ATOM 2559 O O . ALA A 1 326 ? -7.733 -3.571 2.845 1.00 65.81 326 ALA A O 1
ATOM 2560 N N . ARG A 1 327 ? -5.923 -4.825 2.421 1.00 77.25 327 ARG A N 1
ATOM 2561 C CA . ARG A 1 327 ? -6.446 -5.415 1.174 1.00 77.25 327 ARG A CA 1
ATOM 2562 C C . ARG A 1 327 ? -7.648 -6.336 1.418 1.00 77.25 327 ARG A C 1
ATOM 2564 O O . ARG A 1 327 ? -8.655 -6.228 0.725 1.00 77.25 327 ARG A O 1
ATOM 2571 N N . LYS A 1 328 ? -7.585 -7.227 2.420 1.00 62.12 328 LYS A N 1
ATOM 2572 C CA . LYS A 1 328 ? -8.720 -8.097 2.808 1.00 62.12 328 LYS A CA 1
ATOM 2573 C C . LYS A 1 328 ? -9.939 -7.307 3.296 1.00 62.12 328 LYS A C 1
ATOM 2575 O O . LYS A 1 328 ? -11.061 -7.768 3.120 1.00 62.12 328 LYS A O 1
ATOM 2580 N N . GLU A 1 329 ? -9.718 -6.134 3.881 1.00 64.44 329 GLU A N 1
ATOM 2581 C CA . GLU A 1 329 ? -10.748 -5.188 4.331 1.00 64.44 329 GLU A CA 1
ATOM 2582 C C . GLU A 1 329 ? -11.213 -4.223 3.216 1.00 64.44 329 GLU A C 1
ATOM 2584 O O . GLU A 1 329 ? -11.978 -3.293 3.478 1.00 64.44 329 GLU A O 1
ATOM 2589 N N . GLY A 1 330 ? -10.759 -4.416 1.969 1.00 69.94 330 GLY A N 1
ATOM 2590 C CA . GLY A 1 330 ? -11.153 -3.610 0.806 1.00 69.94 330 GLY A CA 1
ATOM 2591 C C . GLY A 1 330 ? -10.613 -2.174 0.792 1.00 69.94 330 GLY A C 1
ATOM 2592 O O . GLY A 1 330 ? -11.070 -1.365 -0.009 1.00 69.94 330 GLY A O 1
ATOM 2593 N N . GLN A 1 331 ? -9.658 -1.847 1.668 1.00 65.50 331 GLN A N 1
ATOM 2594 C CA . GLN A 1 331 ? -9.065 -0.509 1.811 1.00 65.50 331 GLN A CA 1
ATOM 2595 C C . GLN A 1 331 ? -7.890 -0.258 0.845 1.00 65.50 331 GLN A C 1
ATOM 2597 O O . GLN A 1 331 ? -7.440 0.876 0.707 1.00 65.50 331 GLN A O 1
ATOM 2602 N N . ILE A 1 332 ? -7.368 -1.313 0.211 1.00 71.25 332 ILE A N 1
ATOM 2603 C CA . ILE A 1 332 ? -6.254 -1.296 -0.750 1.00 71.25 332 ILE A CA 1
ATOM 2604 C C . ILE A 1 332 ? -6.639 -2.217 -1.913 1.00 71.25 332 ILE A C 1
ATOM 2606 O O . ILE A 1 332 ? -7.074 -3.344 -1.665 1.00 71.25 332 ILE A O 1
ATOM 2610 N N . ALA A 1 333 ? -6.489 -1.772 -3.166 1.00 80.31 333 ALA A N 1
ATOM 2611 C CA . ALA A 1 333 ? -6.745 -2.627 -4.326 1.00 80.31 333 ALA A CA 1
ATOM 2612 C C . ALA A 1 333 ? -5.577 -3.600 -4.572 1.00 80.31 333 ALA A C 1
ATOM 2614 O O . ALA A 1 333 ? -4.430 -3.300 -4.245 1.00 80.31 333 ALA A O 1
ATOM 2615 N N . ASP A 1 334 ? -5.830 -4.745 -5.216 1.00 78.06 334 ASP A N 1
ATOM 2616 C CA . ASP A 1 334 ? -4.788 -5.763 -5.458 1.00 78.06 334 ASP A CA 1
ATOM 2617 C C . ASP A 1 334 ? -3.586 -5.222 -6.264 1.00 78.06 334 ASP A C 1
ATOM 2619 O O . ASP A 1 334 ? -2.456 -5.678 -6.088 1.00 78.06 334 ASP A O 1
ATOM 2623 N N . LYS A 1 335 ? -3.806 -4.208 -7.117 1.00 79.31 335 LYS A N 1
ATOM 2624 C CA . LYS A 1 335 ? -2.733 -3.501 -7.840 1.00 79.31 335 LYS A CA 1
ATOM 2625 C C . LYS A 1 335 ? -1.839 -2.686 -6.904 1.00 79.31 335 LYS A C 1
ATOM 2627 O O . LYS A 1 335 ? -0.621 -2.752 -7.025 1.00 79.31 335 LYS A O 1
ATOM 2632 N N . ASP A 1 336 ? -2.435 -1.960 -5.964 1.00 79.94 336 ASP A N 1
ATOM 2633 C CA . ASP A 1 336 ? -1.714 -1.118 -5.006 1.00 79.94 336 ASP A CA 1
ATOM 2634 C C . ASP A 1 336 ? -0.936 -1.990 -4.008 1.00 79.94 336 ASP A C 1
ATOM 2636 O O . ASP A 1 336 ? 0.204 -1.691 -3.657 1.00 79.94 336 ASP A O 1
ATOM 2640 N N . GLU A 1 337 ? -1.520 -3.122 -3.599 1.00 84.00 337 GLU A N 1
ATOM 2641 C CA . GLU A 1 337 ? -0.843 -4.123 -2.774 1.00 84.00 337 GLU A CA 1
ATOM 2642 C C . GLU A 1 337 ? 0.378 -4.713 -3.493 1.00 84.00 337 GLU A C 1
ATOM 2644 O O . GLU A 1 337 ? 1.453 -4.798 -2.893 1.00 84.00 337 GLU A O 1
ATOM 2649 N N . LYS A 1 338 ? 0.247 -5.051 -4.785 1.00 84.94 338 LYS A N 1
ATOM 2650 C CA . LYS A 1 338 ? 1.370 -5.511 -5.615 1.00 84.94 338 LYS A CA 1
ATOM 2651 C C . LYS A 1 338 ? 2.444 -4.429 -5.776 1.00 84.94 338 LYS A C 1
ATOM 2653 O O . LYS A 1 338 ? 3.620 -4.737 -5.610 1.00 84.94 338 LYS A O 1
ATOM 2658 N N . PHE A 1 339 ? 2.052 -3.175 -6.009 1.00 87.12 339 PHE A N 1
ATOM 2659 C CA . PHE A 1 339 ? 2.979 -2.044 -6.110 1.00 87.12 339 PHE A CA 1
ATOM 2660 C C . PHE A 1 339 ? 3.807 -1.869 -4.831 1.00 87.12 339 PHE A C 1
ATOM 2662 O O . PHE A 1 339 ? 5.033 -1.821 -4.883 1.00 87.12 339 PHE A O 1
ATOM 2669 N N . ILE A 1 340 ? 3.161 -1.822 -3.658 1.00 86.69 340 ILE A N 1
ATOM 2670 C CA . ILE A 1 340 ? 3.868 -1.619 -2.382 1.00 86.69 340 ILE A CA 1
ATOM 2671 C C . ILE A 1 340 ? 4.760 -2.829 -2.058 1.00 86.69 340 ILE A C 1
ATOM 2673 O O . ILE A 1 340 ? 5.898 -2.657 -1.616 1.00 86.69 340 ILE A O 1
ATOM 2677 N N . ARG A 1 341 ? 4.278 -4.051 -2.321 1.00 86.50 341 ARG A N 1
ATOM 2678 C CA . ARG A 1 341 ? 5.044 -5.300 -2.179 1.00 86.50 341 ARG A CA 1
ATOM 2679 C C . ARG A 1 341 ? 6.322 -5.281 -3.017 1.00 86.50 341 ARG A C 1
ATOM 2681 O O . ARG A 1 341 ? 7.393 -5.569 -2.486 1.00 86.50 341 ARG A O 1
ATOM 2688 N N . ASN A 1 342 ? 6.211 -4.925 -4.293 1.00 90.06 342 ASN A N 1
ATOM 2689 C CA . ASN A 1 342 ? 7.334 -4.927 -5.225 1.00 90.06 342 ASN A CA 1
ATOM 2690 C C . ASN A 1 342 ? 8.286 -3.748 -4.970 1.00 90.06 342 ASN A C 1
ATOM 2692 O O . ASN A 1 342 ? 9.499 -3.935 -4.983 1.00 90.06 342 ASN A O 1
ATOM 2696 N N . TYR A 1 343 ? 7.765 -2.565 -4.625 1.00 90.06 343 TYR A N 1
ATOM 2697 C CA . TYR A 1 343 ? 8.582 -1.425 -4.199 1.00 90.06 343 TYR A CA 1
ATOM 2698 C C . TYR A 1 343 ? 9.440 -1.744 -2.966 1.00 90.06 343 TYR A C 1
ATOM 2700 O O . TYR A 1 343 ? 10.598 -1.348 -2.914 1.00 90.06 343 TYR A O 1
ATOM 2708 N N . LEU A 1 344 ? 8.919 -2.493 -1.989 1.00 87.00 344 LEU A N 1
ATOM 2709 C CA . LEU A 1 344 ? 9.731 -2.964 -0.861 1.00 87.00 344 LEU A CA 1
ATOM 2710 C C . LEU A 1 344 ? 10.743 -4.044 -1.296 1.00 87.00 344 LEU A C 1
ATOM 2712 O O . LEU A 1 344 ? 11.838 -4.128 -0.738 1.00 87.00 344 LEU A O 1
ATOM 2716 N N . ALA A 1 345 ? 10.420 -4.878 -2.288 1.00 89.12 345 ALA A N 1
ATOM 2717 C CA . ALA A 1 345 ? 11.290 -5.961 -2.754 1.00 89.12 345 ALA A CA 1
ATOM 2718 C C . ALA A 1 345 ? 12.609 -5.488 -3.403 1.00 89.12 345 ALA A C 1
ATOM 2720 O O . ALA A 1 345 ? 13.603 -6.197 -3.276 1.00 89.12 345 ALA A O 1
ATOM 2721 N N . ILE A 1 346 ? 12.669 -4.286 -3.998 1.00 91.81 346 ILE A N 1
ATOM 2722 C CA . ILE A 1 346 ? 13.842 -3.797 -4.764 1.00 91.81 346 ILE A CA 1
ATOM 2723 C C . ILE A 1 346 ? 15.182 -3.801 -4.002 1.00 91.81 346 ILE A C 1
ATOM 2725 O O . ILE A 1 346 ? 16.237 -3.812 -4.628 1.00 91.81 346 ILE A O 1
ATOM 2729 N N . GLU A 1 347 ? 15.158 -3.767 -2.665 1.00 89.50 347 GLU A N 1
ATOM 2730 C CA . GLU A 1 347 ? 16.351 -3.841 -1.802 1.00 89.50 347 GLU A CA 1
ATOM 2731 C C . GLU A 1 347 ? 16.972 -5.248 -1.713 1.00 89.50 347 GLU A C 1
ATOM 2733 O O . GLU A 1 347 ? 18.061 -5.397 -1.166 1.00 89.50 347 GLU A O 1
ATOM 2738 N N . GLN A 1 348 ? 16.251 -6.278 -2.162 1.00 90.69 348 GLN A N 1
ATOM 2739 C CA . GLN A 1 348 ? 16.595 -7.697 -1.989 1.00 90.69 348 GLN A CA 1
ATOM 2740 C C . GLN A 1 348 ? 16.496 -8.498 -3.294 1.00 90.69 348 GLN A C 1
ATOM 2742 O O . GLN A 1 348 ? 17.160 -9.519 -3.413 1.00 90.69 348 GLN A O 1
ATOM 2747 N N . THR A 1 349 ? 15.695 -8.037 -4.258 1.00 94.75 349 THR A N 1
ATOM 2748 C CA . THR A 1 349 ? 15.644 -8.578 -5.621 1.00 94.75 349 THR A CA 1
ATOM 2749 C C . THR A 1 349 ? 16.937 -8.248 -6.369 1.00 94.75 349 THR A C 1
ATOM 2751 O O . THR A 1 349 ? 17.330 -7.077 -6.457 1.00 94.75 349 THR A O 1
ATOM 2754 N N . GLU A 1 350 ? 17.578 -9.273 -6.925 1.00 96.94 350 GLU A N 1
ATOM 2755 C CA . GLU A 1 350 ? 18.741 -9.149 -7.811 1.00 96.94 350 GLU A CA 1
ATOM 2756 C C . GLU A 1 350 ? 18.296 -8.819 -9.244 1.00 96.94 350 GLU A C 1
ATOM 2758 O O . GLU A 1 350 ? 17.179 -9.138 -9.661 1.00 96.94 350 GLU A O 1
ATOM 2763 N N . ILE A 1 351 ? 19.149 -8.166 -10.038 1.00 96.25 351 ILE A N 1
ATOM 2764 C CA . ILE A 1 351 ? 18.752 -7.760 -11.395 1.00 96.25 351 ILE A CA 1
ATOM 2765 C C . ILE A 1 351 ? 18.568 -8.946 -12.358 1.00 96.25 351 ILE A C 1
ATOM 2767 O O . ILE A 1 351 ? 17.851 -8.803 -13.349 1.00 96.25 351 ILE A O 1
ATOM 2771 N N . ASN A 1 352 ? 19.133 -10.119 -12.050 1.00 94.81 352 ASN A N 1
ATOM 2772 C CA . ASN A 1 352 ? 18.868 -11.371 -12.769 1.00 94.81 352 ASN A CA 1
ATOM 2773 C C . ASN A 1 352 ? 17.382 -11.802 -12.738 1.00 94.81 352 ASN A C 1
ATOM 2775 O O . ASN A 1 352 ? 16.924 -12.434 -13.692 1.00 94.81 352 ASN A O 1
ATOM 2779 N N . GLU A 1 353 ? 16.600 -11.404 -11.724 1.00 93.06 353 GLU A N 1
ATOM 2780 C CA . GLU A 1 353 ? 15.154 -11.670 -11.651 1.00 93.06 353 GLU A CA 1
ATOM 2781 C C . GLU A 1 353 ? 14.340 -10.812 -12.634 1.00 93.06 353 GLU A C 1
ATOM 2783 O O . GLU A 1 353 ? 13.249 -11.213 -13.044 1.00 93.06 353 GLU A O 1
ATOM 2788 N N . ILE A 1 354 ? 14.849 -9.628 -13.006 1.00 94.06 354 ILE A N 1
ATOM 2789 C CA . ILE A 1 354 ? 14.117 -8.658 -13.838 1.00 94.06 354 ILE A CA 1
ATOM 2790 C C . ILE A 1 354 ? 14.668 -8.505 -15.257 1.00 94.06 354 ILE A C 1
ATOM 2792 O O . ILE A 1 354 ? 13.945 -7.988 -16.105 1.00 94.06 354 ILE A O 1
ATOM 2796 N N . MET A 1 355 ? 15.903 -8.940 -15.528 1.00 95.00 355 MET A N 1
ATOM 2797 C CA . MET A 1 355 ? 16.581 -8.706 -16.806 1.00 95.00 355 MET A CA 1
ATOM 2798 C C . MET A 1 355 ? 15.872 -9.323 -18.017 1.00 95.00 355 MET A C 1
ATOM 2800 O O . MET A 1 355 ? 15.287 -10.404 -17.941 1.00 95.00 355 MET A O 1
ATOM 2804 N N . THR A 1 356 ? 16.030 -8.680 -19.174 1.00 94.38 356 THR A N 1
ATOM 2805 C CA . THR A 1 356 ? 15.755 -9.283 -20.483 1.00 94.38 356 THR A CA 1
ATOM 2806 C C . THR A 1 356 ? 16.910 -10.243 -20.826 1.00 94.38 356 THR A C 1
ATOM 2808 O O . THR A 1 356 ? 18.024 -9.768 -21.071 1.00 94.38 356 THR A O 1
ATOM 2811 N N . PRO A 1 357 ? 16.708 -11.581 -20.848 1.00 94.06 357 PRO A N 1
ATOM 2812 C CA . PRO A 1 357 ? 17.814 -12.533 -20.993 1.00 94.06 357 PRO A CA 1
ATOM 2813 C C . PRO A 1 357 ? 18.406 -12.538 -22.407 1.00 94.06 357 PRO A C 1
ATOM 2815 O O . PRO A 1 357 ? 17.677 -12.372 -23.388 1.00 94.06 357 PRO A O 1
ATOM 2818 N N . ARG A 1 358 ? 19.704 -12.843 -22.550 1.00 91.62 358 ARG A N 1
ATOM 2819 C CA . ARG A 1 358 ? 20.426 -12.725 -23.835 1.00 91.62 358 ARG A CA 1
ATOM 2820 C C . ARG A 1 358 ? 19.760 -13.443 -25.009 1.00 91.62 358 ARG A C 1
ATOM 2822 O O . ARG A 1 358 ? 19.692 -12.913 -26.108 1.00 91.62 358 ARG A O 1
ATOM 2829 N N . THR A 1 359 ? 19.128 -14.593 -24.755 1.00 89.50 359 THR A N 1
ATOM 2830 C CA . THR A 1 359 ? 18.434 -15.400 -25.784 1.00 89.50 359 THR A CA 1
ATOM 2831 C C . THR A 1 359 ? 17.139 -14.786 -26.358 1.00 89.50 359 THR A C 1
ATOM 2833 O O . THR A 1 359 ? 16.493 -15.403 -27.216 1.00 89.50 359 THR A O 1
ATOM 2836 N N . VAL A 1 360 ? 16.744 -13.594 -25.896 1.00 90.31 360 VAL A N 1
ATOM 2837 C CA . VAL A 1 360 ? 15.663 -12.751 -26.448 1.00 90.31 360 VAL A CA 1
ATOM 2838 C C . VAL A 1 360 ? 16.066 -11.281 -26.632 1.00 90.31 360 VAL A C 1
ATOM 2840 O O . VAL A 1 360 ? 15.222 -10.484 -27.037 1.00 90.31 360 VAL A O 1
ATOM 2843 N N . MET A 1 361 ? 17.326 -10.912 -26.380 1.00 92.06 361 MET A N 1
ATOM 2844 C CA . MET A 1 361 ? 17.815 -9.570 -26.706 1.00 92.06 361 MET A CA 1
ATOM 2845 C C . MET A 1 361 ? 17.711 -9.324 -28.218 1.00 92.06 361 MET A C 1
ATOM 2847 O O . MET A 1 361 ? 18.017 -10.201 -29.022 1.00 92.06 361 MET A O 1
ATOM 2851 N N . PHE A 1 362 ? 17.290 -8.119 -28.604 1.00 92.62 362 PHE A N 1
ATOM 2852 C CA . PHE A 1 362 ? 17.395 -7.652 -29.984 1.00 92.62 362 PHE A CA 1
ATOM 2853 C C . PHE A 1 362 ? 18.758 -6.979 -30.172 1.00 92.62 362 PHE A C 1
ATOM 2855 O O . PHE A 1 362 ? 19.029 -5.953 -29.545 1.00 92.62 362 PHE A O 1
ATOM 2862 N N . THR A 1 363 ? 19.615 -7.569 -31.001 1.00 94.31 363 THR A N 1
ATOM 2863 C CA . THR A 1 363 ? 21.003 -7.147 -31.235 1.00 94.31 363 THR A CA 1
ATOM 2864 C C . THR A 1 363 ? 21.270 -7.059 -32.740 1.00 94.31 363 THR A C 1
ATOM 2866 O O . THR A 1 363 ? 20.576 -7.700 -33.525 1.00 94.31 363 THR A O 1
ATOM 2869 N N . GLU A 1 364 ? 22.247 -6.253 -33.167 1.00 95.19 364 GLU A N 1
ATOM 2870 C CA . GLU A 1 364 ? 22.615 -6.125 -34.589 1.00 95.19 364 GLU A CA 1
ATOM 2871 C C . GLU A 1 364 ? 24.129 -5.964 -34.804 1.00 95.19 364 GLU A C 1
ATOM 2873 O O . GLU A 1 364 ? 24.843 -5.397 -33.976 1.00 95.19 364 GLU A O 1
ATOM 2878 N N . ASP A 1 365 ? 24.612 -6.432 -35.954 1.00 95.50 365 ASP A N 1
ATOM 2879 C CA . ASP A 1 365 ? 26.015 -6.331 -36.367 1.00 95.50 365 ASP A CA 1
ATOM 2880 C C . ASP A 1 365 ? 26.405 -4.860 -36.632 1.00 95.50 365 ASP A C 1
ATOM 2882 O O . ASP A 1 365 ? 25.750 -4.141 -37.390 1.00 95.50 365 ASP A O 1
ATOM 2886 N N . MET A 1 366 ? 27.496 -4.383 -36.024 1.00 94.56 366 MET A N 1
ATOM 2887 C CA . MET A 1 366 ? 27.946 -2.989 -36.141 1.00 94.56 366 MET A CA 1
ATOM 2888 C C . MET A 1 366 ? 28.523 -2.598 -37.518 1.00 94.56 366 MET A C 1
ATOM 2890 O O . MET A 1 366 ? 28.803 -1.416 -37.755 1.00 94.56 366 MET A O 1
ATOM 2894 N N . THR A 1 367 ? 28.733 -3.549 -38.428 1.00 94.31 367 THR A N 1
ATOM 2895 C CA . THR A 1 367 ? 29.247 -3.306 -39.789 1.00 94.31 367 THR A CA 1
ATOM 2896 C C . THR A 1 367 ? 28.168 -2.850 -40.775 1.00 94.31 367 THR A C 1
ATOM 2898 O O . THR A 1 367 ? 28.488 -2.226 -41.789 1.00 94.31 367 THR A O 1
ATOM 2901 N N . ILE A 1 368 ? 26.892 -3.109 -40.478 1.00 94.88 368 ILE A N 1
ATOM 2902 C CA . ILE A 1 368 ? 25.756 -2.830 -41.370 1.00 94.88 368 ILE A CA 1
ATOM 2903 C C . ILE A 1 368 ? 25.494 -1.325 -41.486 1.00 94.88 368 ILE A C 1
ATOM 2905 O O . ILE A 1 368 ? 25.705 -0.578 -40.530 1.00 94.88 368 ILE A O 1
ATOM 2909 N N . THR A 1 369 ? 24.982 -0.862 -42.627 1.00 96.00 369 THR A N 1
ATOM 2910 C CA . THR A 1 369 ? 24.675 0.565 -42.821 1.00 96.00 369 THR A CA 1
ATOM 2911 C C . THR A 1 369 ? 23.365 0.979 -42.150 1.00 96.00 369 THR A C 1
ATOM 2913 O O . THR A 1 369 ? 22.444 0.174 -41.993 1.00 96.00 369 THR A O 1
ATOM 2916 N N . ALA A 1 370 ? 23.252 2.258 -41.783 1.00 93.81 370 ALA A N 1
ATOM 2917 C CA . ALA A 1 370 ? 22.045 2.838 -41.192 1.00 93.81 370 ALA A CA 1
ATOM 2918 C C . ALA A 1 370 ? 20.782 2.588 -42.044 1.00 93.81 370 ALA A C 1
ATOM 2920 O O . ALA A 1 370 ? 19.733 2.215 -41.516 1.00 93.81 370 ALA A O 1
ATOM 2921 N N . ALA A 1 371 ? 20.892 2.741 -43.367 1.00 93.44 371 ALA A N 1
ATOM 2922 C CA . ALA A 1 371 ? 19.808 2.459 -44.303 1.00 93.44 371 ALA A CA 1
ATOM 2923 C C . ALA A 1 371 ? 19.456 0.963 -44.363 1.00 93.44 371 ALA A C 1
ATOM 2925 O O . ALA A 1 371 ? 18.278 0.619 -44.446 1.00 93.44 371 ALA A O 1
ATOM 2926 N N . GLU A 1 372 ? 20.447 0.070 -44.296 1.00 94.50 372 GLU A N 1
ATOM 2927 C CA . GLU A 1 372 ? 20.217 -1.378 -44.321 1.00 94.50 372 GLU A CA 1
ATOM 2928 C C . GLU A 1 372 ? 19.560 -1.888 -43.033 1.00 94.50 372 GLU A C 1
ATOM 2930 O O . GLU A 1 372 ? 18.618 -2.678 -43.100 1.00 94.50 372 GLU A O 1
ATOM 2935 N N . PHE A 1 373 ? 19.972 -1.368 -41.872 1.00 94.38 373 PHE A N 1
ATOM 2936 C CA . PHE A 1 373 ? 19.283 -1.605 -40.603 1.00 94.38 373 PHE A CA 1
ATOM 2937 C C . PHE A 1 373 ? 17.788 -1.254 -40.704 1.00 94.38 373 PHE A C 1
ATOM 2939 O O . PHE A 1 373 ? 16.933 -2.072 -40.366 1.00 94.38 373 PHE A O 1
ATOM 2946 N N . TYR A 1 374 ? 17.455 -0.068 -41.231 1.00 90.31 374 TYR A N 1
ATOM 2947 C CA . TYR A 1 374 ? 16.058 0.357 -41.363 1.00 90.31 374 TYR A CA 1
ATOM 2948 C C . TYR A 1 374 ? 15.270 -0.464 -42.399 1.00 90.31 374 TYR A C 1
ATOM 2950 O O . TYR A 1 374 ? 14.078 -0.696 -42.207 1.00 90.31 374 TYR A O 1
ATOM 2958 N N . ARG A 1 375 ? 15.916 -0.958 -43.468 1.00 91.06 375 ARG A N 1
ATOM 2959 C CA . ARG A 1 375 ? 15.274 -1.865 -44.440 1.00 91.06 375 ARG A CA 1
ATOM 2960 C C . ARG A 1 375 ? 14.911 -3.222 -43.842 1.00 91.06 375 ARG A C 1
ATOM 2962 O O . ARG A 1 375 ? 13.853 -3.747 -44.181 1.00 91.06 375 ARG A O 1
ATOM 2969 N N . ARG A 1 376 ? 15.766 -3.792 -42.986 1.00 92.19 376 ARG A N 1
ATOM 2970 C CA . ARG A 1 376 ? 15.493 -5.083 -42.332 1.00 92.19 376 ARG A CA 1
ATOM 2971 C C . ARG A 1 376 ? 14.535 -4.962 -41.151 1.00 92.19 376 ARG A C 1
ATOM 2973 O O . ARG A 1 376 ? 13.738 -5.871 -40.941 1.00 92.19 376 ARG A O 1
ATOM 2980 N N . HIS A 1 377 ? 14.565 -3.836 -40.435 1.00 90.94 377 HIS A N 1
ATOM 2981 C CA . HIS A 1 377 ? 13.808 -3.645 -39.191 1.00 90.94 377 HIS A CA 1
ATOM 2982 C C . HIS A 1 377 ? 12.984 -2.343 -39.179 1.00 90.94 377 HIS A C 1
ATOM 2984 O O . HIS A 1 377 ? 13.173 -1.506 -38.289 1.00 90.94 377 HIS A O 1
ATOM 2990 N N . PRO A 1 378 ? 12.052 -2.145 -40.136 1.00 83.62 378 PRO A N 1
ATOM 2991 C CA . PRO A 1 378 ? 11.206 -0.947 -40.173 1.00 83.62 378 PRO A CA 1
ATOM 2992 C C . PRO A 1 378 ? 10.337 -0.829 -38.909 1.00 83.62 378 PRO A C 1
ATOM 2994 O O . PRO A 1 378 ? 10.201 0.258 -38.345 1.00 83.62 378 PRO A O 1
ATOM 2997 N N . ASP A 1 379 ? 9.855 -1.972 -38.412 1.00 84.38 379 ASP A N 1
ATOM 2998 C CA . ASP A 1 379 ? 9.032 -2.128 -37.207 1.00 84.38 379 ASP A CA 1
ATOM 2999 C C . ASP A 1 379 ? 9.889 -2.358 -35.937 1.00 84.38 379 ASP A C 1
ATOM 3001 O O . ASP A 1 379 ? 9.507 -3.122 -35.052 1.00 84.38 379 ASP A O 1
ATOM 3005 N N . CYS A 1 380 ? 11.098 -1.790 -35.852 1.00 85.38 380 CYS A N 1
ATOM 3006 C CA . CYS A 1 380 ? 11.941 -1.943 -34.660 1.00 85.38 380 CYS A CA 1
ATOM 3007 C C . CYS A 1 380 ? 11.449 -1.042 -33.520 1.00 85.38 380 CYS A C 1
ATOM 3009 O O . CYS A 1 380 ? 11.682 0.167 -33.554 1.00 85.38 380 CYS A O 1
ATOM 3011 N N . ASN A 1 381 ? 10.804 -1.599 -32.495 1.00 84.88 381 ASN A N 1
ATOM 3012 C CA . ASN A 1 381 ? 10.278 -0.815 -31.366 1.00 84.88 381 ASN A CA 1
ATOM 3013 C C . ASN A 1 381 ? 11.401 -0.285 -30.447 1.00 84.88 381 ASN A C 1
ATOM 3015 O O . ASN A 1 381 ? 11.296 0.800 -29.874 1.00 84.88 381 ASN A O 1
ATOM 3019 N N . PHE A 1 382 ? 12.527 -1.001 -30.369 1.00 90.12 382 PHE A N 1
ATOM 3020 C CA . PHE A 1 382 ? 13.616 -0.715 -29.435 1.00 90.12 382 PHE A CA 1
ATOM 3021 C C . PHE A 1 382 ? 14.323 0.622 -29.720 1.00 90.12 382 PHE A C 1
ATOM 3023 O O . PHE A 1 382 ? 14.933 0.839 -30.767 1.00 90.12 382 PHE A O 1
ATOM 3030 N N . SER A 1 383 ? 14.296 1.530 -28.739 1.00 92.12 383 SER A N 1
ATOM 3031 C CA . SER A 1 383 ? 14.964 2.840 -28.837 1.00 92.12 383 SER A CA 1
ATOM 3032 C C . SER A 1 383 ? 16.491 2.768 -28.702 1.00 92.12 383 SER A C 1
ATOM 3034 O O . SER A 1 383 ? 17.196 3.667 -29.174 1.00 92.12 383 SER A O 1
ATOM 3036 N N . ARG A 1 384 ? 17.004 1.721 -28.045 1.00 94.38 384 ARG A N 1
ATOM 3037 C CA . ARG A 1 384 ? 18.429 1.453 -27.800 1.00 94.38 384 ARG A CA 1
ATOM 3038 C C . ARG A 1 384 ? 18.697 0.004 -28.176 1.00 94.38 384 ARG A C 1
ATOM 3040 O O . ARG A 1 384 ? 17.970 -0.873 -27.727 1.00 94.38 384 ARG A O 1
ATOM 3047 N N . ILE A 1 385 ? 19.700 -0.217 -29.014 1.00 95.44 385 ILE A N 1
ATOM 3048 C CA . ILE A 1 385 ? 19.974 -1.514 -29.637 1.00 95.44 385 ILE A CA 1
ATOM 3049 C C . ILE A 1 385 ? 21.435 -1.859 -29.332 1.00 95.44 385 ILE A C 1
ATOM 3051 O O . ILE A 1 385 ? 22.319 -1.124 -29.785 1.00 95.44 385 ILE A O 1
ATOM 3055 N N . PRO A 1 386 ? 21.717 -2.905 -28.537 1.00 96.06 386 PRO A N 1
ATOM 3056 C CA . PRO A 1 386 ? 23.058 -3.461 -28.401 1.00 96.06 386 PRO A CA 1
ATOM 3057 C C . PRO A 1 386 ? 23.625 -3.859 -29.769 1.00 96.06 386 PRO A C 1
ATOM 3059 O O . PRO A 1 386 ? 22.919 -4.455 -30.583 1.00 96.06 386 PRO A O 1
ATOM 3062 N N . VAL A 1 387 ? 24.892 -3.530 -30.024 1.00 95.94 387 VAL A N 1
ATOM 3063 C CA . VAL A 1 387 ? 25.569 -3.874 -31.283 1.00 95.94 387 VAL A CA 1
ATOM 3064 C C . VAL A 1 387 ? 26.815 -4.707 -31.044 1.00 95.94 387 VAL A C 1
ATOM 3066 O O . VAL A 1 387 ? 27.567 -4.448 -30.101 1.00 95.94 387 VAL A O 1
ATOM 3069 N N . TYR A 1 388 ? 27.021 -5.692 -31.911 1.00 94.94 388 TYR A N 1
ATOM 3070 C CA . TYR A 1 388 ? 28.079 -6.691 -31.798 1.00 94.94 388 TYR A CA 1
ATOM 3071 C C . TYR A 1 388 ? 29.022 -6.687 -33.002 1.00 94.94 388 TYR A C 1
ATOM 3073 O O . TYR A 1 388 ? 28.783 -6.005 -34.000 1.00 94.94 388 TYR A O 1
ATOM 3081 N N . SER A 1 389 ? 30.106 -7.452 -32.889 1.00 90.75 389 SER A N 1
ATOM 3082 C CA . SER A 1 389 ? 31.146 -7.582 -33.910 1.00 90.75 389 SER A CA 1
ATOM 3083 C C . SER A 1 389 ? 31.534 -9.053 -34.062 1.00 90.75 389 SER A C 1
ATOM 3085 O O . SER A 1 389 ? 32.096 -9.650 -33.139 1.00 90.75 389 SER A O 1
ATOM 3087 N N . GLY A 1 390 ? 31.193 -9.646 -35.210 1.00 87.62 390 GLY A N 1
ATOM 3088 C CA . GLY A 1 390 ? 31.446 -11.053 -35.546 1.00 87.62 390 GLY A CA 1
ATOM 3089 C C . GLY A 1 390 ? 30.502 -12.055 -34.871 1.00 87.62 390 GLY A C 1
ATOM 3090 O O . GLY A 1 390 ? 29.803 -12.785 -35.567 1.00 87.62 390 GLY A O 1
ATOM 3091 N N . ASP A 1 391 ? 30.484 -12.087 -33.539 1.00 86.69 391 ASP A N 1
ATOM 3092 C CA . ASP A 1 391 ? 29.664 -12.994 -32.718 1.00 86.69 391 ASP A CA 1
ATOM 3093 C C . ASP A 1 391 ? 28.536 -12.214 -32.020 1.00 86.69 391 ASP A C 1
ATOM 3095 O O . ASP A 1 391 ? 28.788 -11.133 -31.488 1.00 86.69 391 ASP A O 1
ATOM 3099 N N . GLU A 1 392 ? 27.311 -12.751 -32.004 1.00 83.81 392 GLU A N 1
ATOM 3100 C CA . GLU A 1 392 ? 26.138 -12.137 -31.359 1.00 83.81 392 GLU A CA 1
ATOM 3101 C C . GLU A 1 392 ? 26.316 -11.970 -29.838 1.00 83.81 392 GLU A C 1
ATOM 3103 O O . GLU A 1 392 ? 25.817 -10.992 -29.274 1.00 83.81 392 GLU A O 1
ATOM 3108 N N . ASP A 1 393 ? 27.064 -12.865 -29.176 1.00 78.88 393 ASP A N 1
ATOM 3109 C CA . ASP A 1 393 ? 27.370 -12.760 -27.738 1.00 78.88 393 ASP A CA 1
ATOM 3110 C C . ASP A 1 393 ? 28.438 -11.662 -27.443 1.00 78.88 393 ASP A C 1
ATOM 3112 O O . ASP A 1 393 ? 28.626 -11.270 -26.288 1.00 78.88 393 ASP A O 1
ATOM 3116 N N . ASN A 1 394 ? 29.125 -11.107 -28.459 1.00 87.62 394 ASN A N 1
ATOM 3117 C CA . ASN A 1 394 ? 30.188 -10.094 -28.318 1.00 87.62 394 ASN A CA 1
ATOM 3118 C C . ASN A 1 394 ? 29.667 -8.647 -28.479 1.00 87.62 394 ASN A C 1
ATOM 3120 O O . ASN A 1 394 ? 29.958 -7.962 -29.466 1.00 87.62 394 ASN A O 1
ATOM 3124 N N . ILE A 1 395 ? 28.894 -8.158 -27.502 1.00 93.44 395 ILE A N 1
ATOM 3125 C CA . ILE A 1 395 ? 28.351 -6.786 -27.516 1.00 93.44 395 ILE A CA 1
ATOM 3126 C C . ILE A 1 395 ? 29.460 -5.735 -27.311 1.00 93.44 395 ILE A C 1
ATOM 3128 O O . ILE A 1 395 ? 29.970 -5.529 -26.210 1.00 93.44 395 ILE A O 1
ATOM 3132 N N . GLU A 1 396 ? 29.767 -4.984 -28.368 1.00 91.94 396 GLU A N 1
ATOM 3133 C CA . GLU A 1 396 ? 30.785 -3.927 -28.395 1.00 91.94 396 GLU A CA 1
ATOM 3134 C C . GLU A 1 396 ? 30.267 -2.540 -27.954 1.00 91.94 396 GLU A C 1
ATOM 3136 O O . GLU A 1 396 ? 31.059 -1.597 -27.800 1.00 91.94 396 GLU A O 1
ATOM 3141 N N . GLY A 1 397 ? 28.948 -2.371 -27.814 1.00 93.94 397 GLY A N 1
ATOM 3142 C CA . GLY A 1 397 ? 28.299 -1.107 -27.459 1.00 93.94 397 GLY A CA 1
ATOM 3143 C C . GLY A 1 397 ? 26.788 -1.115 -27.703 1.00 93.94 397 GLY A C 1
ATOM 3144 O O . GLY A 1 397 ? 26.165 -2.166 -27.805 1.00 93.94 397 GLY A O 1
ATOM 3145 N N . MET A 1 398 ? 26.193 0.072 -27.823 1.00 96.00 398 MET A N 1
ATOM 3146 C CA . MET A 1 398 ? 24.800 0.264 -28.243 1.00 96.00 398 MET A CA 1
ATOM 3147 C C . MET A 1 398 ? 24.665 1.422 -29.238 1.00 96.00 398 MET A C 1
ATOM 3149 O O . MET A 1 398 ? 25.454 2.368 -29.212 1.00 96.00 398 MET A O 1
ATOM 3153 N N . VAL A 1 399 ? 23.625 1.391 -30.066 1.00 96.06 399 VAL A N 1
ATOM 3154 C CA . VAL A 1 399 ? 23.195 2.498 -30.936 1.00 96.06 399 VAL A CA 1
ATOM 3155 C C . VAL A 1 399 ? 21.797 2.982 -30.540 1.00 96.06 399 VAL A C 1
ATOM 3157 O O . VAL A 1 399 ? 21.038 2.269 -29.884 1.00 96.06 399 VAL A O 1
ATOM 3160 N N . ILE A 1 400 ? 21.448 4.214 -30.921 1.00 95.38 400 ILE A N 1
ATOM 3161 C CA . ILE A 1 400 ? 20.140 4.822 -30.633 1.00 95.38 400 ILE A CA 1
ATOM 3162 C C . ILE A 1 400 ? 19.349 4.947 -31.937 1.00 95.38 400 ILE A C 1
ATOM 3164 O O . ILE A 1 400 ? 19.792 5.634 -32.859 1.00 95.38 400 ILE A O 1
ATOM 3168 N N . LYS A 1 401 ? 18.149 4.349 -31.996 1.00 93.19 401 LYS A N 1
ATOM 3169 C CA . LYS A 1 401 ? 17.276 4.324 -33.191 1.00 93.19 401 LYS A CA 1
ATOM 3170 C C . LYS A 1 401 ? 17.087 5.717 -33.811 1.00 93.19 401 LYS A C 1
ATOM 3172 O O . LYS A 1 401 ? 17.234 5.897 -35.016 1.00 93.19 401 LYS A O 1
ATOM 3177 N N . ASN A 1 402 ? 16.847 6.728 -32.976 1.00 92.56 402 ASN A N 1
ATOM 3178 C CA . ASN A 1 402 ? 16.631 8.111 -33.415 1.00 92.56 402 ASN A CA 1
ATOM 3179 C C . ASN A 1 402 ? 17.876 8.792 -34.015 1.00 92.56 402 ASN A C 1
ATOM 3181 O O . ASN A 1 402 ? 17.735 9.791 -34.717 1.00 92.56 402 ASN A O 1
ATOM 3185 N N . GLU A 1 403 ? 19.084 8.287 -33.762 1.00 93.44 403 GLU A N 1
ATOM 3186 C CA . GLU A 1 403 ? 20.322 8.811 -34.356 1.00 93.44 403 GLU A CA 1
ATOM 3187 C C . GLU A 1 403 ? 20.593 8.161 -35.719 1.00 93.44 403 GLU A C 1
ATOM 3189 O O . GLU A 1 403 ? 20.944 8.869 -36.662 1.00 93.44 403 GLU A O 1
ATOM 3194 N N . ILE A 1 404 ? 20.274 6.869 -35.863 1.00 93.12 404 ILE A N 1
ATOM 3195 C CA . ILE A 1 404 ? 20.244 6.157 -37.152 1.00 93.12 404 ILE A CA 1
ATOM 3196 C C . ILE A 1 404 ? 19.230 6.819 -38.101 1.00 93.12 404 ILE A C 1
ATOM 3198 O O . ILE A 1 404 ? 19.570 7.180 -39.226 1.00 93.12 404 ILE A O 1
ATOM 3202 N N . LEU A 1 405 ? 17.996 7.056 -37.635 1.00 91.62 405 LEU A N 1
ATOM 3203 C CA . LEU A 1 405 ? 16.945 7.702 -38.434 1.00 91.62 405 LEU A CA 1
ATOM 3204 C C . LEU A 1 405 ? 17.335 9.121 -38.879 1.00 91.62 405 LEU A C 1
ATOM 3206 O O . LEU A 1 405 ? 17.108 9.487 -40.031 1.00 91.62 405 LEU A O 1
ATOM 3210 N N . ARG A 1 406 ? 17.974 9.910 -38.002 1.00 93.19 406 ARG A N 1
ATOM 3211 C CA . ARG A 1 406 ? 18.515 11.231 -38.372 1.00 93.19 406 ARG A CA 1
ATOM 3212 C C . ARG A 1 406 ? 19.616 11.123 -39.422 1.00 93.19 406 ARG A C 1
ATOM 3214 O O . ARG A 1 406 ? 19.602 11.900 -40.365 1.00 93.19 406 ARG A O 1
ATOM 3221 N N . ALA A 1 407 ? 20.521 10.152 -39.311 1.00 92.06 407 ALA A N 1
ATOM 3222 C CA . ALA A 1 407 ? 21.569 9.948 -40.306 1.00 92.06 407 ALA A CA 1
ATOM 3223 C C . ALA A 1 407 ? 21.010 9.605 -41.696 1.00 92.06 407 ALA A C 1
ATOM 3225 O O . ALA A 1 407 ? 21.524 10.108 -42.692 1.00 92.06 407 ALA A O 1
ATOM 3226 N N . ILE A 1 408 ? 19.935 8.813 -41.775 1.00 92.12 408 ILE A N 1
ATOM 3227 C CA . ILE A 1 408 ? 19.244 8.527 -43.043 1.00 92.12 408 ILE A CA 1
ATOM 3228 C C . ILE A 1 408 ? 18.655 9.817 -43.642 1.00 92.12 408 ILE A C 1
ATOM 3230 O O . ILE A 1 408 ? 18.861 10.083 -44.825 1.00 92.12 408 ILE A O 1
ATOM 3234 N N . LEU A 1 409 ? 17.981 10.644 -42.832 1.00 93.50 409 LEU A N 1
ATOM 3235 C CA . LEU A 1 409 ? 17.413 11.932 -43.264 1.00 93.50 409 LEU A CA 1
ATOM 3236 C C . LEU A 1 409 ? 18.489 12.953 -43.686 1.00 93.50 409 LEU A C 1
ATOM 3238 O O . LEU A 1 409 ? 18.287 13.694 -44.643 1.00 93.50 409 LEU A O 1
ATOM 3242 N N . ASP A 1 410 ? 19.646 12.943 -43.023 1.00 94.12 410 ASP A N 1
ATOM 3243 C CA . ASP A 1 410 ? 20.843 13.733 -43.353 1.00 94.12 410 ASP A CA 1
ATOM 3244 C C . ASP A 1 410 ? 21.573 13.249 -44.632 1.00 94.12 410 ASP A C 1
ATOM 3246 O O . ASP A 1 410 ? 22.626 13.789 -44.978 1.00 94.12 410 ASP A O 1
ATOM 3250 N N . GLY A 1 411 ? 21.082 12.203 -45.310 1.00 91.81 411 GLY A N 1
ATOM 3251 C CA . GLY A 1 411 ? 21.725 11.614 -46.492 1.00 91.81 411 GLY A CA 1
ATOM 3252 C C . GLY A 1 411 ? 22.954 10.743 -46.191 1.00 91.81 411 GLY A C 1
ATOM 3253 O O . GLY A 1 411 ? 23.694 10.391 -47.103 1.00 91.81 411 GLY A O 1
ATOM 3254 N N . LYS A 1 412 ? 23.177 10.367 -44.926 1.00 92.69 412 LYS A N 1
ATOM 3255 C CA . LYS A 1 412 ? 24.306 9.545 -44.440 1.00 92.69 412 LYS A CA 1
ATOM 3256 C C . LYS A 1 412 ? 23.902 8.075 -44.240 1.00 92.69 412 LYS A C 1
ATOM 3258 O O . LYS A 1 412 ? 24.449 7.390 -43.378 1.00 92.69 412 LYS A O 1
ATOM 3263 N N . GLY A 1 413 ? 22.926 7.592 -45.013 1.00 89.94 413 GLY A N 1
ATOM 3264 C CA . GLY A 1 413 ? 22.359 6.244 -44.881 1.00 89.94 413 GLY A CA 1
ATOM 3265 C C . GLY A 1 413 ? 23.375 5.107 -45.055 1.00 89.94 413 GLY A C 1
ATOM 3266 O O . GLY A 1 413 ? 23.196 4.045 -44.465 1.00 89.94 413 GLY A O 1
ATOM 3267 N N . ASP A 1 414 ? 24.460 5.344 -45.795 1.00 93.94 414 ASP A N 1
ATOM 3268 C CA . ASP A 1 414 ? 25.536 4.372 -46.032 1.00 93.94 414 ASP A CA 1
ATOM 3269 C C . ASP A 1 414 ? 26.561 4.282 -44.882 1.00 93.94 414 ASP A C 1
ATOM 3271 O O . ASP A 1 414 ? 27.472 3.458 -44.923 1.00 93.94 414 ASP A O 1
ATOM 3275 N N . MET A 1 415 ? 26.431 5.107 -43.837 1.00 94.62 415 MET A N 1
ATOM 3276 C CA . MET A 1 415 ? 27.313 5.056 -42.668 1.00 94.62 415 MET A CA 1
ATOM 3277 C C . MET A 1 415 ? 27.033 3.789 -41.834 1.00 94.62 415 MET A C 1
ATOM 3279 O O . MET A 1 415 ? 25.866 3.528 -41.523 1.00 94.62 415 MET A O 1
ATOM 3283 N N . PRO A 1 416 ? 28.059 3.002 -41.451 1.00 95.25 416 PRO A N 1
ATOM 3284 C CA . PRO A 1 416 ? 27.872 1.790 -40.657 1.00 95.25 416 PRO A CA 1
ATOM 3285 C C . PRO A 1 416 ? 27.438 2.100 -39.217 1.00 95.25 416 PRO A C 1
ATOM 3287 O O . PRO A 1 416 ? 27.783 3.153 -38.674 1.00 95.25 416 PRO A O 1
ATOM 3290 N N . LEU A 1 417 ? 26.730 1.169 -38.565 1.00 94.75 417 LEU A N 1
ATOM 3291 C CA . LEU A 1 417 ? 26.251 1.320 -37.181 1.00 94.75 417 LEU A CA 1
ATOM 3292 C C . LEU A 1 417 ? 27.378 1.570 -36.168 1.00 94.75 417 LEU A C 1
ATOM 3294 O O . LEU A 1 417 ? 27.187 2.310 -35.203 1.00 94.75 417 LEU A O 1
ATOM 3298 N N . SER A 1 418 ? 28.574 1.044 -36.428 1.00 94.62 418 SER A N 1
ATOM 3299 C CA . SER A 1 418 ? 29.814 1.351 -35.704 1.00 94.62 418 SER A CA 1
ATOM 3300 C C . SER A 1 418 ? 30.106 2.855 -35.599 1.00 94.62 418 SER A C 1
ATOM 3302 O O . SER A 1 418 ? 30.615 3.307 -34.574 1.00 94.62 418 SER A O 1
ATOM 3304 N N . GLY A 1 419 ? 29.712 3.651 -36.599 1.00 92.50 419 GLY A N 1
ATOM 3305 C CA . GLY A 1 419 ? 29.814 5.112 -36.595 1.00 92.50 419 GLY A CA 1
ATOM 3306 C C . GLY A 1 419 ? 28.856 5.825 -35.628 1.00 92.50 419 GLY A C 1
ATOM 3307 O O . GLY A 1 419 ? 29.057 7.000 -35.329 1.00 92.50 419 GLY A O 1
ATOM 3308 N N . PHE A 1 420 ? 27.850 5.117 -35.107 1.00 93.81 420 PHE A N 1
ATOM 3309 C CA . PHE A 1 420 ? 26.894 5.591 -34.097 1.00 93.81 420 PHE A CA 1
ATOM 3310 C C . PHE A 1 420 ? 27.093 4.906 -32.735 1.00 93.81 420 PHE A C 1
ATOM 3312 O O . PHE A 1 420 ? 26.282 5.099 -31.824 1.00 93.81 420 PHE A O 1
ATOM 3319 N N . LYS A 1 421 ? 28.149 4.089 -32.586 1.00 94.56 421 LYS A N 1
ATOM 3320 C CA . LYS A 1 421 ? 28.386 3.273 -31.393 1.00 94.56 421 LYS A CA 1
ATOM 3321 C C . LYS A 1 421 ? 28.609 4.143 -30.156 1.00 94.56 421 LYS A C 1
ATOM 3323 O O . LYS A 1 421 ? 29.502 4.988 -30.108 1.00 94.56 421 LYS A O 1
ATOM 3328 N N . ARG A 1 422 ? 27.821 3.877 -29.118 1.00 94.19 422 ARG A N 1
ATOM 3329 C CA . ARG A 1 422 ? 27.950 4.441 -27.772 1.00 94.19 422 ARG A CA 1
ATOM 3330 C C . ARG A 1 422 ? 28.326 3.336 -26.795 1.00 94.19 422 ARG A C 1
ATOM 3332 O O . ARG A 1 422 ? 27.858 2.207 -26.917 1.00 94.19 422 ARG A O 1
ATOM 3339 N N . ASN A 1 423 ? 29.127 3.671 -25.790 1.00 92.19 423 ASN A N 1
ATOM 3340 C CA . ASN A 1 423 ? 29.485 2.722 -24.740 1.00 92.19 423 ASN A CA 1
ATOM 3341 C C . ASN A 1 423 ? 28.236 2.372 -23.915 1.00 92.19 423 ASN A C 1
ATOM 3343 O O . ASN A 1 423 ? 27.624 3.256 -23.311 1.00 92.19 423 ASN A O 1
ATOM 3347 N N . VAL A 1 424 ? 27.890 1.087 -23.861 1.00 93.50 424 VAL A N 1
ATOM 3348 C CA . VAL A 1 424 ? 26.981 0.537 -22.848 1.00 93.50 424 VAL A CA 1
ATOM 3349 C C . VAL A 1 424 ? 27.794 0.194 -21.592 1.00 93.50 424 VAL A C 1
ATOM 3351 O O . VAL A 1 424 ? 29.004 -0.020 -21.668 1.00 93.50 424 VAL A O 1
ATOM 3354 N N . ARG A 1 425 ? 27.163 0.208 -20.415 1.00 94.62 425 ARG A N 1
ATOM 3355 C CA . ARG A 1 425 ? 27.808 -0.150 -19.142 1.00 94.62 425 ARG A CA 1
ATOM 3356 C C . ARG A 1 425 ? 27.377 -1.552 -18.729 1.00 94.62 425 ARG A C 1
ATOM 3358 O O . ARG A 1 425 ? 26.180 -1.801 -18.662 1.00 94.62 425 ARG A O 1
ATOM 3365 N N . SER A 1 426 ? 28.330 -2.404 -18.373 1.00 95.25 426 SER A N 1
ATOM 3366 C CA . SER A 1 426 ? 28.055 -3.687 -17.718 1.00 95.25 426 SER A CA 1
ATOM 3367 C C . SER A 1 426 ? 27.988 -3.539 -16.193 1.00 95.25 426 SER A C 1
ATOM 3369 O O . SER A 1 426 ? 28.666 -2.676 -15.621 1.00 95.25 426 SER A O 1
ATOM 3371 N N . VAL A 1 427 ? 27.186 -4.381 -15.544 1.00 96.44 427 VAL A N 1
ATOM 3372 C CA . VAL A 1 427 ? 27.066 -4.536 -14.083 1.00 96.44 427 VAL A CA 1
ATOM 3373 C C . VAL A 1 427 ? 26.922 -6.026 -13.727 1.00 96.44 427 VAL A C 1
ATOM 3375 O O . VAL A 1 427 ? 26.415 -6.777 -14.562 1.00 96.44 427 VAL A O 1
ATOM 3378 N N . PRO A 1 428 ? 27.342 -6.476 -12.528 1.00 97.31 428 PRO A N 1
ATOM 3379 C CA . PRO A 1 428 ? 27.103 -7.849 -12.084 1.00 97.31 428 PRO A CA 1
ATOM 3380 C C . PRO A 1 428 ? 25.605 -8.157 -12.020 1.00 97.31 428 PRO A C 1
ATOM 3382 O O . PRO A 1 428 ? 24.838 -7.331 -11.524 1.00 97.31 428 PRO A O 1
ATOM 3385 N N . GLU A 1 429 ? 25.191 -9.339 -12.469 1.00 95.06 429 GLU A N 1
ATOM 3386 C CA . GLU A 1 429 ? 23.779 -9.762 -12.454 1.00 95.06 429 GLU A CA 1
ATOM 3387 C C . GLU A 1 429 ? 23.182 -9.910 -11.036 1.00 95.06 429 GLU A C 1
ATOM 3389 O O . GLU A 1 429 ? 21.965 -9.866 -10.867 1.00 95.06 429 GLU A O 1
ATOM 3394 N N . THR A 1 430 ? 24.047 -10.014 -10.024 1.00 96.06 430 THR A N 1
ATOM 3395 C CA . THR A 1 430 ? 23.726 -10.066 -8.587 1.00 96.06 430 THR A CA 1
ATOM 3396 C C . THR A 1 430 ? 23.632 -8.683 -7.921 1.00 96.06 430 THR A C 1
ATOM 3398 O O . THR A 1 430 ? 23.422 -8.583 -6.714 1.00 96.06 430 THR A O 1
ATOM 3401 N N . MET A 1 431 ? 23.791 -7.583 -8.672 1.00 96.75 431 MET A N 1
ATOM 3402 C CA . MET A 1 431 ? 23.481 -6.235 -8.170 1.00 96.75 431 MET A CA 1
ATOM 3403 C C . MET A 1 431 ? 21.987 -6.138 -7.830 1.00 96.75 431 MET A C 1
ATOM 3405 O O . MET A 1 431 ? 21.156 -6.675 -8.562 1.00 96.75 431 MET A O 1
ATOM 3409 N N . THR A 1 432 ? 21.617 -5.423 -6.763 1.00 97.56 432 THR A N 1
ATOM 3410 C CA . THR A 1 432 ? 20.194 -5.255 -6.418 1.00 97.56 432 THR A CA 1
ATOM 3411 C C . THR A 1 432 ? 19.484 -4.275 -7.355 1.00 97.56 432 THR A C 1
ATOM 3413 O O . THR A 1 432 ? 20.078 -3.323 -7.878 1.00 97.56 432 THR A O 1
ATOM 3416 N N . VAL A 1 433 ? 18.170 -4.452 -7.526 1.00 97.19 433 VAL A N 1
ATOM 3417 C CA . VAL A 1 433 ? 17.326 -3.535 -8.315 1.00 97.19 433 VAL A CA 1
ATOM 3418 C C . VAL A 1 433 ? 17.388 -2.100 -7.766 1.00 97.19 433 VAL A C 1
ATOM 3420 O O . VAL A 1 433 ? 17.424 -1.146 -8.545 1.00 97.19 433 VAL A O 1
ATOM 3423 N N . SER A 1 434 ? 17.475 -1.929 -6.442 1.00 96.25 434 SER A N 1
ATOM 3424 C CA . SER A 1 434 ? 17.644 -0.627 -5.777 1.00 96.25 434 SER A CA 1
ATOM 3425 C C . SER A 1 434 ? 18.950 0.077 -6.174 1.00 96.25 434 SER A C 1
ATOM 3427 O O . SER A 1 434 ? 18.944 1.250 -6.567 1.00 96.25 434 SER A O 1
ATOM 3429 N N . GLU A 1 435 ? 20.077 -0.642 -6.138 1.00 96.81 435 GLU A N 1
ATOM 3430 C CA . GLU A 1 435 ? 21.385 -0.110 -6.536 1.00 96.81 435 GLU A CA 1
ATOM 3431 C C . GLU A 1 435 ? 21.431 0.233 -8.025 1.00 96.81 435 GLU A C 1
ATOM 3433 O O . GLU A 1 435 ? 21.932 1.303 -8.391 1.00 96.81 435 GLU A O 1
ATOM 3438 N N . LEU A 1 436 ? 20.868 -0.625 -8.884 1.00 97.06 436 LEU A N 1
ATOM 3439 C CA . LEU A 1 436 ? 20.794 -0.349 -10.315 1.00 97.06 436 LEU A CA 1
ATOM 3440 C C . LEU A 1 436 ? 19.911 0.873 -10.601 1.00 97.06 436 LEU A C 1
ATOM 3442 O O . LEU A 1 436 ? 20.327 1.749 -11.357 1.00 97.06 436 LEU A O 1
ATOM 3446 N N . PHE A 1 437 ? 18.739 0.994 -9.976 1.00 96.50 437 PHE A N 1
ATOM 3447 C CA . PHE A 1 437 ? 17.872 2.167 -10.133 1.00 96.50 437 PHE A CA 1
ATOM 3448 C C . PHE A 1 437 ? 18.608 3.459 -9.740 1.00 96.50 437 PHE A C 1
ATOM 3450 O O . PHE A 1 437 ? 18.619 4.439 -10.494 1.00 96.50 437 PHE A O 1
ATOM 3457 N N . GLY A 1 438 ? 19.330 3.427 -8.614 1.00 95.00 438 GLY A N 1
ATOM 3458 C CA . GLY A 1 438 ? 20.227 4.503 -8.197 1.00 95.00 438 GLY A CA 1
ATOM 3459 C C . GLY A 1 438 ? 21.341 4.794 -9.212 1.00 95.00 438 GLY A C 1
ATOM 3460 O O . GLY A 1 438 ? 21.635 5.963 -9.478 1.00 95.00 438 GLY A O 1
ATOM 3461 N N . LEU A 1 439 ? 21.949 3.770 -9.815 1.00 95.56 439 LEU A N 1
ATOM 3462 C CA . LEU A 1 439 ? 22.988 3.914 -10.840 1.00 95.56 439 LEU A CA 1
ATOM 3463 C C . LEU A 1 439 ? 22.447 4.562 -12.124 1.00 95.56 439 LEU A C 1
ATOM 3465 O O . LEU A 1 439 ? 23.053 5.522 -12.611 1.00 95.56 439 LEU A O 1
ATOM 3469 N N . LEU A 1 440 ? 21.324 4.064 -12.655 1.00 94.69 440 LEU A N 1
ATOM 3470 C CA . LEU A 1 440 ? 20.687 4.560 -13.879 1.00 94.69 440 LEU A CA 1
ATOM 3471 C C . LEU A 1 440 ? 20.354 6.053 -13.748 1.00 94.69 440 LEU A C 1
ATOM 3473 O O . LEU A 1 440 ? 20.808 6.866 -14.561 1.00 94.69 440 LEU A O 1
ATOM 3477 N N . LEU A 1 441 ? 19.659 6.432 -12.669 1.00 93.31 441 LEU A N 1
ATOM 3478 C CA . LEU A 1 441 ? 19.272 7.819 -12.392 1.00 93.31 441 LEU A CA 1
ATOM 3479 C C . LEU A 1 441 ? 20.490 8.740 -12.210 1.00 93.31 441 LEU A C 1
ATOM 3481 O O . LEU A 1 441 ? 20.590 9.772 -12.877 1.00 93.31 441 LEU A O 1
ATOM 3485 N N . ASN A 1 442 ? 21.452 8.366 -11.356 1.00 94.81 442 ASN A N 1
ATOM 3486 C CA . ASN A 1 442 ? 22.616 9.214 -11.063 1.00 94.81 442 ASN A CA 1
ATOM 3487 C C . ASN A 1 442 ? 23.584 9.357 -12.247 1.00 94.81 442 ASN A C 1
ATOM 3489 O O . ASN A 1 442 ? 24.297 10.360 -12.339 1.00 94.81 442 ASN A O 1
ATOM 3493 N N . LYS A 1 443 ? 23.647 8.370 -13.151 1.00 93.12 443 LYS A N 1
ATOM 3494 C CA . LYS A 1 443 ? 24.490 8.426 -14.359 1.00 93.12 443 LYS A CA 1
ATOM 3495 C C . LYS A 1 443 ? 23.739 8.872 -15.615 1.00 93.12 443 LYS A C 1
ATOM 3497 O O . LYS A 1 443 ? 24.390 9.076 -16.636 1.00 93.12 443 LYS A O 1
ATOM 3502 N N . LYS A 1 444 ? 22.417 9.078 -15.537 1.00 92.25 444 LYS A N 1
ATOM 3503 C CA . LYS A 1 444 ? 21.531 9.427 -16.665 1.00 92.25 444 LYS A CA 1
ATOM 3504 C C . LYS A 1 444 ? 21.658 8.441 -17.835 1.00 92.25 444 LYS A C 1
ATOM 3506 O O . LYS A 1 444 ? 21.698 8.831 -19.001 1.00 92.25 444 LYS A O 1
ATOM 3511 N N . ILE A 1 445 ? 21.743 7.157 -17.497 1.00 91.69 445 ILE A N 1
ATOM 3512 C CA . ILE A 1 445 ? 21.730 6.036 -18.441 1.00 91.69 445 ILE A CA 1
ATOM 3513 C C . ILE A 1 445 ? 20.441 5.239 -18.237 1.00 91.69 445 ILE A C 1
ATOM 3515 O O . ILE A 1 445 ? 19.879 5.232 -17.150 1.00 91.69 445 ILE A O 1
ATOM 3519 N N . HIS A 1 446 ? 19.966 4.586 -19.294 1.00 93.00 446 HIS A N 1
ATOM 3520 C CA . HIS A 1 446 ? 18.662 3.909 -19.317 1.00 93.00 446 HIS A CA 1
ATOM 3521 C C . HIS A 1 446 ? 18.766 2.423 -19.687 1.00 93.00 446 HIS A C 1
ATOM 3523 O O . HIS A 1 446 ? 17.748 1.785 -19.911 1.00 93.00 446 HIS A O 1
ATOM 3529 N N . MET A 1 447 ? 19.987 1.907 -19.839 1.00 95.50 447 MET A N 1
ATOM 3530 C CA . MET A 1 447 ? 20.285 0.532 -20.229 1.00 95.50 447 MET A CA 1
ATOM 3531 C C . MET A 1 447 ? 21.672 0.158 -19.700 1.00 95.50 447 MET A C 1
ATOM 3533 O O . MET A 1 447 ? 22.608 0.963 -19.790 1.00 95.50 447 MET A O 1
ATOM 3537 N N . VAL A 1 448 ? 21.790 -1.056 -19.176 1.00 96.81 448 VAL A N 1
ATOM 3538 C CA . VAL A 1 448 ? 23.037 -1.735 -18.807 1.00 96.81 448 VAL A CA 1
ATOM 3539 C C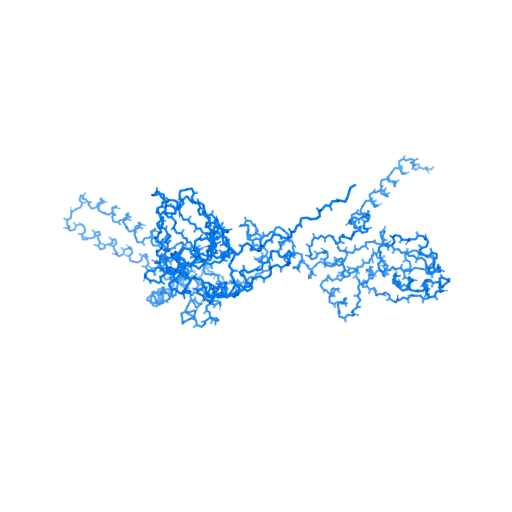 . VAL A 1 448 ? 23.024 -3.167 -19.340 1.00 96.81 448 VAL A C 1
ATOM 3541 O O . VAL A 1 448 ? 21.959 -3.718 -19.611 1.00 96.81 448 VAL A O 1
ATOM 3544 N N . LEU A 1 449 ? 24.202 -3.774 -19.463 1.00 96.62 449 LEU A N 1
ATOM 3545 C CA . LEU A 1 449 ? 24.346 -5.221 -19.640 1.00 96.62 449 LEU A CA 1
ATOM 3546 C C . LEU A 1 449 ? 24.485 -5.884 -18.266 1.00 96.62 449 LEU A C 1
ATOM 3548 O O . LEU A 1 449 ? 25.263 -5.406 -17.436 1.00 96.62 449 LEU A O 1
ATOM 3552 N N . ALA A 1 450 ? 23.770 -6.981 -18.043 1.00 96.69 450 ALA A N 1
ATOM 3553 C CA . ALA A 1 450 ? 23.986 -7.861 -16.902 1.00 96.69 450 ALA A CA 1
ATOM 3554 C C . ALA A 1 450 ? 25.060 -8.891 -17.277 1.00 96.69 450 ALA A C 1
ATOM 3556 O O . ALA A 1 450 ? 24.942 -9.568 -18.304 1.00 96.69 450 ALA A O 1
ATOM 3557 N N . VAL A 1 451 ? 26.118 -8.979 -16.468 1.00 95.44 451 VAL A N 1
ATOM 3558 C CA . VAL A 1 451 ? 27.208 -9.947 -16.650 1.00 95.44 451 VAL A CA 1
ATOM 3559 C C . VAL A 1 451 ? 27.375 -10.849 -15.433 1.00 95.44 451 VAL A C 1
ATOM 3561 O O . VAL A 1 451 ? 27.208 -10.409 -14.293 1.00 95.44 451 VAL A O 1
ATOM 3564 N N . ASN A 1 452 ? 27.741 -12.099 -15.693 1.00 93.50 452 ASN A N 1
ATOM 3565 C CA . ASN A 1 452 ? 28.028 -13.101 -14.671 1.00 93.50 452 ASN A CA 1
ATOM 3566 C C . ASN A 1 452 ? 29.465 -12.991 -14.118 1.00 93.50 452 ASN A C 1
ATOM 3568 O O . ASN A 1 452 ? 30.268 -12.154 -14.543 1.00 93.50 452 ASN A O 1
ATOM 3572 N N . GLU A 1 453 ? 29.807 -13.882 -13.184 1.00 89.69 453 GLU A N 1
ATOM 3573 C CA . GLU A 1 453 ? 31.126 -13.992 -12.534 1.00 89.69 453 GLU A CA 1
ATOM 3574 C C . GLU A 1 453 ? 32.307 -14.136 -13.516 1.00 89.69 453 GLU A C 1
ATOM 3576 O O . GLU A 1 453 ? 33.425 -13.713 -13.216 1.00 89.69 453 GLU A O 1
ATOM 3581 N N . TYR A 1 454 ? 32.062 -14.701 -14.701 1.00 89.62 454 TYR A N 1
ATOM 3582 C CA . TYR A 1 454 ? 33.053 -14.909 -15.762 1.00 89.62 454 TYR A CA 1
ATOM 3583 C C . TYR A 1 454 ? 33.129 -13.733 -16.751 1.00 89.62 454 TYR A C 1
ATOM 3585 O O . TYR A 1 454 ? 33.862 -13.803 -17.737 1.00 89.62 454 TYR A O 1
ATOM 3593 N N . GLY A 1 455 ? 32.366 -12.658 -16.520 1.00 83.81 455 GLY A N 1
ATOM 3594 C CA . GLY A 1 455 ? 32.294 -11.489 -17.399 1.00 83.81 455 GLY A CA 1
ATOM 3595 C C . GLY A 1 455 ? 31.516 -11.719 -18.699 1.00 83.81 455 GLY A C 1
ATOM 3596 O O . GLY A 1 455 ? 31.556 -10.864 -19.581 1.00 83.81 455 GLY A O 1
ATOM 3597 N N . THR A 1 456 ? 30.812 -12.849 -18.828 1.00 90.19 456 THR A N 1
ATOM 3598 C CA . THR A 1 456 ? 29.929 -13.119 -19.974 1.00 90.19 456 THR A CA 1
ATOM 3599 C C . THR A 1 456 ? 28.598 -12.400 -19.773 1.00 90.19 456 THR A C 1
ATOM 3601 O O . THR A 1 456 ? 28.126 -12.274 -18.645 1.00 90.19 456 THR A O 1
ATOM 3604 N N . ILE A 1 457 ? 27.999 -11.910 -20.858 1.00 93.38 457 ILE A N 1
ATOM 3605 C CA . ILE A 1 457 ? 26.691 -11.246 -20.840 1.00 93.38 457 ILE A CA 1
ATOM 3606 C C . ILE A 1 457 ? 25.606 -12.314 -20.735 1.00 93.38 457 ILE A C 1
ATOM 3608 O O . ILE A 1 457 ? 25.567 -13.203 -21.578 1.00 93.38 457 ILE A O 1
ATOM 3612 N N . ASP A 1 458 ? 24.706 -12.200 -19.759 1.00 93.69 458 ASP A N 1
ATOM 3613 C CA . ASP A 1 458 ? 23.526 -13.074 -19.650 1.00 93.69 458 ASP A CA 1
ATOM 3614 C C . ASP A 1 458 ? 22.190 -12.342 -19.842 1.00 93.69 458 ASP A C 1
ATOM 3616 O O . ASP A 1 458 ? 21.165 -12.976 -20.117 1.00 93.69 458 ASP A O 1
ATOM 3620 N N . GLY A 1 459 ? 22.209 -11.007 -19.878 1.00 94.88 459 GLY A N 1
ATOM 3621 C CA . GLY A 1 459 ? 21.067 -10.203 -20.305 1.00 94.88 459 GLY A CA 1
ATOM 3622 C C . GLY A 1 459 ? 21.353 -8.707 -20.388 1.00 94.88 459 GLY A C 1
ATOM 3623 O O . GLY A 1 459 ? 22.493 -8.249 -20.265 1.00 94.88 459 GLY A O 1
ATOM 3624 N N . LEU A 1 460 ? 20.288 -7.929 -20.561 1.00 95.56 460 LEU A N 1
ATOM 3625 C CA . LEU A 1 460 ? 20.293 -6.478 -20.390 1.00 95.56 460 LEU A CA 1
ATOM 3626 C C . LEU A 1 460 ? 19.190 -6.048 -19.424 1.00 95.56 460 LEU A C 1
ATOM 3628 O O . LEU A 1 460 ? 18.196 -6.752 -19.248 1.00 95.56 460 LEU A O 1
ATOM 3632 N N . VAL A 1 461 ? 19.362 -4.875 -18.819 1.00 96.88 461 VAL A N 1
ATOM 3633 C CA . VAL A 1 461 ? 18.360 -4.258 -17.940 1.00 96.88 461 VAL A CA 1
ATOM 3634 C C . VAL A 1 461 ? 18.230 -2.789 -18.291 1.00 96.88 461 VAL A C 1
ATOM 3636 O O . VAL A 1 461 ? 19.233 -2.084 -18.448 1.00 96.88 461 VAL A O 1
ATOM 3639 N N . THR A 1 462 ? 17.001 -2.315 -18.414 1.00 95.38 462 THR A N 1
ATOM 3640 C CA . THR A 1 462 ? 16.669 -0.926 -18.717 1.00 95.38 462 THR A CA 1
ATOM 3641 C C . THR A 1 462 ? 16.074 -0.209 -17.505 1.00 95.38 462 THR A C 1
ATOM 3643 O O . THR A 1 462 ? 15.883 -0.782 -16.433 1.00 95.38 462 THR A O 1
ATOM 3646 N N . LEU A 1 463 ? 15.783 1.083 -17.666 1.00 93.88 463 LEU A N 1
ATOM 3647 C CA . LEU A 1 463 ? 14.958 1.808 -16.698 1.00 93.88 463 LEU A CA 1
ATOM 3648 C C . LEU A 1 463 ? 13.485 1.365 -16.764 1.00 93.88 463 LEU A C 1
ATOM 3650 O O . LEU A 1 463 ? 12.778 1.496 -15.768 1.00 93.88 463 LEU A O 1
ATOM 3654 N N . GLU A 1 464 ? 13.039 0.848 -17.912 1.00 92.00 464 GLU A N 1
ATOM 3655 C CA . GLU A 1 464 ? 11.678 0.360 -18.117 1.00 92.00 464 GLU A CA 1
ATOM 3656 C C . GLU A 1 464 ? 11.436 -0.941 -17.313 1.00 92.00 464 GLU A C 1
ATOM 3658 O O . GLU A 1 464 ? 10.523 -0.943 -16.487 1.00 92.00 464 GLU A O 1
ATOM 3663 N N . ASP A 1 465 ? 12.319 -1.956 -17.389 1.00 93.12 465 ASP A N 1
ATOM 3664 C CA . ASP A 1 465 ? 12.191 -3.233 -16.636 1.00 93.12 465 ASP A CA 1
ATOM 3665 C C . ASP A 1 465 ? 12.034 -3.016 -15.109 1.00 93.12 465 ASP A C 1
ATOM 3667 O O . ASP A 1 465 ? 11.315 -3.746 -14.423 1.00 93.12 465 ASP A O 1
ATOM 3671 N N . ILE A 1 466 ? 12.704 -1.995 -14.553 1.00 94.31 466 ILE A N 1
ATOM 3672 C CA . ILE A 1 466 ? 12.633 -1.646 -13.121 1.00 94.31 466 ILE A CA 1
ATOM 3673 C C . ILE A 1 466 ? 11.270 -1.041 -12.762 1.00 94.31 466 ILE A C 1
ATOM 3675 O O . ILE A 1 466 ? 10.718 -1.326 -11.696 1.00 94.31 466 ILE A O 1
ATOM 3679 N N . ILE A 1 467 ? 10.719 -0.194 -13.634 1.00 92.19 467 ILE A N 1
ATOM 3680 C CA . ILE A 1 467 ? 9.409 0.430 -13.419 1.00 92.19 467 ILE A CA 1
ATOM 3681 C C . ILE A 1 467 ? 8.308 -0.628 -13.565 1.00 92.19 467 ILE A C 1
ATOM 3683 O O . ILE A 1 467 ? 7.398 -0.659 -12.737 1.00 92.19 467 ILE A O 1
ATOM 3687 N N . GLU A 1 468 ? 8.423 -1.537 -14.534 1.00 90.44 468 GLU A N 1
ATOM 3688 C CA . GLU A 1 468 ? 7.539 -2.702 -14.686 1.00 90.44 468 GLU A CA 1
ATOM 3689 C C . GLU A 1 468 ? 7.557 -3.611 -13.459 1.00 90.44 468 GLU A C 1
ATOM 3691 O O . GLU A 1 468 ? 6.496 -4.011 -12.974 1.00 90.44 468 GLU A O 1
ATOM 3696 N N . PHE A 1 469 ? 8.744 -3.896 -12.908 1.00 92.06 469 PHE A N 1
ATOM 3697 C CA . PHE A 1 469 ? 8.870 -4.656 -11.668 1.00 92.06 469 PHE A CA 1
ATOM 3698 C C . PHE A 1 469 ? 8.131 -3.964 -10.518 1.00 92.06 469 PHE A C 1
ATOM 3700 O O . PHE A 1 469 ? 7.313 -4.600 -9.854 1.00 92.06 469 PHE A O 1
ATOM 3707 N N . ILE A 1 470 ? 8.352 -2.660 -10.311 1.00 91.06 470 ILE A N 1
ATOM 3708 C CA . ILE A 1 470 ? 7.705 -1.887 -9.237 1.00 91.06 470 ILE A CA 1
ATOM 3709 C C . ILE A 1 470 ? 6.181 -1.803 -9.434 1.00 91.06 470 ILE A C 1
ATOM 3711 O O . ILE A 1 470 ? 5.438 -1.968 -8.470 1.00 91.06 470 ILE A O 1
ATOM 3715 N N . ILE A 1 471 ? 5.694 -1.591 -10.661 1.00 88.81 471 ILE A N 1
ATOM 3716 C CA . ILE A 1 471 ? 4.254 -1.579 -10.989 1.00 88.81 471 ILE A CA 1
ATOM 3717 C C . ILE A 1 471 ? 3.644 -2.988 -10.903 1.00 88.81 471 ILE A C 1
ATOM 3719 O O . ILE A 1 471 ? 2.452 -3.148 -10.627 1.00 88.81 471 ILE A O 1
ATOM 3723 N N . GLY A 1 472 ? 4.455 -4.023 -11.111 1.00 82.12 472 GLY A N 1
ATOM 3724 C CA . GLY A 1 472 ? 4.012 -5.404 -11.195 1.00 82.12 472 GLY A CA 1
ATOM 3725 C C . GLY A 1 472 ? 3.278 -5.713 -12.502 1.00 82.12 472 GLY A C 1
ATOM 3726 O O . GLY A 1 472 ? 2.328 -6.503 -12.482 1.00 82.12 472 GLY A O 1
ATOM 3727 N N . GLY A 1 473 ? 3.689 -5.111 -13.617 1.00 81.12 473 GLY A N 1
ATOM 3728 C CA . GLY A 1 473 ? 3.133 -5.375 -14.943 1.00 81.12 473 GLY A CA 1
ATOM 3729 C C . GLY A 1 473 ? 3.889 -4.652 -16.056 1.00 81.12 473 GLY A C 1
ATOM 3730 O O . GLY A 1 473 ? 4.405 -3.559 -15.839 1.00 81.12 473 GLY A O 1
ATOM 3731 N N . GLU A 1 474 ? 3.915 -5.284 -17.227 1.00 76.62 474 GLU A N 1
ATOM 3732 C CA . GLU A 1 474 ? 4.628 -4.837 -18.429 1.00 76.62 474 GLU A CA 1
ATOM 3733 C C . GLU A 1 474 ? 4.041 -3.522 -18.993 1.00 76.62 474 GLU A C 1
ATOM 3735 O O . GLU A 1 474 ? 2.818 -3.314 -18.973 1.00 76.62 474 GLU A O 1
ATOM 3740 N N . ILE A 1 475 ? 4.894 -2.637 -19.519 1.00 73.19 475 ILE A N 1
ATOM 3741 C CA . ILE A 1 475 ? 4.511 -1.358 -20.139 1.00 73.19 475 ILE A CA 1
ATOM 3742 C C . ILE A 1 475 ? 4.390 -1.574 -21.651 1.00 73.19 475 ILE A C 1
ATOM 3744 O O . ILE A 1 475 ? 5.329 -1.368 -22.411 1.00 73.19 475 ILE A O 1
ATOM 3748 N N . ILE A 1 476 ? 3.205 -2.012 -22.076 1.00 69.56 476 ILE A N 1
ATOM 3749 C CA . ILE A 1 476 ? 2.896 -2.332 -23.476 1.00 69.56 476 ILE A CA 1
ATOM 3750 C C . ILE A 1 476 ? 2.734 -1.039 -24.296 1.00 69.56 476 ILE A C 1
ATOM 3752 O O . ILE A 1 476 ? 1.844 -0.237 -23.994 1.00 69.56 476 ILE A O 1
ATOM 3756 N N . ASP A 1 477 ? 3.536 -0.859 -25.350 1.00 64.06 477 ASP A N 1
ATOM 3757 C CA . ASP A 1 477 ? 3.334 0.191 -26.359 1.00 64.06 477 ASP A CA 1
ATOM 3758 C C . ASP A 1 477 ? 2.319 -0.235 -27.440 1.00 64.06 477 ASP A C 1
ATOM 3760 O O . ASP A 1 477 ? 2.090 -1.422 -27.687 1.00 64.06 477 ASP A O 1
ATOM 3764 N N . GLU A 1 478 ? 1.731 0.736 -28.149 1.00 64.62 478 GLU A N 1
ATOM 3765 C CA . GLU A 1 478 ? 0.796 0.485 -29.261 1.00 64.62 478 GLU A CA 1
ATOM 3766 C C . GLU A 1 478 ? 1.421 -0.339 -30.408 1.00 64.62 478 GLU A C 1
ATOM 3768 O O . GLU A 1 478 ? 0.695 -0.927 -31.214 1.00 64.62 478 GLU A O 1
ATOM 3773 N N . SER A 1 479 ? 2.756 -0.390 -30.492 1.00 60.38 479 SER A N 1
ATOM 3774 C CA . SER A 1 479 ? 3.500 -1.123 -31.521 1.00 60.38 479 SER A CA 1
ATOM 3775 C C . SER A 1 479 ? 3.934 -2.548 -31.135 1.00 60.38 479 SER A C 1
ATOM 3777 O O . SER A 1 479 ? 4.485 -3.261 -31.984 1.00 60.38 479 SER A O 1
ATOM 3779 N N . ASP A 1 480 ? 3.717 -3.000 -29.894 1.00 65.69 480 ASP A N 1
ATOM 3780 C CA . ASP A 1 480 ? 4.329 -4.238 -29.391 1.00 65.69 480 ASP A CA 1
ATOM 3781 C C . ASP A 1 480 ? 3.645 -5.535 -29.844 1.00 65.69 480 ASP A C 1
ATOM 3783 O O . ASP A 1 480 ? 2.452 -5.777 -29.662 1.00 65.69 480 ASP A O 1
ATOM 3787 N N . LYS A 1 481 ? 4.461 -6.430 -30.417 1.00 70.00 481 LYS A N 1
ATOM 3788 C CA . LYS A 1 481 ? 4.037 -7.732 -30.969 1.00 70.00 481 LYS A CA 1
ATOM 3789 C C . LYS A 1 481 ? 4.184 -8.894 -29.978 1.00 70.00 481 LYS A C 1
ATOM 3791 O O . LYS A 1 481 ? 3.725 -10.000 -30.260 1.00 70.00 481 LYS A O 1
ATOM 3796 N N . VAL A 1 482 ? 4.844 -8.662 -28.843 1.00 70.88 482 VAL A N 1
ATOM 3797 C CA . VAL A 1 482 ? 5.068 -9.621 -27.752 1.00 70.88 482 VAL A CA 1
ATOM 3798 C C . VAL A 1 482 ? 4.928 -8.851 -26.445 1.00 70.88 482 VAL A C 1
ATOM 3800 O O . VAL A 1 482 ? 5.607 -7.850 -26.267 1.00 70.88 482 VAL A O 1
ATOM 3803 N N . THR A 1 483 ? 4.062 -9.308 -25.541 1.00 73.19 483 THR A N 1
ATOM 3804 C CA . THR A 1 483 ? 3.738 -8.565 -24.310 1.00 73.19 483 THR A CA 1
ATOM 3805 C C . THR A 1 483 ? 4.754 -8.728 -23.183 1.00 73.19 483 THR A C 1
ATOM 3807 O O . THR A 1 483 ? 4.679 -7.971 -22.234 1.00 73.19 483 THR A O 1
ATOM 3810 N N . ASP A 1 484 ? 5.621 -9.745 -23.239 1.00 80.88 484 ASP A N 1
ATOM 3811 C CA . ASP A 1 484 ? 6.612 -10.079 -22.204 1.00 80.88 484 ASP A CA 1
ATOM 3812 C C . ASP A 1 484 ? 7.758 -10.892 -22.844 1.00 80.88 484 ASP A C 1
ATOM 3814 O O . ASP A 1 484 ? 7.550 -11.994 -23.376 1.00 80.88 484 ASP A O 1
ATOM 3818 N N . LEU A 1 485 ? 8.980 -10.350 -22.813 1.00 79.81 485 LEU A N 1
ATOM 3819 C CA . LEU A 1 485 ? 10.169 -10.989 -23.393 1.00 79.81 485 LEU A CA 1
ATOM 3820 C C . LEU A 1 485 ? 10.749 -12.101 -22.501 1.00 79.81 485 LEU A C 1
ATOM 3822 O O . LEU A 1 485 ? 11.309 -13.073 -23.020 1.00 79.81 485 LEU A O 1
ATOM 3826 N N . ARG A 1 486 ? 10.574 -12.022 -21.178 1.00 79.62 486 ARG A N 1
ATOM 3827 C CA . ARG A 1 486 ? 11.021 -13.038 -20.208 1.00 79.62 486 ARG A CA 1
ATOM 3828 C C . ARG A 1 486 ? 10.221 -14.331 -20.396 1.00 79.62 486 ARG A C 1
ATOM 3830 O O . ARG A 1 486 ? 10.798 -15.416 -20.518 1.00 79.62 486 ARG A O 1
ATOM 3837 N N . ASN A 1 487 ? 8.901 -14.226 -20.554 1.00 77.62 487 ASN A N 1
ATOM 3838 C CA . ASN A 1 487 ? 8.041 -15.356 -20.913 1.00 77.62 487 ASN A CA 1
ATOM 3839 C C . ASN A 1 487 ? 8.383 -15.935 -22.300 1.00 77.62 487 ASN A C 1
ATOM 3841 O O . ASN A 1 487 ? 8.414 -17.162 -22.456 1.00 77.62 487 ASN A O 1
ATOM 3845 N N . LEU A 1 488 ? 8.719 -15.099 -23.293 1.00 80.06 488 LEU A N 1
ATOM 3846 C CA . LEU A 1 488 ? 9.213 -15.578 -24.592 1.00 80.06 488 LEU A CA 1
ATOM 3847 C C . LEU A 1 488 ? 10.532 -16.364 -24.455 1.00 80.06 488 LEU A C 1
ATOM 3849 O O . LEU A 1 488 ? 10.693 -17.401 -25.105 1.00 80.06 488 LEU A O 1
ATOM 3853 N N . ALA A 1 489 ? 11.454 -15.934 -23.588 1.00 76.00 489 ALA A N 1
ATOM 3854 C CA . ALA A 1 489 ? 12.710 -16.646 -23.331 1.00 76.00 489 ALA A CA 1
ATOM 3855 C C . ALA A 1 489 ? 12.457 -18.047 -22.752 1.00 76.00 489 ALA A C 1
ATOM 3857 O O . ALA A 1 489 ? 13.018 -19.036 -23.239 1.00 76.00 489 ALA A O 1
ATOM 3858 N N . VAL A 1 490 ? 11.539 -18.159 -21.785 1.00 75.75 490 VAL A N 1
ATOM 3859 C CA . VAL A 1 490 ? 11.106 -19.442 -21.205 1.00 75.75 490 VAL A CA 1
ATOM 3860 C C . VAL A 1 490 ? 10.469 -20.354 -22.264 1.00 75.75 490 VAL A C 1
ATOM 3862 O O . VAL A 1 490 ? 10.744 -21.557 -22.281 1.00 75.75 490 VAL A O 1
ATOM 3865 N N . GLN A 1 491 ? 9.665 -19.817 -23.188 1.00 80.31 491 GLN A N 1
ATOM 3866 C CA . GLN A 1 491 ? 9.105 -20.592 -24.307 1.00 80.31 491 GLN A CA 1
ATOM 3867 C C . GLN A 1 491 ? 10.190 -21.068 -25.292 1.00 80.31 491 GLN A C 1
ATOM 3869 O O . GLN A 1 491 ? 10.220 -22.251 -25.655 1.00 80.31 491 GLN A O 1
ATOM 3874 N N . ARG A 1 492 ? 11.129 -20.191 -25.680 1.00 83.19 492 ARG A N 1
ATOM 3875 C CA . ARG A 1 492 ? 12.289 -20.538 -26.527 1.00 83.19 492 ARG A CA 1
ATOM 3876 C C . ARG A 1 492 ? 13.188 -21.590 -25.872 1.00 83.19 492 ARG A C 1
ATOM 3878 O O . ARG A 1 492 ? 13.739 -22.444 -26.565 1.00 83.19 492 ARG A O 1
ATOM 3885 N N . TRP A 1 493 ? 13.355 -21.557 -24.550 1.00 80.50 493 TRP A N 1
ATOM 3886 C CA . TRP A 1 493 ? 14.086 -22.587 -23.806 1.00 80.50 493 TRP A CA 1
ATOM 3887 C C . TRP A 1 493 ? 13.347 -23.933 -23.812 1.00 80.50 493 TRP A C 1
ATOM 3889 O O . TRP A 1 493 ? 13.927 -24.933 -24.233 1.00 80.50 493 TRP A O 1
ATOM 3899 N N . LYS A 1 494 ? 12.049 -23.960 -23.469 1.00 78.94 494 LYS A N 1
ATOM 3900 C CA . LYS A 1 494 ? 11.228 -25.190 -23.508 1.00 78.94 494 LYS A CA 1
ATOM 3901 C C . LYS A 1 494 ? 11.235 -25.847 -24.892 1.00 78.94 494 LYS A C 1
ATOM 3903 O O . LYS A 1 494 ? 11.416 -27.057 -24.988 1.00 78.94 494 LYS A O 1
ATOM 3908 N N . THR A 1 495 ? 11.118 -25.054 -25.958 1.00 79.00 495 THR A N 1
ATOM 3909 C CA . THR A 1 495 ? 11.157 -25.549 -27.346 1.00 79.00 495 THR A CA 1
ATOM 3910 C C . THR A 1 495 ? 12.518 -26.162 -27.695 1.00 79.00 495 THR A C 1
ATOM 3912 O O . THR A 1 495 ? 12.568 -27.263 -28.240 1.00 79.00 495 THR A O 1
ATOM 3915 N N . ARG A 1 496 ? 13.632 -25.510 -27.320 1.00 78.50 496 ARG A N 1
ATOM 3916 C CA . ARG A 1 496 ? 14.985 -26.075 -27.488 1.00 78.50 496 ARG A CA 1
ATOM 3917 C C . ARG A 1 496 ? 15.151 -27.397 -26.733 1.00 78.50 496 ARG A C 1
ATOM 3919 O O . ARG A 1 496 ? 15.674 -28.347 -27.307 1.00 78.50 496 ARG A O 1
ATOM 3926 N N . MET A 1 497 ? 14.657 -27.491 -25.497 1.00 75.94 497 MET A N 1
ATOM 3927 C CA . MET A 1 497 ? 14.709 -28.731 -24.711 1.00 75.94 497 MET A CA 1
ATOM 3928 C C . MET A 1 497 ? 13.913 -29.872 -25.364 1.00 75.94 497 MET A C 1
ATOM 3930 O O . MET A 1 497 ? 14.439 -30.976 -25.480 1.00 75.94 497 MET A O 1
ATOM 3934 N N . MET A 1 498 ? 12.695 -29.615 -25.859 1.00 73.56 498 MET A N 1
ATOM 3935 C CA . MET A 1 498 ? 11.903 -30.624 -26.585 1.00 73.56 498 MET A CA 1
ATOM 3936 C C . MET A 1 498 ? 12.624 -31.125 -27.843 1.00 73.56 498 MET A C 1
ATOM 3938 O O . MET A 1 498 ? 12.706 -32.333 -28.060 1.00 73.56 498 MET A O 1
ATOM 3942 N N . LEU A 1 499 ? 13.197 -30.213 -28.637 1.00 74.50 499 LEU A N 1
ATOM 3943 C CA . LEU A 1 499 ? 13.967 -30.560 -29.836 1.00 74.50 499 LEU A CA 1
ATOM 3944 C C . LEU A 1 499 ? 15.225 -31.377 -29.499 1.00 74.50 499 LEU A C 1
ATOM 3946 O O . LEU A 1 499 ? 15.551 -32.311 -30.227 1.00 74.50 499 LEU A O 1
ATOM 3950 N N . HIS A 1 500 ? 15.910 -31.079 -28.390 1.00 70.69 500 HIS A N 1
ATOM 3951 C CA . HIS A 1 500 ? 17.045 -31.880 -27.920 1.00 70.69 500 HIS A CA 1
ATOM 3952 C C . HIS A 1 500 ? 16.632 -33.291 -27.479 1.00 70.69 500 HIS A C 1
ATOM 3954 O O . HIS A 1 500 ? 17.297 -34.251 -27.870 1.00 70.69 500 HIS A O 1
ATOM 3960 N N . THR A 1 501 ? 15.536 -33.442 -26.727 1.00 65.81 501 THR A N 1
ATOM 3961 C CA . THR A 1 501 ? 15.010 -34.765 -26.340 1.00 65.81 501 THR A CA 1
ATOM 3962 C C . THR A 1 501 ? 14.618 -35.579 -27.571 1.00 65.81 501 THR A C 1
ATOM 3964 O O . THR A 1 501 ? 15.116 -36.686 -27.754 1.00 65.81 501 THR A O 1
ATOM 3967 N N . GLN A 1 502 ? 13.824 -35.004 -28.477 1.00 63.22 502 GLN A N 1
ATOM 3968 C CA . GLN A 1 502 ? 13.360 -35.689 -29.687 1.00 63.22 502 GLN A CA 1
ATOM 3969 C C . GLN A 1 502 ? 14.519 -36.071 -30.626 1.00 63.22 502 GLN A C 1
ATOM 3971 O O . GLN A 1 502 ? 14.517 -37.148 -31.222 1.00 63.22 502 GLN A O 1
ATOM 3976 N N . LYS A 1 503 ? 15.562 -35.234 -30.727 1.00 60.09 503 LYS A N 1
ATOM 3977 C CA . LYS A 1 503 ? 16.778 -35.552 -31.494 1.00 60.09 503 LYS A CA 1
ATOM 3978 C C . LYS A 1 503 ? 17.601 -36.681 -30.858 1.00 60.09 503 LYS A C 1
ATOM 3980 O O . LYS A 1 503 ? 18.255 -37.419 -31.589 1.00 60.09 503 LYS A O 1
ATOM 3985 N N . ARG A 1 504 ? 17.547 -36.838 -29.529 1.00 56.31 504 ARG A N 1
ATOM 3986 C CA . ARG A 1 504 ? 18.189 -37.936 -28.784 1.00 56.31 504 ARG A CA 1
ATOM 3987 C C . ARG A 1 504 ? 17.402 -39.249 -28.872 1.00 56.31 504 ARG A C 1
ATOM 3989 O O . ARG A 1 504 ? 18.005 -40.311 -28.891 1.00 56.31 504 ARG A O 1
ATOM 3996 N N . GLU A 1 505 ? 16.077 -39.189 -28.995 1.00 57.34 505 GLU A N 1
ATOM 3997 C CA . GLU A 1 505 ? 15.234 -40.365 -29.275 1.00 57.34 505 GLU A CA 1
ATOM 3998 C C . GLU A 1 505 ? 15.394 -40.869 -30.722 1.00 57.34 505 GLU A C 1
ATOM 4000 O O . GLU A 1 505 ? 15.348 -42.071 -30.971 1.00 57.34 505 GLU A O 1
ATOM 4005 N N . LEU A 1 506 ? 15.625 -39.962 -31.681 1.00 56.28 506 LEU A N 1
ATOM 4006 C CA . LEU A 1 506 ? 15.841 -40.289 -33.100 1.00 56.28 506 LEU A CA 1
ATOM 4007 C C . LEU A 1 506 ? 17.272 -40.748 -33.437 1.00 56.28 506 LEU A C 1
ATOM 4009 O O . LEU A 1 506 ? 17.510 -41.248 -34.538 1.00 56.28 506 LEU A O 1
ATOM 4013 N N . MET A 1 507 ? 18.218 -40.588 -32.512 1.00 59.12 507 MET A N 1
ATOM 4014 C CA . MET A 1 507 ? 19.573 -41.134 -32.594 1.00 59.12 507 MET A CA 1
ATOM 4015 C C . MET A 1 507 ? 19.944 -41.784 -31.254 1.00 59.12 507 MET A C 1
ATOM 4017 O O . MET A 1 507 ? 20.660 -41.162 -30.466 1.00 59.12 507 MET A O 1
ATOM 4021 N N . PRO A 1 508 ? 19.476 -43.021 -30.982 1.00 52.34 508 PRO A N 1
ATOM 4022 C CA . PRO A 1 508 ? 20.107 -43.850 -29.962 1.00 52.34 508 PRO A CA 1
ATOM 4023 C C . PRO A 1 508 ? 21.588 -44.038 -30.312 1.00 52.34 508 PRO A C 1
ATOM 4025 O O . PRO A 1 508 ? 21.947 -44.086 -31.495 1.00 52.34 508 PRO A O 1
ATOM 4028 N N . ASP A 1 509 ? 22.432 -44.120 -29.285 1.00 54.03 509 ASP A N 1
ATOM 4029 C CA . ASP A 1 509 ? 23.882 -44.192 -29.449 1.00 54.03 509 ASP A CA 1
ATOM 4030 C C . ASP A 1 509 ? 24.292 -45.356 -30.370 1.00 54.03 509 ASP A C 1
ATOM 4032 O O . ASP A 1 509 ? 23.768 -46.470 -30.288 1.00 54.03 509 ASP A O 1
ATOM 4036 N N . ARG A 1 510 ? 25.227 -45.074 -31.284 1.00 53.25 510 ARG A N 1
ATOM 4037 C CA . ARG A 1 510 ? 25.956 -46.103 -32.027 1.00 53.25 510 ARG A CA 1
ATOM 4038 C C . ARG A 1 510 ? 27.258 -46.376 -31.289 1.00 53.25 510 ARG A C 1
ATOM 4040 O O . ARG A 1 510 ? 28.193 -45.586 -31.427 1.00 53.25 510 ARG A O 1
ATOM 4047 N N . ASP A 1 511 ? 27.263 -47.471 -30.535 1.00 47.28 511 ASP A N 1
ATOM 4048 C CA . ASP A 1 511 ? 28.479 -48.157 -30.078 1.00 47.28 511 ASP A CA 1
ATOM 4049 C C . ASP A 1 511 ? 29.385 -48.558 -31.269 1.00 47.28 511 ASP A C 1
ATOM 4051 O O . ASP A 1 511 ? 28.837 -48.866 -32.360 1.00 47.28 511 ASP A O 1
#